Protein AF-0000000075493780 (afdb_homodimer)

Radius of gyration: 27.74 Å; Cα contacts (8 Å, |Δi|>4): 1471; chains: 2; bounding box: 61×111×64 Å

Foldseek 3Di:
DPQLDFDQAAQAEEEEEECQQQQFVLSVVVLVVCVVVVVLQDDPRYGYHYYHQAVVSVVVLGRHDFDRLFQQQDPVLLVDDDDPPDGPSSVSNVVLLVVQAQFPDPPHHAEYEYEAEWLALQFKEKEFADLSQQLSVVLQVQLCVVCVVGPYAYEHEHDPPDDRRGSGRRHSYYMYIYHDDDDGNDDDPVRSVVVSVSSSSSSVVSNCQNVFDKFAKDKDKHKYFDFFAFADADPVRHGQWFFDPVCGNQAQHKAAFQCFGTQGPVGDTDTHHDPGIWGWHSACIPVCNVVRGNTTTIDMDMDMRHIRGTRPPDPDPDD/DPQLDFDQAAQAEEEEEECQQQQFVLSVVVLVVCVVVVVLQDDPLYGYHYYHQAVVSVVVLGRADFDRLFQQQDPCLLVDDDDPPDGPSSVSNVVLLVVQAQFPDPPHHAEYEYEAEWLALQFKEKEFADLSQQVSVVLQVQLCVVCVVGPYAYEHEHDPPDDRRGSRRRHSYYMYIYHDDDDGNDDDPVRSVVVSVSSSSSSVVSNCQNVFDKFAKDKDKHKYFDFFAFADADPVRHGQWFFDPVCGNQAQHKAAFQCFGTQGPVGDTDTHHDPGIWGWDSACIPVCNVVRGNTTTIDMDMDMRHIRGTRDPDPDPDD

Organism: Callithrix jacchus (NCBI:txid9483)

Secondary structure (DSSP, 8-state):
--------S---EEEEEE-TTS--HHHHHHHHHHHH-GGGGB-SS-EEEEEES-HHHHHHTSS-SSS-GGG--SHHHHTSPP-TT--HHHHHHHHHHHHH--TTSTTS-SEEEEEEE-SS--EEEEEES-TT-HHHHHHHHHHHHH-TTS-EEEEE-PPTTPPP-SGGGGSSSEEEEEEES--TT---HHHHHHHHHHHHHHHHHHHHHHTT--B--EEEEEEEEEEEEPPPB-TTS-B-EEE-TTTTT-TTS-B-TT-EEEEETTSPEEEP--SS-B--BSTT-GGGGGGT-SEEEEEEEEEEEPPBPPPPP------/----PPP-S---EEEEEE-TTS--HHHHHHHHHHHH-GGGGB-SS-EEEEEES-HHHHHHTSS-SSS-GGG--SHHHHTSPP-TT--HHHHHHHHHHHHH--TTSTTS-SEEEEEEE-SS--EEEEEES-TT-HHHHHHHHHHHHH-TTS-EEEEE-PPTTPPP-SGGGGSSSEEEEEEES--TT---HHHHHHHHHHHHHHHHHHHHHHTT--B--EEEEEEEEEEEEPPPB-TTS-B-EEE-TTTTT-TTS-B-TT-EEEEETTSPEEEP--SS-B--BSTT-GGGGGGT-SEEEEEEEEEEEPPBPPPPP------

InterPro domains:
  IPR007036 AstE/AspA barrel-sandwich hybrid domain [PF04952] (219-300)
  IPR016708 Aspartoacylase [MF_00704] (9-305)
  IPR016708 Aspartoacylase [NF002601] (11-303)
  IPR016708 Aspartoacylase [PIRSF018001] (1-318)
  IPR050178 AspA/AstE family [PTHR15162] (6-305)
  IPR055438 Succinylglutamate desuccinylase/Aspartoacylase, catalytic domain [PF24827] (11-206)

Solvent-accessible surface area (backbone atoms only — not comparable to full-atom values): 33327 Å² total; per-residue (Å²): 129,84,52,53,76,66,80,77,62,69,67,50,44,34,35,39,34,8,12,51,42,13,17,30,36,45,25,35,49,50,27,55,48,32,72,76,48,50,68,78,44,52,50,98,72,34,51,46,42,65,33,73,63,24,61,70,16,37,74,68,51,28,54,43,84,68,45,61,41,58,65,30,46,29,70,73,52,54,70,47,80,87,56,96,81,55,49,61,32,46,56,47,36,37,52,47,27,65,72,39,11,45,56,90,42,92,71,18,23,43,30,24,39,37,39,45,55,32,51,12,43,53,41,41,27,38,40,35,54,44,95,37,43,50,62,48,51,51,49,51,50,52,50,42,69,74,35,69,87,50,74,64,45,39,37,31,71,57,51,90,91,59,77,60,27,36,70,39,54,25,23,74,32,40,39,29,43,38,34,27,58,39,40,68,51,30,61,51,41,67,60,35,52,50,50,52,51,49,51,47,52,52,54,49,49,52,43,45,44,52,72,35,49,60,43,76,58,46,78,44,71,34,33,35,74,77,48,72,37,57,64,55,56,42,96,87,68,42,75,39,43,26,56,12,71,86,41,57,64,40,39,71,39,82,44,45,56,67,40,57,45,28,34,31,76,87,67,51,70,40,55,35,82,54,93,53,72,30,26,36,33,53,40,61,21,40,85,27,60,89,71,49,33,34,25,36,30,18,42,80,44,75,46,77,43,74,57,44,73,46,50,75,75,71,77,69,77,78,129,128,83,54,52,78,66,81,77,63,69,66,49,45,34,34,40,32,6,12,51,42,13,16,31,36,44,27,35,50,51,26,56,48,34,72,76,48,50,67,78,44,52,50,98,72,32,52,46,43,65,33,73,64,23,60,70,16,36,72,67,50,28,54,44,82,68,44,61,42,59,65,29,46,29,70,74,52,56,67,47,80,88,55,94,80,56,47,62,31,47,56,48,38,37,52,46,26,64,71,39,11,44,55,91,42,93,70,18,22,44,31,23,41,38,39,45,53,33,52,11,41,52,41,41,27,37,40,35,55,45,95,39,43,49,63,49,51,51,49,52,50,52,51,43,69,74,35,70,86,50,74,64,45,41,37,31,72,56,53,89,90,58,78,62,26,36,70,37,54,24,22,76,32,39,38,30,43,36,35,26,60,41,41,67,51,31,63,51,40,67,61,34,52,52,49,52,51,50,51,47,51,52,53,50,50,51,42,44,42,51,72,35,48,60,43,76,57,50,78,43,70,34,32,34,73,76,48,73,37,57,64,56,56,43,96,87,68,43,74,42,44,26,54,12,72,85,42,57,64,40,39,72,38,82,44,44,57,65,40,58,46,28,35,32,74,89,68,51,71,41,56,34,80,53,93,55,71,30,27,34,33,55,39,61,22,40,84,27,60,88,69,49,33,34,25,36,30,17,42,80,46,75,48,77,42,74,57,45,73,45,49,72,75,73,77,68,79,78,129

Nearest PDB structures (foldseek):
  2gu2-assembly1_A  TM=9.745E-01  e=4.270E-45  Rattus norvegicus
  2i3c-assembly1_A  TM=9.785E-01  e=6.574E-45  Homo sapiens
  4mri-assembly1_A  TM=9.798E-01  e=7.277E-44  Homo sapiens
  4tnu-assembly1_B  TM=9.801E-01  e=7.121E-43  Homo sapiens
  4nfr-assembly1_B  TM=9.758E-01  e=5.918E-43  Homo sapiens

pLDDT: mean 94.75, std 9.75, range [30.52, 98.88]

Sequence (638 aa):
MCSLPVPREPLRRVAVAGGKHGNEMSGVYLVRHWLLAPAELQRPSFSAVPVLANPAATTACRRYVDRDLNRTFTSTFLNSRPTPDDPYEVTRARELNQLLGPKASGQAFDFVLDLHTSTANMGTCFIAESSHDVFALHLCRHLQLQYPELSCQVFLYQRSGEESYSLDSVAKNGLALELGPQPQGVLRADIFSRMRALVATVLDFIDLFNQGTAFPTFEMEAYRPVGIMDFPRTEAGNLAGTVHPQLQDQDFQPLQPGDPIFQMFSGEDLLYEGESTVYPLFINEAAYYEKGVAFVQTEKLTFSVPAMPALTPAPSPASMCSLPVPREPLRRVAVAGGKHGNEMSGVYLVRHWLLAPAELQRPSFSAVPVLANPAATTACRRYVDRDLNRTFTSTFLNSRPTPDDPYEVTRARELNQLLGPKASGQAFDFVLDLHTSTANMGTCFIAESSHDVFALHLCRHLQLQYPELSCQVFLYQRSGEESYSLDSVAKNGLALELGPQPQGVLRADIFSRMRALVATVLDFIDLFNQGTAFPTFEMEAYRPVGIMDFPRTEAGNLAGTVHPQLQDQDFQPLQPGDPIFQMFSGEDLLYEGESTVYPLFINEAAYYEKGVAFVQTEKLTFSVPAMPALTPAPSPAS

Structure (mmCIF, N/CA/C/O backbone):
data_AF-0000000075493780-model_v1
#
loop_
_entity.id
_entity.type
_entity.pdbx_description
1 polymer 'N-acyl-aromatic-L-amino acid amidohydrolase'
#
loop_
_atom_site.group_PDB
_atom_site.id
_atom_site.type_symbol
_atom_site.label_atom_id
_atom_site.label_alt_id
_atom_site.label_comp_id
_atom_site.label_asym_id
_atom_site.label_entity_id
_atom_site.label_seq_id
_atom_site.pdbx_PDB_ins_code
_atom_site.Cartn_x
_atom_site.Cartn_y
_atom_site.Cartn_z
_atom_site.occupancy
_atom_site.B_iso_or_equiv
_atom_site.auth_seq_id
_atom_site.auth_comp_id
_atom_site.auth_asym_id
_atom_site.auth_atom_id
_atom_site.pdbx_PDB_model_num
ATOM 1 N N . MET A 1 1 ? -22.5 31.703 15.047 1 30.52 1 MET A N 1
ATOM 2 C CA . MET A 1 1 ? -21.484 30.969 14.312 1 30.52 1 MET A CA 1
ATOM 3 C C . MET A 1 1 ? -20.094 31.25 14.875 1 30.52 1 MET A C 1
ATOM 5 O O . MET A 1 1 ? -19.578 32.375 14.742 1 30.52 1 MET A O 1
ATOM 9 N N . CYS A 1 2 ? -19.844 30.781 16 1 35.22 2 CYS A N 1
ATOM 10 C CA . CYS A 1 2 ? -18.656 31.156 16.766 1 35.22 2 CYS A CA 1
ATOM 11 C C . CYS A 1 2 ? -17.391 30.891 15.969 1 35.22 2 CYS A C 1
ATOM 13 O O . CYS A 1 2 ? -17.016 29.734 15.742 1 35.22 2 CYS A O 1
ATOM 15 N N . SER A 1 3 ? -17.172 31.641 14.93 1 44.94 3 SER A N 1
ATOM 16 C CA . SER A 1 3 ? -15.914 31.656 14.18 1 44.94 3 SER A CA 1
ATOM 17 C C . SER A 1 3 ? -14.719 31.531 15.117 1 44.94 3 SER A C 1
ATOM 19 O O . SER A 1 3 ? -14.68 32.156 16.172 1 44.94 3 SER A O 1
ATOM 21 N N . LEU A 1 4 ? -14.172 30.344 15.242 1 54.72 4 LEU A N 1
ATOM 22 C CA . LEU A 1 4 ? -12.914 30.359 15.984 1 54.72 4 LEU A CA 1
ATOM 23 C C . LEU A 1 4 ? -12.156 31.672 15.742 1 54.72 4 LEU A C 1
ATOM 25 O O . LEU A 1 4 ? -12.031 32.125 14.594 1 54.72 4 LEU A O 1
ATOM 29 N N . PRO A 1 5 ? -11.875 32.375 16.812 1 64.38 5 PRO A N 1
ATOM 30 C CA . PRO A 1 5 ? -11.211 33.688 16.703 1 64.38 5 PRO A CA 1
ATOM 31 C C . PRO A 1 5 ? -9.875 33.625 15.969 1 64.38 5 PRO A C 1
ATOM 33 O O . PRO A 1 5 ? -9.219 32.562 15.984 1 64.38 5 PRO A O 1
ATOM 36 N N . VAL A 1 6 ? -9.648 34.375 14.945 1 79.75 6 VAL A N 1
ATOM 37 C CA . VAL A 1 6 ? -8.352 34.594 14.32 1 79.75 6 VAL A CA 1
ATOM 38 C C . VAL A 1 6 ? -7.293 34.844 15.398 1 79.75 6 VAL A C 1
ATOM 40 O O . VAL A 1 6 ? -7.566 35.5 16.406 1 79.75 6 VAL A O 1
ATOM 43 N N . PRO A 1 7 ? -6.125 34.188 15.25 1 88.12 7 PRO A N 1
ATOM 44 C CA . PRO A 1 7 ? -5.062 34.438 16.219 1 88.12 7 PRO A CA 1
ATOM 45 C C . PRO A 1 7 ? -4.742 35.938 16.344 1 88.12 7 PRO A C 1
ATOM 47 O O . PRO A 1 7 ? -4.672 36.656 15.344 1 88.12 7 PRO A O 1
ATOM 50 N N . ARG A 1 8 ? -4.559 36.344 17.547 1 87.62 8 ARG A N 1
ATOM 51 C CA . ARG A 1 8 ? -4.262 37.75 17.812 1 87.62 8 ARG A CA 1
ATOM 52 C C . ARG A 1 8 ? -2.828 37.938 18.297 1 87.62 8 ARG A C 1
ATOM 54 O O . ARG A 1 8 ? -2.404 39.062 18.609 1 87.62 8 ARG A O 1
ATOM 61 N N . GLU A 1 9 ? -2.16 36.812 18.469 1 92.88 9 GLU A N 1
ATOM 62 C CA . GLU A 1 9 ? -0.755 36.812 18.859 1 92.88 9 GLU A CA 1
ATOM 63 C C . GLU A 1 9 ? 0.071 35.938 17.906 1 92.88 9 GLU A C 1
ATOM 65 O O . GLU A 1 9 ? -0.471 35.094 17.203 1 92.88 9 GLU A O 1
ATOM 70 N N . PRO A 1 10 ? 1.394 36.281 17.859 1 96.06 10 PRO A N 1
ATOM 71 C CA . PRO A 1 10 ? 2.238 35.438 17.016 1 96.06 10 PRO A CA 1
ATOM 72 C C . PRO A 1 10 ? 2.18 33.969 17.406 1 9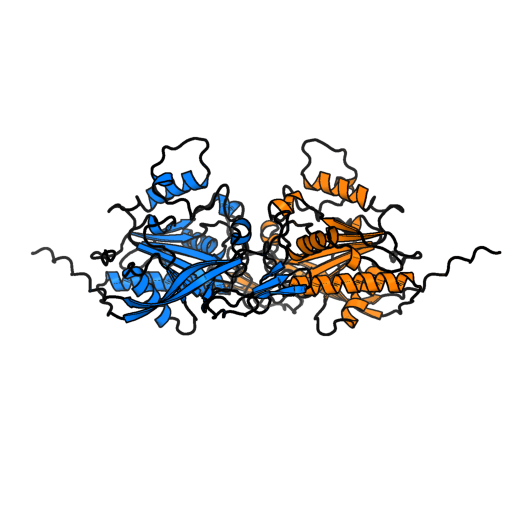6.06 10 PRO A C 1
ATOM 74 O O . PRO A 1 10 ? 2.041 33.625 18.578 1 96.06 10 PRO A O 1
ATOM 77 N N . LEU A 1 11 ? 2.234 33.156 16.391 1 97.38 11 LEU A N 1
ATOM 78 C CA . LEU A 1 11 ? 2.363 31.719 16.656 1 97.38 11 LEU A CA 1
ATOM 79 C C . LEU A 1 11 ? 3.814 31.344 16.938 1 97.38 11 LEU A C 1
ATOM 81 O O . LEU A 1 11 ? 4.664 31.406 16.062 1 97.38 11 LEU A O 1
ATOM 85 N N . ARG A 1 12 ? 4.07 30.938 18.125 1 96.62 12 ARG A N 1
ATOM 86 C CA . ARG A 1 12 ? 5.449 30.672 18.516 1 96.62 12 ARG A CA 1
ATOM 87 C C . ARG A 1 12 ? 5.656 29.188 18.812 1 96.62 12 ARG A C 1
ATOM 89 O O . ARG A 1 12 ? 6.746 28.656 18.594 1 96.62 12 ARG A O 1
ATOM 96 N N . ARG A 1 13 ? 4.633 28.547 19.328 1 97.75 13 ARG A N 1
ATOM 97 C CA . ARG A 1 13 ? 4.691 27.109 19.641 1 97.75 13 ARG A CA 1
ATOM 98 C C . ARG A 1 13 ? 4.047 26.297 18.516 1 97.75 13 ARG A C 1
ATOM 100 O O . ARG A 1 13 ? 2.83 26.094 18.516 1 97.75 13 ARG A O 1
ATOM 107 N N . VAL A 1 14 ? 4.887 25.812 17.625 1 98.62 14 VAL A N 1
ATOM 108 C CA . VAL A 1 14 ? 4.457 25.109 16.438 1 98.62 14 VAL A CA 1
ATOM 109 C C . VAL A 1 14 ? 5.055 23.703 16.422 1 98.62 14 VAL A C 1
ATOM 111 O O . VAL A 1 14 ? 6.215 23.5 16.797 1 98.62 14 VAL A O 1
ATOM 114 N N . ALA A 1 15 ? 4.262 22.703 16.047 1 98.81 15 ALA A N 1
ATOM 115 C CA . ALA A 1 15 ? 4.75 21.344 15.93 1 98.81 15 ALA A CA 1
ATOM 116 C C . ALA A 1 15 ? 4.398 20.75 14.562 1 98.81 15 ALA A C 1
ATOM 118 O O . ALA A 1 15 ? 3.365 21.094 13.977 1 98.81 15 ALA A O 1
ATOM 119 N N . VAL A 1 16 ? 5.25 19.969 14.016 1 98.88 16 VAL A N 1
ATOM 120 C CA . VAL A 1 16 ? 5.023 19.141 12.836 1 98.88 16 VAL A CA 1
ATOM 121 C C . VAL A 1 16 ? 5.051 17.656 13.227 1 98.88 16 VAL A C 1
ATOM 123 O O . VAL A 1 16 ? 6.07 17.156 13.688 1 98.88 16 VAL A O 1
ATOM 126 N N . ALA A 1 17 ? 3.91 17.031 13.039 1 98.88 17 ALA A N 1
ATOM 127 C CA . ALA A 1 17 ? 3.781 15.648 13.5 1 98.88 17 ALA A CA 1
ATOM 128 C C . ALA A 1 17 ? 3.66 14.688 12.32 1 98.88 17 ALA A C 1
ATOM 130 O O . ALA A 1 17 ? 2.977 14.984 11.336 1 98.88 17 ALA A O 1
ATOM 131 N N . GLY A 1 18 ? 4.379 13.594 12.391 1 98.75 18 GLY A N 1
ATOM 132 C CA . GLY A 1 18 ? 4.301 12.5 11.43 1 98.75 18 GLY A CA 1
ATOM 133 C C . GLY A 1 18 ? 4.223 11.133 12.094 1 98.75 18 GLY A C 1
ATOM 134 O O . GLY A 1 18 ? 4.574 10.984 13.266 1 98.75 18 GLY A O 1
ATOM 135 N N . GLY A 1 19 ? 3.684 10.195 11.359 1 98.5 19 GLY A N 1
ATOM 136 C CA . GLY A 1 19 ? 3.688 8.82 11.82 1 98.5 19 GLY A CA 1
ATOM 137 C C . GLY A 1 19 ? 2.52 8.492 12.734 1 98.5 19 GLY A C 1
ATOM 138 O O . GLY A 1 19 ? 2.568 7.52 13.484 1 98.5 19 GLY A O 1
ATOM 139 N N . LYS A 1 20 ? 1.502 9.391 12.641 1 98.19 20 LYS A N 1
ATOM 140 C CA . LYS A 1 20 ? 0.334 9.156 13.484 1 98.19 20 LYS A CA 1
ATOM 141 C C . LYS A 1 20 ? -0.253 7.77 13.242 1 98.19 20 LYS A C 1
ATOM 143 O O . LYS A 1 20 ? -0.661 7.086 14.18 1 98.19 20 LYS A O 1
ATOM 148 N N . HIS A 1 21 ? -0.282 7.375 12.031 1 98.25 21 HIS A N 1
ATOM 149 C CA . HIS A 1 21 ? -0.846 6.078 11.68 1 98.25 21 HIS A CA 1
ATOM 150 C C . HIS A 1 21 ? 0.247 5.023 11.531 1 98.25 21 HIS A C 1
ATOM 152 O O . HIS A 1 21 ? -0.027 3.891 11.133 1 98.25 21 HIS A O 1
ATOM 158 N N . GLY A 1 22 ? 1.444 5.332 11.773 1 98 22 GLY A N 1
ATOM 159 C CA . GLY A 1 22 ? 2.545 4.391 11.906 1 98 22 GLY A CA 1
ATOM 160 C C . GLY A 1 22 ? 3.127 3.955 10.578 1 98 22 GLY A C 1
ATOM 161 O O . GLY A 1 22 ? 4.336 3.742 10.461 1 98 22 GLY A O 1
ATOM 162 N N . ASN A 1 23 ? 2.279 3.762 9.539 1 98.19 23 ASN A N 1
ATOM 163 C CA . ASN A 1 23 ? 2.748 3.154 8.305 1 98.19 23 ASN A CA 1
ATOM 164 C C . ASN A 1 23 ? 2.691 4.145 7.141 1 98.19 23 ASN A C 1
ATOM 166 O O . ASN A 1 23 ? 2.672 3.738 5.977 1 98.19 23 ASN A O 1
ATOM 170 N N . GLU A 1 24 ? 2.572 5.418 7.438 1 98.75 24 GLU A N 1
ATOM 171 C CA . GLU A 1 24 ? 2.676 6.496 6.457 1 98.75 24 GLU A CA 1
ATOM 172 C C . GLU A 1 24 ? 4.078 7.098 6.445 1 98.75 24 GLU A C 1
ATOM 174 O O . GLU A 1 24 ? 4.348 8.07 7.148 1 98.75 24 GLU A O 1
ATOM 179 N N . MET A 1 25 ? 4.859 6.59 5.562 1 98.69 25 MET A N 1
ATOM 180 C CA . MET A 1 25 ? 6.309 6.645 5.723 1 98.69 25 MET A CA 1
ATOM 181 C C . MET A 1 25 ? 6.84 8.039 5.391 1 98.69 25 MET A C 1
ATOM 183 O O . MET A 1 25 ? 7.871 8.453 5.926 1 98.69 25 MET A O 1
ATOM 187 N N . SER A 1 26 ? 6.168 8.82 4.562 1 98.81 26 SER A N 1
ATOM 188 C CA . SER A 1 26 ? 6.66 10.156 4.238 1 98.81 26 SER A CA 1
ATOM 189 C C . SER A 1 26 ? 6.738 11.031 5.484 1 98.81 26 SER A C 1
ATOM 191 O O . SER A 1 26 ? 7.773 11.641 5.758 1 98.81 26 SER A O 1
ATOM 193 N N . GLY A 1 27 ? 5.637 11.055 6.238 1 98.81 27 GLY A N 1
ATOM 194 C CA . GLY A 1 27 ? 5.648 11.828 7.465 1 98.81 27 GLY A CA 1
ATOM 195 C C . GLY A 1 27 ? 6.637 11.305 8.492 1 98.81 27 GLY A C 1
ATOM 196 O O . GLY A 1 27 ? 7.305 12.086 9.18 1 98.81 27 GLY A O 1
ATOM 197 N N . VAL A 1 28 ? 6.766 9.992 8.594 1 98.75 28 VAL A N 1
ATOM 198 C CA . VAL A 1 28 ? 7.68 9.352 9.531 1 98.75 28 VAL A CA 1
ATOM 199 C C . VAL A 1 28 ? 9.109 9.797 9.25 1 98.75 28 VAL A C 1
ATOM 201 O O . VAL A 1 28 ? 9.812 10.273 10.156 1 98.75 28 VAL A O 1
ATOM 204 N N . TYR A 1 29 ? 9.5 9.773 8.039 1 98.62 29 TYR A N 1
ATOM 205 C CA . TYR A 1 29 ? 10.914 9.969 7.746 1 98.62 29 TYR A CA 1
ATOM 206 C C . TYR A 1 29 ? 11.25 11.445 7.621 1 98.62 29 TYR A C 1
ATOM 208 O O . TYR A 1 29 ? 12.398 11.844 7.82 1 98.62 29 TYR A O 1
ATOM 216 N N . LEU A 1 30 ? 10.266 12.273 7.285 1 98.69 30 LEU A N 1
ATOM 217 C CA . LEU A 1 30 ? 10.516 13.711 7.402 1 98.69 30 LEU A CA 1
ATOM 218 C C . LEU A 1 30 ? 10.797 14.094 8.852 1 98.69 30 LEU A C 1
ATOM 220 O O . LEU A 1 30 ? 11.773 14.805 9.125 1 98.69 30 LEU A O 1
ATOM 224 N N . VAL A 1 31 ? 9.969 13.609 9.75 1 98.5 31 VAL A N 1
ATOM 225 C CA . VAL A 1 31 ? 10.148 13.922 11.164 1 98.5 31 VAL A CA 1
ATOM 226 C C . VAL A 1 31 ? 11.5 13.383 11.641 1 98.5 31 VAL A C 1
ATOM 228 O O . VAL A 1 31 ? 12.25 14.094 12.312 1 98.5 31 VAL A O 1
ATOM 231 N N . ARG A 1 32 ? 11.812 12.148 11.273 1 97.25 32 ARG A N 1
ATOM 232 C CA . ARG A 1 32 ? 13.102 11.578 11.656 1 97.25 32 ARG A CA 1
ATOM 233 C C . ARG A 1 32 ? 14.25 12.422 11.133 1 97.25 32 ARG A C 1
ATOM 235 O O . ARG A 1 32 ? 15.242 12.633 11.836 1 97.25 32 ARG A O 1
ATOM 242 N N . HIS A 1 33 ? 14.086 12.844 9.906 1 96.38 33 HIS A N 1
ATOM 243 C CA . HIS A 1 33 ? 15.102 13.703 9.312 1 96.38 33 HIS A CA 1
ATOM 244 C C . HIS A 1 33 ? 15.273 14.992 10.117 1 96.38 33 HIS A C 1
ATOM 246 O O . HIS A 1 33 ? 16.391 15.398 10.414 1 96.38 33 HIS A O 1
ATOM 252 N N . TRP A 1 34 ? 14.203 15.586 10.531 1 97.38 34 TRP A N 1
ATOM 253 C CA . TRP A 1 34 ? 14.242 16.875 11.211 1 97.38 34 TRP A CA 1
ATOM 254 C C . TRP A 1 34 ? 14.727 16.719 12.648 1 97.38 34 TRP A C 1
ATOM 256 O O . TRP A 1 34 ? 15.25 17.656 13.242 1 97.38 34 TRP A O 1
ATOM 266 N N . LEU A 1 35 ? 14.531 15.555 13.219 1 95.62 35 LEU A N 1
ATOM 267 C CA . LEU A 1 35 ? 15.094 15.289 14.539 1 95.62 35 LEU A CA 1
ATOM 268 C C . LEU A 1 35 ? 16.609 15.312 14.492 1 95.62 35 LEU A C 1
ATOM 270 O O . LEU A 1 35 ? 17.266 15.703 15.469 1 95.62 35 LEU A O 1
ATOM 274 N N . LEU A 1 36 ? 17.141 14.992 13.359 1 92.38 36 LEU A N 1
ATOM 275 C CA . LEU A 1 36 ? 18.578 15 13.18 1 92.38 36 LEU A CA 1
ATOM 276 C C . LEU A 1 36 ? 19.062 16.344 12.664 1 92.38 36 LEU A C 1
ATOM 278 O O . LEU A 1 36 ? 20.156 16.797 13.008 1 92.38 36 LEU A O 1
ATOM 282 N N . ALA A 1 37 ? 18.25 16.938 11.844 1 91.75 37 ALA A N 1
ATOM 283 C CA . ALA A 1 37 ? 18.562 18.219 11.211 1 91.75 37 ALA A CA 1
ATOM 284 C C . ALA A 1 37 ? 17.391 19.203 11.344 1 91.75 37 ALA A C 1
ATOM 286 O O . ALA A 1 37 ? 16.656 19.438 10.375 1 91.75 37 ALA A O 1
ATOM 287 N N . PRO A 1 38 ? 17.344 19.891 12.414 1 94.88 38 PRO A N 1
ATOM 288 C CA . PRO A 1 38 ? 16.156 20.703 12.711 1 94.88 38 PRO A CA 1
ATOM 289 C C . PRO A 1 38 ? 16.172 22.047 11.992 1 94.88 38 PRO A C 1
ATOM 291 O O . PRO A 1 38 ? 15.195 22.797 12.062 1 94.88 38 PRO A O 1
ATOM 294 N N . ALA A 1 39 ? 17.203 22.391 11.266 1 95.75 39 ALA A N 1
ATOM 295 C CA . ALA A 1 39 ? 17.375 23.719 10.688 1 95.75 39 ALA A CA 1
ATOM 296 C C . ALA A 1 39 ? 16.219 24.062 9.75 1 95.75 39 ALA A C 1
ATOM 298 O O . ALA A 1 39 ? 15.789 25.219 9.672 1 95.75 39 ALA A O 1
ATOM 299 N N . GLU A 1 40 ? 15.734 23.078 9.109 1 95.81 40 GLU A N 1
ATOM 300 C CA . GLU A 1 40 ? 14.664 23.297 8.133 1 95.81 40 GLU A CA 1
ATOM 301 C C . GLU A 1 40 ? 13.375 23.75 8.812 1 95.81 40 GLU A C 1
ATOM 303 O O . GLU A 1 40 ? 12.492 24.312 8.164 1 95.81 40 GLU A O 1
ATOM 308 N N . LEU A 1 41 ? 13.258 23.531 10.133 1 98.38 41 LEU A N 1
ATOM 309 C CA . LEU A 1 41 ? 12.023 23.859 10.844 1 98.38 41 LEU A CA 1
ATOM 310 C C . LEU A 1 41 ? 12.156 25.203 11.555 1 98.38 41 LEU A C 1
ATOM 312 O O . LEU A 1 41 ? 11.258 25.594 12.305 1 98.38 41 LEU A O 1
ATOM 316 N N . GLN A 1 42 ? 13.266 25.859 11.352 1 98 42 GLN A N 1
ATOM 317 C CA . GLN A 1 42 ? 13.531 27.141 12 1 98 42 GLN A CA 1
ATOM 318 C C . GLN A 1 42 ? 13.148 28.297 11.086 1 98 42 GLN A C 1
ATOM 320 O O . GLN A 1 42 ? 13.398 28.25 9.875 1 98 42 GLN A O 1
ATOM 325 N N . ARG A 1 43 ? 12.508 29.266 11.641 1 98.12 43 ARG A N 1
ATOM 326 C CA . ARG A 1 43 ? 12.25 30.578 11.039 1 98.12 43 ARG A CA 1
ATOM 327 C C . ARG A 1 43 ? 12.648 31.703 11.992 1 98.12 43 ARG A C 1
ATOM 329 O O . ARG A 1 43 ? 12.82 31.469 13.188 1 98.12 43 ARG A O 1
ATOM 336 N N . PRO A 1 44 ? 12.812 32.875 11.531 1 97.19 44 PRO A N 1
ATOM 337 C CA . PRO A 1 44 ? 13.227 34 12.383 1 97.19 44 PRO A C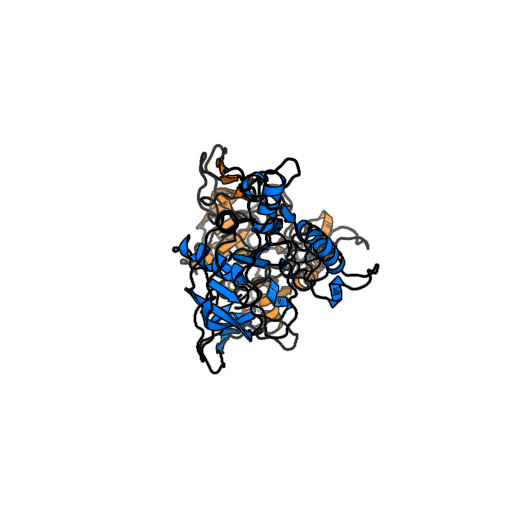A 1
ATOM 338 C C . PRO A 1 44 ? 12.289 34.219 13.57 1 97.19 44 PRO A C 1
ATOM 340 O O . PRO A 1 44 ? 12.742 34.5 14.68 1 97.19 44 PRO A O 1
ATOM 343 N N . SER A 1 45 ? 11.008 33.969 13.344 1 97.56 45 SER A N 1
ATOM 344 C CA . SER A 1 45 ? 10.031 34.344 14.367 1 97.56 45 SER A CA 1
ATOM 345 C C . SER A 1 45 ? 9.711 33.188 15.281 1 97.56 45 SER A C 1
ATOM 347 O O . SER A 1 45 ? 9.109 33.344 16.344 1 97.56 45 SER A O 1
ATOM 349 N N . PHE A 1 46 ? 10.047 32 14.859 1 97.94 46 PHE A N 1
ATOM 350 C CA . PHE A 1 46 ? 9.734 30.812 15.664 1 97.94 46 PHE A CA 1
ATOM 351 C C . PHE A 1 46 ? 10.516 29.609 15.18 1 97.94 46 PHE A C 1
ATOM 353 O O . PHE A 1 46 ? 11.203 29.672 14.156 1 97.94 46 PHE A O 1
ATOM 360 N N . SER A 1 47 ? 10.516 28.531 15.953 1 97.31 47 SER A N 1
ATOM 361 C CA . SER A 1 47 ? 10.969 27.219 15.547 1 97.31 47 SER A CA 1
ATOM 362 C C . SER A 1 47 ? 9.891 26.156 15.797 1 97.31 47 SER A C 1
ATOM 364 O O . SER A 1 47 ? 9.211 26.188 16.828 1 97.31 47 SER A O 1
ATOM 366 N N . ALA A 1 48 ? 9.773 25.281 14.859 1 98.56 48 ALA A N 1
ATOM 367 C CA . ALA A 1 48 ? 8.797 24.203 15.008 1 98.56 48 ALA A CA 1
ATOM 368 C C . ALA A 1 48 ? 9.438 22.938 15.57 1 98.56 48 ALA A C 1
ATOM 370 O O . ALA A 1 48 ? 10.594 22.641 15.273 1 98.56 48 ALA A O 1
ATOM 371 N N . VAL A 1 49 ? 8.688 22.219 16.312 1 98.31 49 VAL A N 1
ATOM 372 C CA . VAL A 1 49 ? 9.164 20.969 16.906 1 98.31 49 VAL A CA 1
ATOM 373 C C . VAL A 1 49 ? 8.648 19.781 16.109 1 98.31 49 VAL A C 1
ATOM 375 O O . VAL A 1 49 ? 7.449 19.656 15.859 1 98.31 49 VAL A O 1
ATOM 378 N N . PRO A 1 50 ? 9.586 18.922 15.656 1 98.69 50 PRO A N 1
ATOM 379 C CA . PRO A 1 50 ? 9.141 17.688 15.023 1 98.69 50 PRO A CA 1
ATOM 380 C C . PRO A 1 50 ? 8.688 16.641 16.031 1 98.69 50 PRO A C 1
ATOM 382 O O . PRO A 1 50 ? 9.336 16.453 17.062 1 98.69 50 PRO A O 1
ATOM 385 N N . VAL A 1 51 ? 7.559 15.969 15.734 1 98.69 51 VAL A N 1
ATOM 386 C CA . VAL A 1 51 ? 7.012 15 16.672 1 98.69 51 VAL A CA 1
ATOM 387 C C . VAL A 1 51 ? 6.676 13.703 15.945 1 98.69 51 VAL A C 1
ATOM 389 O O . VAL A 1 51 ? 5.883 13.695 15 1 98.69 51 VAL A O 1
ATOM 392 N N . LEU A 1 52 ? 7.32 12.602 16.328 1 98.44 52 LEU A N 1
ATOM 393 C CA . LEU A 1 52 ? 6.84 11.289 15.906 1 98.44 52 LEU A CA 1
ATOM 394 C C . LEU A 1 52 ? 5.633 10.867 16.75 1 98.44 52 LEU A C 1
ATOM 396 O O . LEU A 1 52 ? 5.777 10.516 17.922 1 98.44 52 LEU A O 1
ATOM 400 N N . ALA A 1 53 ? 4.496 10.766 16.172 1 98.69 53 ALA A N 1
ATOM 401 C CA . ALA A 1 53 ? 3.236 10.742 16.906 1 98.69 53 ALA A CA 1
ATOM 402 C C . ALA A 1 53 ? 2.949 9.352 17.453 1 98.69 53 ALA A C 1
ATOM 404 O O . ALA A 1 53 ? 2.348 9.203 18.531 1 98.69 53 ALA A O 1
ATOM 405 N N . ASN A 1 54 ? 3.303 8.344 16.75 1 98.69 54 ASN A N 1
ATOM 406 C CA . ASN A 1 54 ? 2.98 6.977 17.156 1 98.69 54 ASN A CA 1
ATOM 407 C C . ASN A 1 54 ? 4.176 6.043 16.969 1 98.69 54 ASN A C 1
ATOM 409 O O . ASN A 1 54 ? 4.18 5.207 16.062 1 98.69 54 ASN A O 1
ATOM 413 N N . PRO A 1 55 ? 5.156 6.137 17.828 1 98.12 55 PRO A N 1
ATOM 414 C CA . PRO A 1 55 ? 6.41 5.398 17.656 1 98.12 55 PRO A CA 1
ATOM 415 C C . PRO A 1 55 ? 6.211 3.885 17.625 1 98.12 55 PRO A C 1
ATOM 417 O O . PRO A 1 55 ? 6.852 3.184 16.844 1 98.12 55 PRO A O 1
ATOM 420 N N . ALA A 1 56 ? 5.32 3.365 18.484 1 98.25 56 ALA A N 1
ATOM 421 C CA . ALA A 1 56 ? 5.109 1.92 18.531 1 98.25 56 ALA A CA 1
ATOM 422 C C . ALA A 1 56 ? 4.531 1.404 17.219 1 98.25 56 ALA A C 1
ATOM 424 O O . ALA A 1 56 ? 4.988 0.388 16.688 1 98.25 56 ALA A O 1
ATOM 425 N N . ALA A 1 57 ? 3.541 2.09 16.703 1 98.25 57 ALA A N 1
ATOM 426 C CA . ALA A 1 57 ? 2.955 1.702 15.414 1 98.25 57 ALA A CA 1
ATOM 427 C C . ALA A 1 57 ? 3.975 1.829 14.289 1 98.25 57 ALA A C 1
ATOM 429 O O . ALA A 1 57 ? 4.02 0.989 13.383 1 98.25 57 ALA A O 1
ATOM 430 N N . THR A 1 58 ? 4.801 2.883 14.336 1 97.94 58 THR A N 1
ATOM 431 C CA . THR A 1 58 ? 5.828 3.109 13.328 1 97.94 58 THR A CA 1
ATOM 432 C C . THR A 1 58 ? 6.844 1.972 13.32 1 97.94 58 THR A C 1
ATOM 434 O O . THR A 1 58 ? 7.234 1.482 12.258 1 97.94 58 THR A O 1
ATOM 437 N N . THR A 1 59 ? 7.227 1.572 14.539 1 96.25 59 THR A N 1
ATOM 438 C CA . THR A 1 59 ? 8.18 0.475 14.656 1 96.25 59 THR A CA 1
ATOM 439 C C . THR A 1 59 ? 7.621 -0.8 14.031 1 96.25 59 THR A C 1
ATOM 441 O O . THR A 1 59 ? 8.344 -1.536 13.359 1 96.25 59 THR A O 1
ATOM 444 N N . ALA A 1 60 ? 6.375 -1.038 14.18 1 94.62 60 ALA A N 1
ATOM 445 C CA . ALA A 1 60 ? 5.719 -2.225 13.633 1 94.62 60 ALA A CA 1
ATOM 446 C C . ALA A 1 60 ? 5.301 -2.006 12.188 1 94.62 60 ALA A C 1
ATOM 448 O O . ALA A 1 60 ? 4.863 -2.939 11.508 1 94.62 60 ALA A O 1
ATOM 449 N N . CYS A 1 61 ? 5.379 -0.809 11.68 1 95.94 61 CYS A N 1
ATOM 450 C CA . CYS A 1 61 ? 4.902 -0.407 10.359 1 95.94 61 CYS A CA 1
ATOM 451 C C . CYS A 1 61 ? 3.463 -0.854 10.141 1 95.94 61 CYS A C 1
ATOM 453 O O . CYS A 1 61 ? 3.16 -1.523 9.148 1 95.94 61 CYS A O 1
ATOM 455 N N . ARG A 1 62 ? 2.645 -0.484 11.078 1 95.25 62 ARG A N 1
ATOM 456 C CA . ARG A 1 62 ? 1.206 -0.731 11.039 1 95.25 62 ARG A CA 1
ATOM 457 C C . ARG A 1 62 ? 0.425 0.525 11.414 1 95.25 62 ARG A C 1
ATOM 459 O O . ARG A 1 62 ? 0.968 1.438 12.039 1 95.25 62 ARG A O 1
ATOM 466 N N . ARG A 1 63 ? -0.799 0.584 11.023 1 96.94 63 ARG A N 1
ATOM 467 C CA . ARG A 1 63 ? -1.595 1.795 11.203 1 96.94 63 ARG A CA 1
ATOM 468 C C . ARG A 1 63 ? -1.732 2.15 12.68 1 96.94 63 ARG A C 1
ATOM 470 O O . ARG A 1 63 ? -1.737 3.328 13.039 1 96.94 63 ARG A O 1
ATOM 477 N N . TYR A 1 64 ? -1.871 1.191 13.531 1 97.44 64 TYR A N 1
ATOM 478 C CA . TYR A 1 64 ? -1.938 1.343 14.977 1 97.44 64 TYR A CA 1
ATOM 479 C C . TYR A 1 64 ? -1.621 0.027 15.68 1 97.44 64 TYR A C 1
ATOM 481 O O . TYR A 1 64 ? -1.503 -1.016 15.031 1 97.44 64 TYR A O 1
ATOM 489 N N . VAL A 1 65 ? -1.452 0.124 16.953 1 96.94 65 VAL A N 1
ATOM 490 C CA . VAL A 1 65 ? -1.229 -1.069 17.766 1 96.94 65 VAL A CA 1
ATOM 491 C C . VAL A 1 65 ? -2.568 -1.634 18.234 1 96.94 65 VAL A C 1
ATOM 493 O O . VAL A 1 65 ? -2.926 -2.764 17.891 1 96.94 65 VAL A O 1
ATOM 496 N N . ASP A 1 66 ? -3.332 -0.754 18.953 1 97.19 66 ASP A N 1
ATOM 497 C CA . ASP A 1 66 ? -4.582 -1.228 19.531 1 97.19 66 ASP A CA 1
ATOM 498 C C . ASP A 1 66 ? -5.785 -0.52 18.906 1 97.19 66 ASP A C 1
ATOM 500 O O . ASP A 1 66 ? -6.844 -1.123 18.734 1 97.19 66 ASP A O 1
ATOM 504 N N . ARG A 1 67 ? -5.598 0.72 18.609 1 96.56 67 ARG A N 1
ATOM 505 C CA . ARG A 1 67 ? -6.695 1.497 18.047 1 96.56 67 ARG A CA 1
ATOM 506 C C . ARG A 1 67 ? -6.172 2.697 17.266 1 96.56 67 ARG A C 1
ATOM 508 O O . ARG A 1 67 ? -5.023 3.105 17.453 1 96.56 67 ARG A O 1
ATOM 515 N N . ASP A 1 68 ? -6.977 3.266 16.516 1 97.19 68 ASP A N 1
ATOM 516 C CA . ASP A 1 68 ? -6.609 4.406 15.68 1 97.19 68 ASP A CA 1
ATOM 517 C C . ASP A 1 68 ? -6.312 5.637 16.531 1 97.19 68 ASP A C 1
ATOM 519 O O . ASP A 1 68 ? -7.219 6.215 17.141 1 97.19 68 ASP A O 1
ATOM 523 N N . LEU A 1 69 ? -5.066 6.098 16.562 1 98.31 69 LEU A N 1
ATOM 524 C CA . LEU A 1 69 ? -4.652 7.23 17.375 1 98.31 69 LEU A CA 1
ATOM 525 C C . LEU A 1 69 ? -5.375 8.508 16.953 1 98.31 69 LEU A C 1
ATOM 527 O O . LEU A 1 69 ? -5.746 9.32 17.797 1 98.31 69 LEU A O 1
ATOM 531 N N . ASN A 1 70 ? -5.625 8.625 15.688 1 96 70 ASN A N 1
ATOM 532 C CA . ASN A 1 70 ? -6.25 9.828 15.148 1 96 70 ASN A CA 1
ATOM 533 C C . ASN A 1 70 ? -7.727 9.914 15.531 1 96 70 ASN A C 1
ATOM 535 O O . ASN A 1 70 ? -8.414 10.867 15.164 1 96 70 ASN A O 1
ATOM 539 N N . ARG A 1 71 ? -8.227 8.992 16.297 1 95.62 71 ARG A N 1
ATOM 540 C CA . ARG A 1 71 ? -9.594 9 16.812 1 95.62 71 ARG A CA 1
ATOM 541 C C . ARG A 1 71 ? -9.617 9.023 18.328 1 95.62 71 ARG A C 1
ATOM 543 O O . ARG A 1 71 ? -10.648 8.75 18.953 1 95.62 71 ARG A O 1
ATOM 550 N N . THR A 1 72 ? -8.531 9.352 18.891 1 97.56 72 THR A N 1
ATOM 551 C CA . THR A 1 72 ? -8.391 9.094 20.312 1 97.56 72 THR A CA 1
ATOM 552 C C . THR A 1 72 ? -8.18 10.406 21.078 1 97.56 72 THR A C 1
ATOM 554 O O . THR A 1 72 ? -7.801 10.391 22.25 1 97.56 72 THR A O 1
ATOM 557 N N . PHE A 1 73 ? -8.43 11.547 20.484 1 97.56 73 PHE A N 1
ATOM 558 C CA . PHE A 1 73 ? -8.156 12.812 21.141 1 97.56 73 PHE A CA 1
ATOM 559 C C . PHE A 1 73 ? -9.453 13.477 21.609 1 97.56 73 PHE A C 1
ATOM 561 O O . PHE A 1 73 ? -9.602 14.695 21.5 1 97.56 73 PHE A O 1
ATOM 568 N N . THR A 1 74 ? -10.352 12.727 22.031 1 96 74 THR A N 1
ATOM 569 C CA . THR A 1 74 ? -11.586 13.234 22.609 1 96 74 THR A CA 1
ATOM 570 C C . THR A 1 74 ? -11.422 13.438 24.125 1 96 74 THR A C 1
ATOM 572 O O . THR A 1 74 ? -10.523 12.859 24.734 1 96 74 THR A O 1
ATOM 575 N N . SER A 1 75 ? -12.336 14.266 24.625 1 94.44 75 SER A N 1
ATOM 576 C CA . SER A 1 75 ? -12.305 14.539 26.062 1 94.44 75 SER A CA 1
ATOM 577 C C . SER A 1 75 ? -12.461 13.25 26.875 1 94.44 75 SER A C 1
ATOM 579 O O . SER A 1 75 ? -11.867 13.109 27.938 1 94.44 75 SER A O 1
ATOM 581 N N . THR A 1 76 ? -13.219 12.336 26.359 1 95 76 THR A N 1
ATOM 582 C CA . THR A 1 76 ? -13.453 11.055 27.016 1 95 76 THR A CA 1
ATOM 583 C C . THR A 1 76 ? -12.133 10.312 27.234 1 95 76 THR A C 1
ATOM 585 O O . THR A 1 76 ? -11.898 9.766 28.328 1 95 76 THR A O 1
ATOM 588 N N . PHE A 1 77 ? -11.312 10.328 26.281 1 96.44 77 PHE A N 1
ATOM 589 C CA . PHE A 1 77 ? -10.039 9.609 26.391 1 96.44 77 PHE A CA 1
ATOM 590 C C . PHE A 1 77 ? -9.008 10.453 27.141 1 96.44 77 PHE A C 1
ATOM 592 O O . PHE A 1 77 ? -8.328 9.953 28.031 1 96.44 77 PHE A O 1
ATOM 599 N N . LEU A 1 78 ? -8.906 11.734 26.812 1 97.12 78 LEU A N 1
ATOM 600 C CA . LEU A 1 78 ? -7.848 12.602 27.312 1 97.12 78 LEU A CA 1
ATOM 601 C C . LEU A 1 78 ? -8.008 12.844 28.812 1 97.12 78 LEU A C 1
ATOM 603 O O . LEU A 1 78 ? -7.016 13.023 29.531 1 97.12 78 LEU A O 1
ATOM 607 N N . ASN A 1 79 ? -9.242 12.82 29.312 1 94.81 79 ASN A N 1
ATOM 608 C CA . ASN A 1 79 ? -9.492 13.148 30.719 1 94.81 79 ASN A CA 1
ATOM 609 C C . ASN A 1 79 ? -9.719 11.898 31.562 1 94.81 79 ASN A C 1
ATOM 611 O O . ASN A 1 79 ? -9.953 11.992 32.75 1 94.81 79 ASN A O 1
ATOM 615 N N . SER A 1 80 ? -9.641 10.805 30.953 1 93.94 80 SER A N 1
ATOM 616 C CA . SER A 1 80 ? -9.867 9.57 31.703 1 93.94 80 SER A CA 1
ATOM 617 C C . SER A 1 80 ? -8.688 9.242 32.594 1 93.94 80 SER A C 1
ATOM 619 O O . SER A 1 80 ? -7.547 9.602 32.312 1 93.94 80 SER A O 1
ATOM 621 N N . ARG A 1 81 ? -8.969 8.508 33.688 1 95.56 81 ARG A N 1
ATOM 622 C CA . ARG A 1 81 ? -7.906 8.031 34.562 1 95.56 81 ARG A CA 1
ATOM 623 C C . ARG A 1 81 ? -7.156 6.859 33.938 1 95.56 81 ARG A C 1
ATOM 625 O O . ARG A 1 81 ? -7.773 5.895 33.469 1 95.56 81 ARG A O 1
ATOM 632 N N . PRO A 1 82 ? -5.867 7.039 33.969 1 95.81 82 PRO A N 1
ATOM 633 C CA . PRO A 1 82 ? -5.086 5.949 33.375 1 95.81 82 PRO A CA 1
ATOM 634 C C . PRO A 1 82 ? -5.32 4.609 34.062 1 95.81 82 PRO A C 1
ATOM 636 O O . PRO A 1 82 ? -5.449 4.562 35.312 1 95.81 82 PRO A O 1
ATOM 639 N N . THR A 1 83 ? -5.395 3.621 33.312 1 96.12 83 THR A N 1
ATOM 640 C CA . THR A 1 83 ? -5.484 2.25 33.812 1 96.12 83 THR A CA 1
ATOM 641 C C . THR A 1 83 ? -4.492 1.348 33.062 1 96.12 83 THR A C 1
ATOM 643 O O . THR A 1 83 ? -4.129 1.618 31.938 1 96.12 83 THR A O 1
ATOM 646 N N . PRO A 1 84 ? -4.039 0.296 33.688 1 94.19 84 PRO A N 1
ATOM 647 C CA . PRO A 1 84 ? -3.076 -0.606 33.062 1 94.19 84 PRO A CA 1
ATOM 648 C C . PRO A 1 84 ? -3.631 -1.27 31.797 1 94.19 84 PRO A C 1
ATOM 650 O O . PRO A 1 84 ? -2.865 -1.69 30.922 1 94.19 84 PRO A O 1
ATOM 653 N N . ASP A 1 85 ? -4.844 -1.343 31.578 1 95.88 85 ASP A N 1
ATOM 654 C CA . ASP A 1 85 ? -5.473 -2.047 30.469 1 95.88 85 ASP A CA 1
ATOM 655 C C . ASP A 1 85 ? -5.797 -1.089 29.328 1 95.88 85 ASP A C 1
ATOM 657 O O . ASP A 1 85 ? -6.391 -1.49 28.328 1 95.88 85 ASP A O 1
ATOM 661 N N . ASP A 1 86 ? -5.41 0.129 29.406 1 97.25 86 ASP A N 1
ATOM 662 C CA . ASP A 1 86 ? -5.676 1.099 28.359 1 97.25 86 ASP A CA 1
ATOM 663 C C . ASP A 1 86 ? -5.008 0.68 27.047 1 97.25 86 ASP A C 1
ATOM 665 O O . ASP A 1 86 ? -3.867 0.209 27.047 1 97.25 86 ASP A O 1
ATOM 669 N N . PRO A 1 87 ? -5.777 0.817 25.953 1 97.69 87 PRO A N 1
ATOM 670 C CA . PRO A 1 87 ? -5.074 0.7 24.672 1 97.69 87 PRO A CA 1
ATOM 671 C C . PRO A 1 87 ? -3.852 1.609 24.578 1 97.69 87 PRO A C 1
ATOM 673 O O . PRO A 1 87 ? -3.859 2.715 25.125 1 97.69 87 PRO A O 1
ATOM 676 N N . TYR A 1 88 ? -2.832 1.127 23.891 1 98.19 88 TYR A N 1
ATOM 677 C CA . TYR A 1 88 ? -1.593 1.886 23.766 1 98.19 88 TYR A CA 1
ATOM 678 C C . TYR A 1 88 ? -1.87 3.314 23.328 1 98.19 88 TYR A C 1
ATOM 680 O O . TYR A 1 88 ? -1.321 4.266 23.891 1 98.19 88 TYR A O 1
ATOM 688 N N . GLU A 1 89 ? -2.77 3.496 22.375 1 98.5 89 GLU A N 1
ATOM 689 C CA . GLU A 1 89 ? -2.971 4.801 21.75 1 98.5 89 GLU A CA 1
ATOM 690 C C . GLU A 1 89 ? -3.701 5.758 22.688 1 98.5 89 GLU A C 1
ATOM 692 O O . GLU A 1 89 ? -3.631 6.977 22.516 1 98.5 89 GLU A O 1
ATOM 697 N N . VAL A 1 90 ? -4.43 5.281 23.656 1 98.38 90 VAL A N 1
ATOM 698 C CA . VAL A 1 90 ? -5.047 6.156 24.641 1 98.38 90 VAL A CA 1
ATOM 699 C C . VAL A 1 90 ? -3.969 6.785 25.516 1 98.38 90 VAL A C 1
ATOM 701 O O . VAL A 1 90 ? -3.984 7.992 25.766 1 98.38 90 VAL A O 1
ATOM 704 N N . THR A 1 91 ? -3.062 5.953 25.969 1 98.19 91 THR A N 1
ATOM 705 C CA . THR A 1 91 ? -1.926 6.465 26.734 1 98.19 91 THR A CA 1
ATOM 706 C C . THR A 1 91 ? -1.125 7.461 25.891 1 98.19 91 THR A C 1
ATOM 708 O O . THR A 1 91 ? -0.769 8.539 26.391 1 98.19 91 THR A O 1
ATOM 711 N N . ARG A 1 92 ? -0.902 7.102 24.688 1 98.31 92 ARG A N 1
ATOM 712 C CA . ARG A 1 92 ? -0.118 7.953 23.812 1 98.31 92 ARG A CA 1
ATOM 713 C C . ARG A 1 92 ? -0.823 9.281 23.562 1 98.31 92 ARG A C 1
ATOM 715 O O . ARG A 1 92 ? -0.179 10.336 23.516 1 98.31 92 ARG A O 1
ATOM 722 N N . ALA A 1 93 ? -2.121 9.258 23.375 1 98.56 93 ALA A N 1
ATOM 723 C CA . ALA A 1 93 ? -2.893 10.477 23.172 1 98.56 93 ALA A CA 1
ATOM 724 C C . ALA A 1 93 ? -2.744 11.414 24.375 1 98.56 93 ALA A C 1
ATOM 726 O O . ALA A 1 93 ? -2.588 12.625 24.203 1 98.56 93 ALA A O 1
ATOM 727 N N . ARG A 1 94 ? -2.779 10.867 25.547 1 98.12 94 ARG A N 1
ATOM 728 C CA . ARG A 1 94 ? -2.594 11.672 26.75 1 98.12 94 ARG A CA 1
ATOM 729 C C . ARG A 1 94 ? -1.203 12.297 26.781 1 98.12 94 ARG A C 1
ATOM 731 O O . ARG A 1 94 ? -1.048 13.461 27.156 1 98.12 94 ARG A O 1
ATOM 738 N N . GLU A 1 95 ? -0.239 11.523 26.406 1 98.06 95 GLU A N 1
ATOM 739 C CA . GLU A 1 95 ? 1.127 12.031 26.359 1 98.06 95 GLU A CA 1
ATOM 740 C C . GLU A 1 95 ? 1.245 13.195 25.375 1 98.06 95 GLU A C 1
ATOM 742 O O . GLU A 1 95 ? 1.876 14.211 25.688 1 98.06 95 GLU A O 1
ATOM 747 N N . LEU A 1 96 ? 0.664 13.055 24.25 1 98.5 96 LEU A N 1
ATOM 748 C CA . LEU A 1 96 ? 0.715 14.094 23.234 1 98.5 96 LEU A CA 1
ATOM 749 C C . LEU A 1 96 ? -0.072 15.32 23.672 1 98.5 96 LEU A C 1
ATOM 751 O O . LEU A 1 96 ? 0.314 16.453 23.375 1 98.5 96 LEU A O 1
ATOM 755 N N . ASN A 1 97 ? -1.171 15.07 24.359 1 98.19 97 ASN A N 1
ATOM 756 C CA . ASN A 1 97 ? -1.945 16.188 24.891 1 98.19 97 ASN A CA 1
ATOM 757 C C . ASN A 1 97 ? -1.147 16.969 25.938 1 98.19 97 ASN A C 1
ATOM 759 O O . ASN A 1 97 ? -1.304 18.188 26.062 1 98.19 97 ASN A O 1
ATOM 763 N N . GLN A 1 98 ? -0.357 16.234 26.688 1 97.31 98 GLN A N 1
ATOM 764 C CA . GLN A 1 98 ? 0.512 16.906 27.656 1 97.31 98 GLN A CA 1
ATOM 765 C C . GLN A 1 98 ? 1.62 17.688 26.938 1 97.31 98 GLN A C 1
ATOM 767 O O . GLN A 1 98 ? 1.978 18.781 27.359 1 97.31 98 GLN A O 1
ATOM 772 N N . LEU A 1 99 ? 2.1 17.156 25.938 1 97.94 99 LEU A N 1
ATOM 773 C CA . LEU A 1 99 ? 3.219 17.766 25.219 1 97.94 99 LEU A CA 1
ATOM 774 C C . LEU A 1 99 ? 2.76 18.969 24.391 1 97.94 99 LEU A C 1
ATOM 776 O O . LEU A 1 99 ? 3.387 20.016 24.438 1 97.94 99 LEU A O 1
ATOM 780 N N . LEU A 1 100 ? 1.687 18.781 23.641 1 98.25 100 LEU A N 1
ATOM 781 C CA . LEU A 1 100 ? 1.254 19.766 22.656 1 98.25 100 LEU A CA 1
ATOM 782 C C . LEU A 1 100 ? 0.05 20.547 23.156 1 98.25 100 LEU A C 1
ATOM 784 O O . LEU A 1 100 ? -0.272 21.609 22.625 1 98.25 100 LEU A O 1
ATOM 788 N N . GLY A 1 101 ? -0.722 19.969 24.062 1 95.69 101 GLY A N 1
ATOM 789 C CA . GLY A 1 101 ? -1.913 20.578 24.625 1 95.69 101 GLY A CA 1
ATOM 790 C C . GLY A 1 101 ? -1.643 21.328 25.922 1 95.69 101 GLY A C 1
ATOM 791 O O . GLY A 1 101 ? -0.682 22.094 26.016 1 95.69 101 GLY A O 1
ATOM 792 N N . PRO A 1 102 ? -2.604 21.266 26.828 1 96.38 102 PRO A N 1
ATOM 793 C CA . PRO A 1 102 ? -3.869 20.516 26.875 1 96.38 102 PRO A CA 1
ATOM 794 C C . PRO A 1 102 ? -4.91 21.078 25.906 1 96.38 102 PRO A C 1
ATOM 796 O O . PRO A 1 102 ? -4.988 22.297 25.703 1 96.38 102 PRO A O 1
ATOM 799 N N . LYS A 1 103 ? -5.602 20.219 25.406 1 95.88 103 LYS A N 1
ATOM 800 C CA . LYS A 1 103 ? -6.676 20.578 24.484 1 95.88 103 LYS A CA 1
ATOM 801 C C . LYS A 1 103 ? -7.566 21.672 25.094 1 95.88 103 LYS A C 1
ATOM 803 O O . LYS A 1 103 ? -7.914 21.609 26.266 1 95.88 103 LYS A O 1
ATOM 808 N N . ALA A 1 104 ? -7.883 22.688 24.312 1 91.44 104 ALA A N 1
ATOM 809 C CA . ALA A 1 104 ? -8.773 23.797 24.672 1 91.44 104 ALA A CA 1
ATOM 810 C C . ALA A 1 104 ? -8.195 24.609 25.828 1 91.44 104 ALA A C 1
ATOM 812 O O . ALA A 1 104 ? -8.93 25.078 26.688 1 91.44 104 ALA A O 1
ATOM 813 N N . SER A 1 105 ? -6.902 24.656 25.875 1 93.44 105 SER A N 1
ATOM 814 C CA . SER A 1 105 ? -6.238 25.438 26.922 1 93.44 105 SER A CA 1
ATOM 815 C C . SER A 1 105 ? -5.355 26.531 26.297 1 93.44 105 SER A C 1
ATOM 817 O O . SER A 1 105 ? -4.922 26.406 25.156 1 93.44 105 SER A O 1
ATOM 819 N N . GLY A 1 106 ? -5.137 27.578 27.062 1 93 106 GLY A N 1
ATOM 820 C CA . GLY A 1 106 ? -4.242 28.641 26.641 1 93 106 GLY A CA 1
ATOM 821 C C . GLY A 1 106 ? -2.791 28.203 26.547 1 93 106 GLY A C 1
ATOM 822 O O . GLY A 1 106 ? -1.968 28.875 25.938 1 93 106 GLY A O 1
ATOM 823 N N . GLN A 1 107 ? -2.488 27.062 27.156 1 95.31 107 GLN A N 1
ATOM 824 C CA . GLN A 1 107 ? -1.117 26.562 27.188 1 95.31 107 GLN A CA 1
ATOM 825 C C . GLN A 1 107 ? -0.828 25.672 25.969 1 95.31 107 GLN A C 1
ATOM 827 O O . GLN A 1 107 ? 0.317 25.281 25.75 1 95.31 107 GLN A O 1
ATOM 832 N N . ALA A 1 108 ? -1.829 25.422 25.25 1 97.44 108 ALA A N 1
ATOM 833 C CA . ALA A 1 108 ? -1.671 24.531 24.094 1 97.44 108 ALA A CA 1
ATOM 834 C C . ALA A 1 108 ? -0.762 25.156 23.047 1 97.44 108 ALA A C 1
ATOM 836 O O . ALA A 1 108 ? -0.591 26.375 23 1 97.44 108 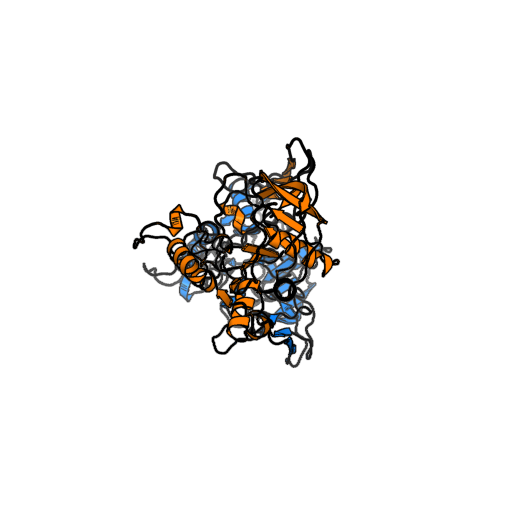ALA A O 1
ATOM 837 N N . PHE A 1 109 ? -0.158 24.297 22.266 1 98.06 109 PHE A N 1
ATOM 838 C CA . PHE A 1 109 ? 0.596 24.766 21.109 1 98.06 109 PHE A CA 1
ATOM 839 C C . PHE A 1 109 ? -0.275 25.641 20.219 1 98.06 109 PHE A C 1
ATOM 841 O O . PHE A 1 109 ? -1.49 25.453 20.141 1 98.06 109 PHE A O 1
ATOM 848 N N . ASP A 1 110 ? 0.35 26.594 19.562 1 97.81 110 ASP A N 1
ATOM 849 C CA . ASP A 1 110 ? -0.382 27.516 18.703 1 97.81 110 ASP A CA 1
ATOM 850 C C . ASP A 1 110 ? -0.826 26.844 17.406 1 97.81 110 ASP A C 1
ATOM 852 O O . ASP A 1 110 ? -1.862 27.188 16.844 1 97.81 110 ASP A O 1
ATOM 856 N N . PHE A 1 111 ? -0.008 25.906 16.938 1 97.94 111 PHE A N 1
ATOM 857 C CA . PHE A 1 111 ? -0.312 25.266 15.648 1 97.94 111 PHE A CA 1
ATOM 858 C C . PHE A 1 111 ? 0.313 23.891 15.562 1 97.94 111 PHE A C 1
ATOM 860 O O . PHE A 1 111 ? 1.456 23.688 15.984 1 97.94 111 PHE A O 1
ATOM 867 N N . VAL A 1 112 ? -0.434 22.922 15.062 1 98.56 112 VAL A N 1
ATOM 868 C CA . VAL A 1 112 ? 0.085 21.594 14.773 1 98.56 112 VAL A CA 1
ATOM 869 C C . VAL A 1 112 ? -0.189 21.234 13.32 1 98.56 112 VAL A C 1
ATOM 871 O O . VAL A 1 112 ? -1.329 21.312 12.852 1 98.56 112 VAL A O 1
ATOM 874 N N . LEU A 1 113 ? 0.84 20.922 12.578 1 98.81 113 LEU A N 1
ATOM 875 C CA . LEU A 1 113 ? 0.74 20.359 11.234 1 98.81 113 LEU A CA 1
ATOM 876 C C . LEU A 1 113 ? 0.885 18.844 11.266 1 98.81 113 LEU A C 1
ATOM 878 O O . LEU A 1 113 ? 1.895 18.312 11.742 1 98.81 113 LEU A O 1
ATOM 882 N N . ASP A 1 114 ? -0.119 18.141 10.82 1 98.75 114 ASP A N 1
ATOM 883 C CA . ASP A 1 114 ? -0.167 16.688 10.859 1 98.75 114 ASP A CA 1
ATOM 884 C C . ASP A 1 114 ? 0.041 16.094 9.469 1 98.75 114 ASP A C 1
ATOM 886 O O . ASP A 1 114 ? -0.707 16.406 8.539 1 98.75 114 ASP A O 1
ATOM 890 N N . LEU A 1 115 ? 1.039 15.234 9.281 1 98.88 115 LEU A N 1
ATOM 891 C CA . LEU A 1 115 ? 1.442 14.734 7.973 1 98.88 115 LEU A CA 1
ATOM 892 C C . LEU A 1 115 ? 0.867 13.344 7.719 1 98.88 115 LEU A C 1
ATOM 894 O O . LEU A 1 115 ? 1.137 12.414 8.477 1 98.88 115 LEU A O 1
ATOM 898 N N . HIS A 1 116 ? 0.075 13.219 6.668 1 98.75 116 HIS A N 1
ATOM 899 C CA . HIS A 1 116 ? -0.556 11.953 6.305 1 98.75 116 HIS A CA 1
ATOM 900 C C . HIS A 1 116 ? -0.307 11.617 4.836 1 98.75 116 HIS A C 1
ATOM 902 O O . HIS A 1 116 ? -0.095 12.516 4.016 1 98.75 116 HIS A O 1
ATOM 908 N N . THR A 1 117 ? -0.271 10.336 4.578 1 98.69 117 THR A N 1
ATOM 909 C CA . THR A 1 117 ? -0.354 9.82 3.215 1 98.69 117 THR A CA 1
ATOM 910 C C . THR A 1 117 ? -1.482 8.805 3.088 1 98.69 117 THR A C 1
ATOM 912 O O . THR A 1 117 ? -1.97 8.281 4.094 1 98.69 117 THR A O 1
ATOM 915 N N . SER A 1 118 ? -1.946 8.578 1.926 1 98.38 118 SER A N 1
ATOM 916 C CA . SER A 1 118 ? -3.061 7.684 1.638 1 98.38 118 SER A CA 1
ATOM 917 C C . SER A 1 118 ? -2.791 6.852 0.389 1 98.38 118 SER A C 1
ATOM 919 O O . SER A 1 118 ? -2.027 7.262 -0.486 1 98.38 118 SER A O 1
ATOM 921 N N . THR A 1 119 ? -3.395 5.672 0.323 1 98.62 119 THR A N 1
ATOM 922 C CA . THR A 1 119 ? -3.338 4.859 -0.885 1 98.62 119 THR A CA 1
ATOM 923 C C . THR A 1 119 ? -4.316 5.379 -1.934 1 98.62 119 THR A C 1
ATOM 925 O O . THR A 1 119 ? -4.25 4.988 -3.102 1 98.62 119 THR A O 1
ATOM 928 N N . ALA A 1 120 ? -5.242 6.238 -1.567 1 98.5 120 ALA A N 1
ATOM 929 C CA . ALA A 1 120 ? -6.184 6.844 -2.502 1 98.5 120 ALA A CA 1
ATOM 930 C C . ALA A 1 120 ? -5.516 7.949 -3.316 1 98.5 120 ALA A C 1
ATOM 932 O O . ALA A 1 120 ? -4.504 8.516 -2.895 1 98.5 120 ALA A O 1
ATOM 933 N N . ASN A 1 121 ? -6.078 8.18 -4.441 1 97.94 121 ASN A N 1
ATOM 934 C CA . ASN A 1 121 ? -5.535 9.203 -5.336 1 97.94 121 ASN A CA 1
ATOM 935 C C . ASN A 1 121 ? -5.988 10.602 -4.934 1 97.94 121 ASN A C 1
ATOM 937 O O . ASN A 1 121 ? -6.625 11.305 -5.723 1 97.94 121 ASN A O 1
ATOM 941 N N . MET A 1 122 ? -5.477 11.039 -3.818 1 97.06 122 MET A N 1
ATOM 942 C CA . MET A 1 122 ? -5.926 12.297 -3.219 1 97.06 122 MET A CA 1
ATOM 943 C C . MET A 1 122 ? -5.148 13.477 -3.783 1 97.06 122 MET A C 1
ATOM 945 O O . MET A 1 122 ? -5.543 14.633 -3.6 1 97.06 122 MET A O 1
ATOM 949 N N . GLY A 1 123 ? -4.035 13.195 -4.523 1 97.38 123 GLY A N 1
ATOM 950 C CA . GLY A 1 123 ? -3.148 14.297 -4.855 1 97.38 123 GLY A CA 1
ATOM 951 C C . GLY A 1 123 ? -2.594 15 -3.637 1 97.38 123 GLY A C 1
ATOM 952 O O . GLY A 1 123 ? -1.981 14.375 -2.771 1 97.38 123 GLY A O 1
ATOM 953 N N . THR A 1 124 ? -2.789 16.266 -3.609 1 98.5 124 THR A N 1
ATOM 954 C CA . THR A 1 124 ? -2.475 17.094 -2.451 1 98.5 124 THR A CA 1
ATOM 955 C C . THR A 1 124 ? -3.752 17.641 -1.811 1 98.5 124 THR A C 1
ATOM 957 O O . THR A 1 124 ? -4.449 18.469 -2.402 1 98.5 124 THR A O 1
ATOM 960 N N . CYS A 1 125 ? -4.02 17.109 -0.656 1 98.56 125 CYS A N 1
ATOM 961 C CA . CYS A 1 125 ? -5.246 17.5 0.033 1 98.56 125 CYS A CA 1
ATOM 962 C C . CYS A 1 125 ? -4.938 18.125 1.388 1 98.56 125 CYS A C 1
ATOM 964 O O . CYS A 1 125 ? -4.078 17.625 2.121 1 98.56 125 CYS A O 1
ATOM 966 N N . PHE A 1 126 ? -5.578 19.25 1.646 1 98.69 126 PHE A N 1
ATOM 967 C CA . PHE A 1 126 ? -5.516 19.906 2.949 1 98.69 126 PHE A CA 1
ATOM 968 C C . PHE A 1 126 ? -6.762 19.594 3.77 1 98.69 126 PHE A C 1
ATOM 970 O O . PHE A 1 126 ? -7.883 19.828 3.312 1 98.69 126 PHE A O 1
ATOM 977 N N . ILE A 1 127 ? -6.543 19.094 4.918 1 98.12 127 ILE A N 1
ATOM 978 C CA . ILE A 1 127 ? -7.668 18.703 5.758 1 98.12 127 ILE A CA 1
ATOM 979 C C . ILE A 1 127 ? -7.762 19.656 6.957 1 98.12 127 ILE A C 1
ATOM 981 O O . ILE A 1 127 ? -6.852 19.703 7.789 1 98.12 127 ILE A O 1
ATOM 985 N N . ALA A 1 128 ? -8.789 20.391 7.008 1 96.5 128 ALA A N 1
ATOM 986 C CA . ALA A 1 128 ? -9.109 21.297 8.109 1 96.5 128 ALA A CA 1
ATOM 987 C C . ALA A 1 128 ? -10.383 20.859 8.828 1 96.5 128 ALA A C 1
ATOM 989 O O . ALA A 1 128 ? -11.133 20.016 8.328 1 96.5 128 ALA A O 1
ATOM 990 N N . GLU A 1 129 ? -10.523 21.344 9.992 1 93.31 129 GLU A N 1
ATOM 991 C CA . GLU A 1 129 ? -11.656 20.906 10.805 1 93.31 129 GLU A CA 1
ATOM 992 C C . GLU A 1 129 ? -12.969 21.453 10.266 1 93.31 129 GLU A C 1
ATOM 994 O O . GLU A 1 129 ? -13.922 20.703 10.062 1 93.31 129 GLU A O 1
ATOM 999 N N . SER A 1 130 ? -13.039 22.781 10.07 1 92.19 130 SER A N 1
ATOM 1000 C CA . SER A 1 130 ? -14.289 23.406 9.656 1 92.19 130 SER A CA 1
ATOM 1001 C C . SER A 1 130 ? -14.039 24.719 8.922 1 92.19 130 SER A C 1
ATOM 1003 O O . SER A 1 130 ? -12.898 25.188 8.867 1 92.19 130 SER A O 1
ATOM 1005 N N . SER A 1 131 ? -15.109 25.266 8.406 1 91.88 131 SER A N 1
ATOM 1006 C CA . SER A 1 131 ? -15.039 26.531 7.691 1 91.88 131 SER A CA 1
ATOM 1007 C C . SER A 1 131 ? -14.781 27.688 8.648 1 91.88 131 SER A C 1
ATOM 1009 O O . SER A 1 131 ? -14.547 28.828 8.219 1 91.88 131 SER A O 1
ATOM 1011 N N . HIS A 1 132 ? -14.68 27.359 9.914 1 89.94 132 HIS A N 1
ATOM 1012 C CA . HIS A 1 132 ? -14.469 28.406 10.906 1 89.94 132 HIS A CA 1
ATOM 1013 C C . HIS A 1 132 ? -12.992 28.516 11.281 1 89.94 132 HIS A C 1
ATOM 1015 O O . HIS A 1 132 ? -12.602 29.406 12.023 1 89.94 132 HIS A O 1
ATOM 1021 N N . ASP A 1 133 ? -12.203 27.625 10.773 1 92.81 133 ASP A N 1
ATOM 1022 C CA . ASP A 1 133 ? -10.773 27.641 11.047 1 92.81 133 ASP A CA 1
ATOM 1023 C C . ASP A 1 133 ? -10.055 28.625 10.117 1 92.81 133 ASP A C 1
ATOM 1025 O O . ASP A 1 133 ? -9.273 28.203 9.258 1 92.81 133 ASP A O 1
ATOM 1029 N N . VAL A 1 134 ? -10.156 29.891 10.422 1 95.38 134 VAL A N 1
ATOM 1030 C CA . VAL A 1 134 ? -9.781 30.969 9.516 1 95.38 134 VAL A CA 1
ATOM 1031 C C . VAL A 1 134 ? -8.281 30.891 9.219 1 95.38 134 VAL A C 1
ATOM 1033 O O . VAL A 1 134 ? -7.867 30.984 8.062 1 95.38 134 VAL A O 1
ATOM 1036 N N . PHE A 1 135 ? -7.461 30.75 10.242 1 96.75 135 PHE A N 1
ATOM 1037 C CA . PHE A 1 135 ? -6.02 30.703 10.023 1 96.75 135 PHE A CA 1
ATOM 1038 C C . PHE A 1 135 ? -5.648 29.562 9.078 1 96.75 135 PHE A C 1
ATOM 1040 O O . PHE A 1 135 ? -4.902 29.766 8.117 1 96.75 135 PHE A O 1
ATOM 1047 N N . ALA A 1 136 ? -6.195 28.359 9.352 1 97.19 136 ALA A N 1
ATOM 1048 C CA . ALA A 1 136 ? -5.918 27.188 8.523 1 97.19 136 ALA A CA 1
ATOM 1049 C C . ALA A 1 136 ? -6.363 27.422 7.082 1 97.19 136 ALA A C 1
ATOM 1051 O O . ALA A 1 136 ? -5.688 27 6.145 1 97.19 136 ALA A O 1
ATOM 1052 N N . LEU A 1 137 ? -7.461 28.078 6.906 1 97.94 137 LEU A N 1
ATOM 1053 C CA . LEU A 1 137 ? -7.992 28.297 5.562 1 97.94 137 LEU A CA 1
ATOM 1054 C C . LEU A 1 137 ? -7.141 29.297 4.793 1 97.94 137 LEU A C 1
ATOM 1056 O O . LEU A 1 137 ? -6.945 29.141 3.584 1 97.94 137 LEU A O 1
ATOM 1060 N N . HIS A 1 138 ? -6.648 30.312 5.477 1 98.06 138 HIS A N 1
ATOM 1061 C CA . HIS A 1 138 ? -5.711 31.234 4.832 1 98.06 138 HIS A CA 1
ATOM 1062 C C . HIS A 1 138 ? -4.426 30.516 4.441 1 98.06 138 HIS A C 1
ATOM 1064 O O . HIS A 1 138 ? -3.85 30.781 3.387 1 98.06 138 HIS A O 1
ATOM 1070 N N . LEU A 1 139 ? -4.012 29.672 5.336 1 98.38 139 LEU A N 1
ATOM 1071 C CA . LEU A 1 139 ? -2.846 28.844 5.031 1 98.38 139 LEU A CA 1
ATOM 1072 C C . LEU A 1 139 ? -3.09 28 3.785 1 98.38 139 LEU A C 1
ATOM 1074 O O . LEU A 1 139 ? -2.238 27.938 2.895 1 98.38 139 LEU A O 1
ATOM 1078 N N . CYS A 1 140 ? -4.223 27.328 3.654 1 98.5 140 CYS A N 1
ATOM 1079 C CA . CYS A 1 140 ? -4.582 26.547 2.482 1 98.5 140 CYS A CA 1
ATOM 1080 C C . CYS A 1 140 ? -4.531 27.391 1.216 1 98.5 140 CYS A C 1
ATOM 1082 O O . CYS A 1 140 ? -3.971 26.969 0.204 1 98.5 140 CYS A O 1
ATOM 1084 N N . ARG A 1 141 ? -5.086 28.562 1.321 1 97.94 141 ARG A N 1
ATOM 1085 C CA . ARG A 1 141 ? -5.086 29.469 0.172 1 97.94 141 ARG A CA 1
ATOM 1086 C C . ARG A 1 141 ? -3.664 29.828 -0.241 1 97.94 141 ARG A C 1
ATOM 1088 O O . ARG A 1 141 ? -3.348 29.859 -1.432 1 97.94 141 ARG A O 1
ATOM 1095 N N . HIS A 1 142 ? -2.873 30.156 0.748 1 98 142 HIS A N 1
ATOM 1096 C CA . HIS A 1 142 ? -1.476 30.484 0.479 1 98 142 HIS A CA 1
ATOM 1097 C C . HIS A 1 142 ? -0.776 29.344 -0.251 1 98 142 HIS A C 1
ATOM 1099 O O . HIS A 1 142 ? -0.073 29.562 -1.238 1 98 142 HIS A O 1
ATOM 1105 N N . LEU A 1 143 ? -0.979 28.109 0.204 1 98.44 143 LEU A N 1
ATOM 1106 C CA . LEU A 1 143 ? -0.395 26.922 -0.422 1 98.44 143 LEU A CA 1
ATOM 1107 C C . LEU A 1 143 ? -0.902 26.766 -1.851 1 98.44 143 LEU A C 1
ATOM 1109 O O . LEU A 1 143 ? -0.12 26.484 -2.764 1 98.44 143 LEU A O 1
ATOM 1113 N N . GLN A 1 144 ? -2.172 26.953 -2.094 1 97.81 144 GLN A N 1
ATOM 1114 C CA . GLN A 1 144 ? -2.768 26.844 -3.422 1 97.81 144 GLN A CA 1
ATOM 1115 C C . GLN A 1 144 ? -2.141 27.844 -4.391 1 97.81 144 GLN A C 1
ATOM 1117 O O . GLN A 1 144 ? -1.907 27.531 -5.555 1 97.81 144 GLN A O 1
ATOM 1122 N N . LEU A 1 145 ? -1.906 29.031 -3.912 1 96.75 145 LEU A N 1
ATOM 1123 C CA . LEU A 1 145 ? -1.343 30.094 -4.746 1 96.75 145 LEU A CA 1
ATOM 1124 C C . LEU A 1 145 ? 0.125 29.812 -5.055 1 96.75 145 LEU A C 1
ATOM 1126 O O . LEU A 1 145 ? 0.611 30.156 -6.137 1 96.75 145 LEU A O 1
ATOM 1130 N N . GLN A 1 146 ? 0.811 29.234 -4.125 1 97.12 146 GLN A N 1
ATOM 1131 C CA . GLN A 1 146 ? 2.232 28.953 -4.301 1 97.12 146 GLN A CA 1
ATOM 1132 C C . GLN A 1 146 ? 2.447 27.766 -5.25 1 97.12 146 GLN A C 1
ATOM 1134 O O . GLN A 1 146 ? 3.479 27.688 -5.922 1 97.12 146 GLN A O 1
ATOM 1139 N N . TYR A 1 147 ? 1.498 26.859 -5.262 1 97.06 147 TYR A N 1
ATOM 1140 C CA . TYR A 1 147 ? 1.633 25.672 -6.09 1 97.06 147 TYR A CA 1
ATOM 1141 C C . TYR A 1 147 ? 0.442 25.516 -7.027 1 97.06 147 TYR A C 1
ATOM 1143 O O . TYR A 1 147 ? -0.292 24.531 -6.957 1 97.06 147 TYR A O 1
ATOM 1151 N N . PRO A 1 148 ? 0.311 26.359 -7.973 1 93.56 148 PRO A N 1
ATOM 1152 C CA . PRO A 1 148 ? -0.854 26.312 -8.859 1 93.56 148 PRO A CA 1
ATOM 1153 C C . PRO A 1 148 ? -0.88 25.047 -9.727 1 93.56 148 PRO A C 1
ATOM 1155 O O . PRO A 1 148 ? -1.943 24.656 -10.203 1 93.56 148 PRO A O 1
ATOM 1158 N N . GLU A 1 149 ? 0.303 24.484 -9.828 1 92.81 149 GLU A N 1
ATOM 1159 C CA . GLU A 1 149 ? 0.392 23.312 -10.672 1 92.81 149 GLU A CA 1
ATOM 1160 C C . GLU A 1 149 ? -0.104 22.062 -9.938 1 92.81 149 GLU A C 1
ATOM 1162 O O . GLU A 1 149 ? -0.401 21.047 -10.57 1 92.81 149 GLU A O 1
ATOM 1167 N N . LEU A 1 150 ? -0.123 22.312 -8.602 1 86.75 150 LEU A N 1
ATOM 1168 C CA . LEU A 1 150 ? -0.637 21.203 -7.801 1 86.75 150 LEU A CA 1
ATOM 1169 C C . LEU A 1 150 ? -2.148 21.312 -7.633 1 86.75 150 LEU A C 1
ATOM 1171 O O . LEU A 1 150 ? -2.684 22.422 -7.477 1 86.75 150 LEU A O 1
ATOM 1175 N N . SER A 1 151 ? -2.992 20.422 -8.148 1 86.19 151 SER A N 1
ATOM 1176 C CA . SER A 1 151 ? -4.414 20.359 -7.832 1 86.19 151 SER A CA 1
ATOM 1177 C C . SER A 1 151 ? -4.637 20.078 -6.348 1 86.19 151 SER A C 1
ATOM 1179 O O . SER A 1 151 ? -4.812 18.922 -5.949 1 86.19 151 SER A O 1
ATOM 1181 N N . CYS A 1 152 ? -4.598 21.25 -5.52 1 94.19 152 CYS A N 1
ATOM 1182 C CA . CYS A 1 152 ? -4.758 21.109 -4.078 1 94.19 152 CYS A CA 1
ATOM 1183 C C . CYS A 1 152 ? -6.219 21.266 -3.674 1 94.19 152 CYS A C 1
ATOM 1185 O O . CYS A 1 152 ? -6.867 22.25 -4.035 1 94.19 152 CYS A O 1
ATOM 1187 N N . GLN A 1 153 ? -6.734 20.328 -3.008 1 97.38 153 GLN A N 1
ATOM 1188 C CA . GLN A 1 153 ? -8.117 20.375 -2.551 1 97.38 153 GLN A CA 1
ATOM 1189 C C . GLN A 1 153 ? -8.195 20.562 -1.04 1 97.38 153 GLN A C 1
ATOM 1191 O O . GLN A 1 153 ? -7.258 20.219 -0.316 1 97.38 153 GLN A O 1
ATOM 1196 N N . VAL A 1 154 ? -9.266 21.203 -0.587 1 98.56 154 VAL A N 1
ATOM 1197 C CA . VAL A 1 154 ? -9.508 21.422 0.837 1 98.56 154 VAL A CA 1
ATOM 1198 C C . VAL A 1 154 ? -10.672 20.547 1.298 1 98.56 154 VAL A C 1
ATOM 1200 O O . VAL A 1 154 ? -11.75 20.578 0.703 1 98.56 154 VAL A O 1
ATOM 1203 N N . PHE A 1 155 ? -10.461 19.766 2.242 1 98.38 155 PHE A N 1
ATOM 1204 C CA . PHE A 1 155 ? -11.469 18.891 2.842 1 98.38 155 PHE A CA 1
ATOM 1205 C C . PHE A 1 155 ? -11.773 19.328 4.27 1 98.38 155 PHE A C 1
ATOM 1207 O O . PHE A 1 155 ? -10.875 19.438 5.098 1 98.38 155 PHE A O 1
ATOM 1214 N N . LEU A 1 156 ? -13.016 19.641 4.59 1 96.75 156 LEU A N 1
ATOM 1215 C CA . LEU A 1 156 ? -13.492 19.984 5.922 1 96.75 156 LEU A CA 1
ATOM 1216 C C . LEU A 1 156 ? -14.156 18.797 6.598 1 96.75 156 LEU A C 1
ATOM 1218 O O . LEU A 1 156 ? -15.25 18.391 6.215 1 96.75 156 LEU A O 1
ATOM 1222 N N . TYR A 1 157 ? -13.555 18.25 7.668 1 92 157 TYR A N 1
ATOM 1223 C CA . TYR A 1 157 ? -13.992 16.922 8.109 1 92 157 TYR A CA 1
ATOM 1224 C C . TYR A 1 157 ? -15.016 17.031 9.234 1 92 157 TYR A C 1
ATOM 1226 O O . TYR A 1 157 ? -15.711 16.062 9.555 1 92 157 TYR A O 1
ATOM 1234 N N . GLN A 1 158 ? -15.031 18.094 9.93 1 83.88 158 GLN A N 1
ATOM 1235 C CA . GLN A 1 158 ? -15.859 18.172 11.125 1 83.88 158 GLN A CA 1
ATOM 1236 C C . GLN A 1 158 ? -17.328 18.375 10.766 1 83.88 158 GLN A C 1
ATOM 1238 O O . GLN A 1 158 ? -17.656 19.266 9.969 1 83.88 158 GLN A O 1
ATOM 1243 N N . ARG A 1 159 ? -18.141 17.547 11.422 1 75.75 159 ARG A N 1
ATOM 1244 C CA . ARG A 1 159 ? -19.594 17.703 11.352 1 75.75 159 ARG A CA 1
ATOM 1245 C C . ARG A 1 159 ? -20.109 18.562 12.508 1 75.75 159 ARG A C 1
ATOM 1247 O O . ARG A 1 159 ? -19.562 18.5 13.617 1 75.75 159 ARG A O 1
ATOM 1254 N N . SER A 1 160 ? -20.922 19.25 12.195 1 70 160 SER A N 1
ATOM 1255 C CA . SER A 1 160 ? -21.484 20.172 13.195 1 70 160 SER A CA 1
ATOM 1256 C C . SER A 1 160 ? -21.828 19.422 14.484 1 70 160 SER A C 1
ATOM 1258 O O . SER A 1 160 ? -22.453 18.359 14.438 1 70 160 SER A O 1
ATOM 1260 N N . GLY A 1 161 ? -21.297 19.922 15.617 1 72.5 161 GLY A N 1
ATOM 1261 C CA . GLY A 1 161 ? -21.672 19.406 16.922 1 72.5 161 GLY A CA 1
ATOM 1262 C C . GLY A 1 161 ? -20.766 18.281 17.391 1 72.5 161 GLY A C 1
ATOM 1263 O O . GLY A 1 161 ? -20.859 17.844 18.547 1 72.5 161 GLY A O 1
ATOM 1264 N N . GLU A 1 162 ? -19.938 17.828 16.562 1 82.81 162 GLU A N 1
ATOM 1265 C CA . GLU A 1 162 ? -19.047 16.734 16.953 1 82.81 162 GLU A CA 1
ATOM 1266 C C . GLU A 1 162 ? -17.766 17.25 17.578 1 82.81 162 GLU A C 1
ATOM 1268 O O . GLU A 1 162 ? -17.25 18.297 17.172 1 82.81 162 GLU A O 1
ATOM 1273 N N . GLU A 1 163 ? -17.375 16.562 18.594 1 87.81 163 GLU A N 1
ATOM 1274 C CA . GLU A 1 163 ? -16.078 16.859 19.156 1 87.81 163 GLU A CA 1
ATOM 1275 C C . GLU A 1 163 ? -14.945 16.453 18.219 1 87.81 163 GLU A C 1
ATOM 1277 O O . GLU A 1 163 ? -15.016 15.391 17.594 1 87.81 163 GLU A O 1
ATOM 1282 N N . SER A 1 164 ? -13.984 17.328 18.188 1 90.31 164 SER A N 1
ATOM 1283 C CA . SER A 1 164 ? -12.812 17 17.391 1 90.31 164 SER A CA 1
ATOM 1284 C C . SER A 1 164 ? -12.047 15.828 18 1 90.31 164 SER A C 1
ATOM 1286 O O . SER A 1 164 ? -11.922 15.727 19.234 1 90.31 164 SER A O 1
ATOM 1288 N N . TYR A 1 165 ? -11.5 14.914 17.172 1 92.06 165 TYR A N 1
ATOM 1289 C CA . TYR A 1 165 ? -10.906 13.672 17.672 1 92.06 165 TYR A CA 1
ATOM 1290 C C . TYR A 1 165 ? -9.492 13.5 17.125 1 92.06 165 TYR A C 1
ATOM 1292 O O . TYR A 1 165 ? -8.828 12.5 17.422 1 92.06 165 TYR A O 1
ATOM 1300 N N . SER A 1 166 ? -9.062 14.438 16.297 1 93.88 166 SER A N 1
ATOM 1301 C CA . SER A 1 166 ? -7.781 14.281 15.617 1 93.88 166 SER A CA 1
ATOM 1302 C C . SER A 1 166 ? -6.648 14.914 16.422 1 93.88 166 SER A C 1
ATOM 1304 O O . SER A 1 166 ? -6.891 15.719 17.328 1 93.88 166 SER A O 1
ATOM 1306 N N . LEU A 1 167 ? -5.441 14.57 16.094 1 95.5 167 LEU A N 1
ATOM 1307 C CA . LEU A 1 167 ? -4.254 15.023 16.812 1 95.5 167 LEU A CA 1
ATOM 1308 C C . LEU A 1 167 ? -4.168 16.547 16.812 1 95.5 167 LEU A C 1
ATOM 1310 O O . LEU A 1 167 ? -3.869 17.156 17.844 1 95.5 167 LEU A O 1
ATOM 1314 N N . ASP A 1 168 ? -4.426 17.156 15.719 1 93 168 ASP A N 1
ATOM 1315 C CA . ASP A 1 168 ? -4.25 18.594 15.617 1 93 168 ASP A CA 1
ATOM 1316 C C . ASP A 1 168 ? -5.242 19.328 16.516 1 93 168 ASP A C 1
ATOM 1318 O O . ASP A 1 168 ? -5.062 20.516 16.812 1 93 168 ASP A O 1
ATOM 1322 N N . SER A 1 169 ? -6.246 18.656 17.047 1 93.38 169 SER A N 1
ATOM 1323 C CA . SER A 1 169 ? -7.273 19.281 17.859 1 93.38 169 SER A CA 1
ATOM 1324 C C . SER A 1 169 ? -6.746 19.609 19.266 1 93.38 169 SER A C 1
ATOM 1326 O O . SER A 1 169 ? -7.383 20.344 20.016 1 93.38 169 SER A O 1
ATOM 1328 N N . VAL A 1 170 ? -5.598 19.078 19.641 1 96.19 170 VAL A N 1
ATOM 1329 C CA . VAL A 1 170 ? -5.059 19.359 20.953 1 96.19 170 VAL A CA 1
ATOM 1330 C C . VAL A 1 170 ? -4.43 20.766 20.969 1 96.19 170 VAL A C 1
ATOM 1332 O O . VAL A 1 170 ? -4.148 21.312 22.047 1 96.19 170 VAL A O 1
ATOM 1335 N N . ALA A 1 171 ? -4.121 21.328 19.797 1 96.88 171 ALA A N 1
ATOM 1336 C CA . ALA A 1 171 ? -3.549 22.656 19.656 1 96.88 171 ALA A CA 1
ATOM 1337 C C . ALA A 1 171 ? -4.637 23.703 19.391 1 96.88 171 ALA A C 1
ATOM 1339 O O . ALA A 1 171 ? -5.809 23.344 19.219 1 96.88 171 ALA A O 1
ATOM 1340 N N . LYS A 1 172 ? -4.203 24.953 19.375 1 95.44 172 LYS A N 1
ATOM 1341 C CA . LYS A 1 172 ? -5.141 26.047 19.125 1 95.44 172 LYS A CA 1
ATOM 1342 C C . LYS A 1 172 ? -5.578 26.062 17.656 1 95.44 172 LYS A C 1
ATOM 1344 O O . LYS A 1 172 ? -6.73 26.359 17.359 1 95.44 172 LYS A O 1
ATOM 1349 N N . ASN A 1 173 ? -4.668 25.766 16.797 1 94.81 173 ASN A N 1
ATOM 1350 C CA . ASN A 1 173 ? -4.887 25.641 15.352 1 94.81 173 ASN A CA 1
ATOM 1351 C C . ASN A 1 173 ? -4.188 24.406 14.789 1 94.81 173 ASN A C 1
ATOM 1353 O O . ASN A 1 173 ? -3.246 23.891 15.391 1 94.81 173 ASN A O 1
ATOM 1357 N N . GLY A 1 174 ? -4.723 23.984 13.648 1 96.19 174 GLY A N 1
ATOM 1358 C CA . GLY A 1 174 ? -4.062 22.828 13.039 1 96.19 174 GLY A CA 1
ATOM 1359 C C . GLY A 1 174 ? -4.508 22.578 11.609 1 96.19 174 GLY A C 1
ATOM 1360 O O . GLY A 1 174 ? -5.477 23.188 11.141 1 96.19 174 GLY A O 1
ATOM 1361 N N . LEU A 1 175 ? -3.799 21.812 10.93 1 98 175 LEU A N 1
ATOM 1362 C CA . LEU A 1 175 ? -4.039 21.375 9.562 1 98 175 LEU A CA 1
ATOM 1363 C C . LEU A 1 175 ? -3.383 20.016 9.297 1 98 175 LEU A C 1
ATOM 1365 O O . LEU A 1 175 ? -2.34 19.703 9.875 1 98 175 LEU A O 1
ATOM 1369 N N . ALA A 1 176 ? -4.008 19.234 8.523 1 98.5 176 ALA A N 1
ATOM 1370 C CA . ALA A 1 176 ? -3.379 18 8.086 1 98.5 176 ALA A CA 1
ATOM 1371 C C . ALA A 1 176 ? -3.09 18.031 6.586 1 98.5 176 ALA A C 1
ATOM 1373 O O . ALA A 1 176 ? -3.91 18.516 5.801 1 98.5 176 ALA A O 1
ATOM 1374 N N . LEU A 1 177 ? -1.924 17.625 6.219 1 98.69 177 LEU A N 1
ATOM 1375 C CA . LEU A 1 177 ? -1.606 17.344 4.824 1 98.69 177 LEU A CA 1
ATOM 1376 C C . LEU A 1 177 ? -1.882 15.883 4.488 1 98.69 177 LEU A C 1
ATOM 1378 O O . LEU A 1 177 ? -1.441 14.984 5.207 1 98.69 177 LEU A O 1
ATOM 1382 N N . GLU A 1 178 ? -2.654 15.648 3.498 1 98.56 178 GLU A N 1
ATOM 1383 C CA . GLU A 1 178 ? -2.936 14.305 2.996 1 98.56 178 GLU A CA 1
ATOM 1384 C C . GLU A 1 178 ? -2.484 14.148 1.547 1 98.56 178 GLU A C 1
ATOM 1386 O O . GLU A 1 178 ? -3.105 14.703 0.637 1 98.56 178 GLU A O 1
ATOM 1391 N N . LEU A 1 179 ? -1.385 13.422 1.386 1 98.62 179 LEU A N 1
ATOM 1392 C CA . LEU A 1 179 ? -0.854 13.25 0.038 1 98.62 179 LEU A CA 1
ATOM 1393 C C . LEU A 1 179 ? -0.982 11.805 -0.418 1 98.62 179 LEU A C 1
ATOM 1395 O O . LEU A 1 179 ? -0.815 10.883 0.382 1 98.62 179 LEU A O 1
ATOM 1399 N N . GLY A 1 180 ? -1.253 11.578 -1.727 1 97.81 180 GLY A N 1
ATOM 1400 C CA . GLY A 1 180 ? -1.315 10.25 -2.312 1 97.81 180 GLY A CA 1
ATOM 1401 C C . GLY A 1 180 ? -1.438 10.273 -3.824 1 97.81 180 GLY A C 1
ATOM 1402 O O . GLY A 1 180 ? -1.571 11.336 -4.426 1 97.81 180 GLY A O 1
ATOM 1403 N N . PRO A 1 181 ? -1.405 9.18 -4.383 1 98.25 181 PRO A N 1
ATOM 1404 C CA . PRO A 1 181 ? -1.395 7.855 -3.752 1 98.25 181 PRO A CA 1
ATOM 1405 C C . PRO A 1 181 ? 0.001 7.422 -3.311 1 98.25 181 PRO A C 1
ATOM 1407 O O . PRO A 1 181 ? 0.985 7.703 -4 1 98.25 181 PRO A O 1
ATOM 1410 N N . GLN A 1 182 ? 0.154 6.848 -2.182 1 98.62 182 GLN A N 1
ATOM 1411 C CA . GLN A 1 182 ? 1.346 6.199 -1.646 1 98.62 182 GLN A CA 1
ATOM 1412 C C . GLN A 1 182 ? 0.98 4.945 -0.854 1 98.62 182 GLN A C 1
ATOM 1414 O O . GLN A 1 182 ? 0.245 5.023 0.133 1 98.62 182 GLN A O 1
ATOM 1419 N N . PRO A 1 183 ? 1.437 3.754 -1.307 1 98.69 183 PRO A N 1
ATOM 1420 C CA . PRO A 1 183 ? 1.162 2.551 -0.517 1 98.69 183 PRO A CA 1
ATOM 1421 C C . PRO A 1 183 ? 1.688 2.65 0.913 1 98.69 183 PRO A C 1
ATOM 1423 O O . PRO A 1 183 ? 2.736 3.26 1.147 1 98.69 183 PRO A O 1
ATOM 1426 N N . GLN A 1 184 ? 0.941 2.035 1.823 1 98.06 184 GLN A N 1
ATOM 1427 C CA . GLN A 1 184 ? 1.428 1.935 3.195 1 98.06 184 GLN A CA 1
ATOM 1428 C C . GLN A 1 184 ? 2.758 1.189 3.256 1 98.06 184 GLN A C 1
ATOM 1430 O O . GLN A 1 184 ? 2.971 0.231 2.512 1 98.06 184 GLN A O 1
ATOM 1435 N N . GLY A 1 185 ? 3.65 1.683 4.059 1 98.06 185 GLY A N 1
ATOM 1436 C CA . GLY A 1 185 ? 4.93 1.012 4.242 1 98.06 185 GLY A CA 1
ATOM 1437 C C . GLY A 1 185 ? 5.926 1.318 3.139 1 98.06 185 GLY A C 1
ATOM 1438 O O . GLY A 1 185 ? 7.02 0.751 3.109 1 98.06 185 GLY A O 1
ATOM 1439 N N . VAL A 1 186 ? 5.566 2.168 2.207 1 98.69 186 VAL A N 1
ATOM 1440 C CA . VAL A 1 186 ? 6.461 2.531 1.113 1 98.69 186 VAL A CA 1
ATOM 1441 C C . VAL A 1 186 ? 6.84 4.008 1.224 1 98.69 186 VAL A C 1
ATOM 1443 O O . VAL A 1 186 ? 5.988 4.855 1.504 1 98.69 186 VAL A O 1
ATOM 1446 N N . LEU A 1 187 ? 8.07 4.309 1.052 1 98.69 187 LEU A N 1
ATOM 1447 C CA . LEU A 1 187 ? 8.555 5.684 0.984 1 98.69 187 LEU A CA 1
ATOM 1448 C C . LEU A 1 187 ? 8.875 6.074 -0.454 1 98.69 187 LEU A C 1
ATOM 1450 O O . LEU A 1 187 ? 9.852 5.594 -1.03 1 98.69 187 LEU A O 1
ATOM 1454 N N . ARG A 1 188 ? 8.078 6.898 -1.02 1 98.38 188 ARG A N 1
ATOM 1455 C CA . ARG A 1 188 ? 8.281 7.375 -2.385 1 98.38 188 ARG A CA 1
ATOM 1456 C C . ARG A 1 188 ? 8.93 8.75 -2.393 1 98.38 188 ARG A C 1
ATOM 1458 O O . ARG A 1 188 ? 8.477 9.664 -1.696 1 98.38 188 ARG A O 1
ATOM 1465 N N . ALA A 1 189 ? 9.82 8.938 -3.229 1 98.25 189 ALA A N 1
ATOM 1466 C CA . ALA A 1 189 ? 10.602 10.172 -3.287 1 98.25 189 ALA A CA 1
ATOM 1467 C C . ALA A 1 189 ? 9.719 11.352 -3.689 1 98.25 189 ALA A C 1
ATOM 1469 O O . ALA A 1 189 ? 9.859 12.453 -3.141 1 98.25 189 ALA A O 1
ATOM 1470 N N . ASP A 1 190 ? 8.859 11.156 -4.641 1 97.12 190 ASP A N 1
ATOM 1471 C CA . ASP A 1 190 ? 8.055 12.258 -5.16 1 97.12 190 ASP A CA 1
ATOM 1472 C C . ASP A 1 190 ? 7.102 12.797 -4.094 1 97.12 190 ASP A C 1
ATOM 1474 O O . ASP A 1 190 ? 6.965 14.008 -3.934 1 97.12 190 ASP A O 1
ATOM 1478 N N . ILE A 1 191 ? 6.484 11.922 -3.35 1 98.19 191 ILE A N 1
ATOM 1479 C CA . ILE A 1 191 ? 5.547 12.328 -2.309 1 98.19 191 ILE A CA 1
ATOM 1480 C C . ILE A 1 191 ? 6.312 12.93 -1.132 1 98.19 191 ILE A C 1
ATOM 1482 O O . ILE A 1 191 ? 5.902 13.945 -0.57 1 98.19 191 ILE A O 1
ATOM 1486 N N . PHE A 1 192 ? 7.434 12.312 -0.792 1 98.56 192 PHE A N 1
ATOM 1487 C CA . PHE A 1 192 ? 8.305 12.797 0.276 1 98.56 192 PHE A CA 1
ATOM 1488 C C . PHE A 1 192 ? 8.75 14.227 0.007 1 98.56 192 PHE A C 1
ATOM 1490 O O . PHE A 1 192 ? 8.609 15.102 0.867 1 98.56 192 PHE A O 1
ATOM 1497 N N . SER A 1 193 ? 9.195 14.461 -1.183 1 97.69 193 SER A N 1
ATOM 1498 C CA . SER A 1 193 ? 9.711 15.773 -1.552 1 97.69 193 SER A CA 1
ATOM 1499 C C . SER A 1 193 ? 8.586 16.812 -1.604 1 97.69 193 SER A C 1
ATOM 1501 O O . SER A 1 193 ? 8.773 17.953 -1.182 1 97.69 193 SER A O 1
ATOM 1503 N N . ARG A 1 194 ? 7.484 16.422 -2.154 1 98.06 194 ARG A N 1
ATOM 1504 C CA . ARG A 1 194 ? 6.34 17.312 -2.207 1 98.06 194 ARG A CA 1
ATOM 1505 C C . ARG A 1 194 ? 5.883 17.703 -0.805 1 98.06 194 ARG A C 1
ATOM 1507 O O . ARG A 1 194 ? 5.641 18.875 -0.526 1 98.06 194 ARG A O 1
ATOM 1514 N N . MET A 1 195 ? 5.82 16.719 0.074 1 98.75 195 MET A N 1
ATOM 1515 C CA . MET A 1 195 ? 5.406 16.984 1.45 1 98.75 195 MET A CA 1
ATOM 1516 C C . MET A 1 195 ? 6.402 17.906 2.148 1 98.75 195 MET A C 1
ATOM 1518 O O . MET A 1 195 ? 6.008 18.844 2.838 1 98.75 195 MET A O 1
ATOM 1522 N N . ARG A 1 196 ? 7.621 17.609 1.94 1 98.62 196 ARG A N 1
ATOM 1523 C CA . ARG A 1 196 ? 8.68 18.422 2.521 1 98.62 196 ARG A CA 1
ATOM 1524 C C . ARG A 1 196 ? 8.562 19.875 2.076 1 98.62 196 ARG A C 1
ATOM 1526 O O . ARG A 1 196 ? 8.648 20.797 2.9 1 98.62 196 ARG A O 1
ATOM 1533 N N . ALA A 1 197 ? 8.312 20.078 0.828 1 97.94 197 ALA A N 1
ATOM 1534 C CA . ALA A 1 197 ? 8.156 21.422 0.283 1 97.94 197 ALA A CA 1
ATOM 1535 C C . ALA A 1 197 ? 6.93 22.109 0.864 1 97.94 197 ALA A C 1
ATOM 1537 O O . ALA A 1 197 ? 6.965 23.297 1.175 1 97.94 197 ALA A O 1
ATOM 1538 N N . LEU A 1 198 ? 5.883 21.375 0.973 1 98.75 198 LEU A N 1
ATOM 1539 C CA . LEU A 1 198 ? 4.66 21.938 1.537 1 98.75 198 LEU A CA 1
ATOM 1540 C C . LEU A 1 198 ? 4.871 22.359 2.988 1 98.75 198 LEU A C 1
ATOM 1542 O O . LEU A 1 198 ? 4.414 23.422 3.408 1 98.75 198 LEU A O 1
ATOM 1546 N N . VAL A 1 199 ? 5.566 21.516 3.75 1 98.88 199 VAL A N 1
ATOM 1547 C CA . VAL A 1 199 ? 5.84 21.844 5.145 1 98.88 199 VAL A CA 1
ATOM 1548 C C . VAL A 1 199 ? 6.641 23.141 5.227 1 98.88 199 VAL A C 1
ATOM 15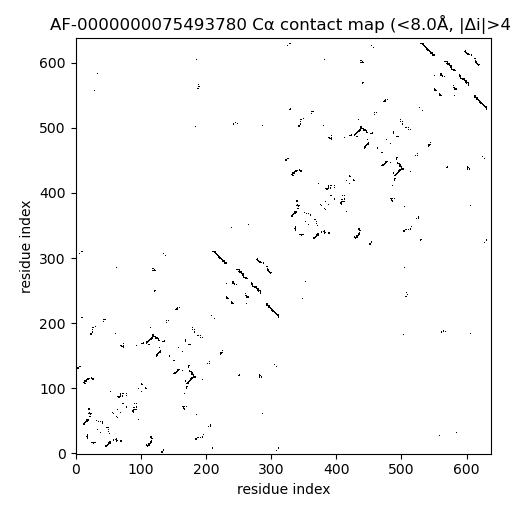50 O O . VAL A 1 199 ? 6.336 24.016 6.039 1 98.88 199 VAL A O 1
ATOM 1553 N N . ALA A 1 200 ? 7.629 23.25 4.398 1 98.62 200 ALA A N 1
ATOM 1554 C CA . ALA A 1 200 ? 8.422 24.484 4.375 1 98.62 200 ALA A CA 1
ATOM 1555 C C . ALA A 1 200 ? 7.551 25.703 4.105 1 98.62 200 ALA A C 1
ATOM 1557 O O . ALA A 1 200 ? 7.699 26.734 4.762 1 98.62 200 ALA A O 1
ATOM 1558 N N . THR A 1 201 ? 6.641 25.578 3.182 1 98.62 201 THR A N 1
ATOM 1559 C CA . THR A 1 201 ? 5.758 26.688 2.816 1 98.62 201 THR A CA 1
ATOM 1560 C C . THR A 1 201 ? 4.809 27.016 3.963 1 98.62 201 THR A C 1
ATOM 1562 O O . THR A 1 201 ? 4.469 28.188 4.176 1 98.62 201 THR A O 1
ATOM 1565 N N . VAL A 1 202 ? 4.367 26.016 4.676 1 98.81 202 VAL A N 1
ATOM 1566 C CA . VAL A 1 202 ? 3.533 26.234 5.852 1 98.81 202 VAL A CA 1
ATOM 1567 C C . VAL A 1 202 ? 4.293 27.078 6.875 1 98.81 202 VAL A C 1
ATOM 1569 O O . VAL A 1 202 ? 3.758 28.047 7.406 1 98.81 202 VAL A O 1
ATOM 1572 N N . LEU A 1 203 ? 5.512 26.703 7.141 1 98.81 203 LEU A N 1
ATOM 1573 C CA . LEU A 1 203 ? 6.328 27.422 8.117 1 98.81 203 LEU A CA 1
ATOM 1574 C C . LEU A 1 203 ? 6.598 28.859 7.652 1 98.81 203 LEU A C 1
ATOM 1576 O O . LEU A 1 203 ? 6.578 29.781 8.461 1 98.81 203 LEU A O 1
ATOM 1580 N N . ASP A 1 204 ? 6.824 29.016 6.383 1 98.69 204 ASP A N 1
ATOM 1581 C CA . ASP A 1 204 ? 7.008 30.359 5.828 1 98.69 204 ASP A CA 1
ATOM 1582 C C . ASP A 1 204 ? 5.762 31.219 6.035 1 98.69 204 ASP A C 1
ATOM 1584 O O . ASP A 1 204 ? 5.859 32.406 6.32 1 98.69 204 ASP A O 1
ATOM 1588 N N . PHE A 1 205 ? 4.652 30.672 5.832 1 98.62 205 PHE A N 1
ATOM 1589 C CA . PHE A 1 205 ? 3.396 31.391 6.016 1 98.62 205 PHE A CA 1
ATOM 1590 C C . PHE A 1 205 ? 3.248 31.859 7.457 1 98.62 205 PHE A C 1
ATOM 1592 O O . PHE A 1 205 ? 2.842 33 7.707 1 98.62 205 PHE A O 1
ATOM 1599 N N . ILE A 1 206 ? 3.516 30.938 8.398 1 98.38 206 ILE A N 1
ATOM 1600 C CA . ILE A 1 206 ? 3.439 31.281 9.812 1 98.38 206 ILE A CA 1
ATOM 1601 C C . ILE A 1 206 ? 4.398 32.438 10.109 1 98.38 206 ILE A C 1
ATOM 1603 O O . ILE A 1 206 ? 4.047 33.375 10.828 1 98.38 206 ILE A O 1
ATOM 1607 N N . ASP A 1 207 ? 5.586 32.375 9.562 1 98.38 207 ASP A N 1
ATOM 1608 C CA . ASP A 1 207 ? 6.566 33.438 9.742 1 98.38 207 ASP A CA 1
ATOM 1609 C C . ASP A 1 207 ? 6.035 34.75 9.195 1 98.38 207 ASP A C 1
ATOM 1611 O O . ASP A 1 207 ? 6.188 35.812 9.828 1 98.38 207 ASP A O 1
ATOM 1615 N N . LEU A 1 208 ? 5.445 34.719 8.039 1 97.56 208 LEU A N 1
ATOM 1616 C CA . LEU A 1 208 ? 4.855 35.906 7.434 1 97.56 208 LEU A CA 1
ATOM 1617 C C . LEU A 1 208 ? 3.773 36.5 8.336 1 97.56 208 LEU A C 1
ATOM 1619 O O . LEU A 1 208 ? 3.715 37.719 8.523 1 97.56 208 LEU A O 1
ATOM 1623 N N . PHE A 1 209 ? 2.949 35.656 8.844 1 97.25 209 PHE A N 1
ATOM 1624 C CA . PHE A 1 209 ? 1.893 36.094 9.75 1 97.25 209 PHE A CA 1
ATOM 1625 C C . PHE A 1 209 ? 2.482 36.719 11 1 97.25 209 PHE A C 1
ATOM 1627 O O . PHE A 1 209 ? 2.043 37.812 11.406 1 97.25 209 PHE A O 1
ATOM 1634 N N . ASN A 1 210 ? 3.479 36.094 11.586 1 97.25 210 ASN A N 1
ATOM 1635 C CA . ASN A 1 210 ? 4.125 36.562 12.797 1 97.25 210 ASN A CA 1
ATOM 1636 C C . ASN A 1 210 ? 4.754 37.938 12.586 1 97.25 210 ASN A C 1
ATOM 1638 O O . ASN A 1 210 ? 4.867 38.719 13.531 1 97.25 210 ASN A O 1
ATOM 1642 N N . GLN A 1 211 ? 5.125 38.219 11.406 1 96.06 211 GLN A N 1
ATOM 1643 C CA . GLN A 1 211 ? 5.789 39.469 11.086 1 96.06 211 GLN A CA 1
ATOM 1644 C C . GLN A 1 211 ? 4.773 40.594 10.844 1 96.06 211 GLN A C 1
ATOM 1646 O O . GLN A 1 211 ? 5.148 41.75 10.57 1 96.06 211 GLN A O 1
ATOM 1651 N N . GLY A 1 212 ? 3.561 40.281 10.867 1 94.94 212 GLY A N 1
ATOM 1652 C CA . GLY A 1 212 ? 2.535 41.312 10.852 1 94.94 212 GLY A CA 1
ATOM 1653 C C . GLY A 1 212 ? 1.873 41.469 9.5 1 94.94 212 GLY A C 1
ATOM 1654 O O . GLY A 1 212 ? 1.313 42.531 9.203 1 94.94 212 GLY A O 1
ATOM 1655 N N . THR A 1 213 ? 1.973 40.5 8.703 1 95.5 213 THR A N 1
ATOM 1656 C CA . THR A 1 213 ? 1.31 40.531 7.402 1 95.5 213 THR A CA 1
ATOM 1657 C C . THR A 1 213 ? -0.198 40.375 7.559 1 95.5 213 THR A C 1
ATOM 1659 O O . THR A 1 213 ? -0.651 39.5 8.312 1 95.5 213 THR A O 1
ATOM 1662 N N . ALA A 1 214 ? -0.968 41.156 6.914 1 95.81 214 ALA A N 1
ATOM 1663 C CA . ALA A 1 214 ? -2.418 41 6.84 1 95.81 214 ALA A CA 1
ATOM 1664 C C . ALA A 1 214 ? -2.816 40.188 5.602 1 95.81 214 ALA A C 1
ATOM 1666 O O . ALA A 1 214 ? -2.109 40.219 4.59 1 95.81 214 ALA A O 1
ATOM 1667 N N . PHE A 1 215 ? -3.91 39.5 5.672 1 96.56 215 PHE A N 1
ATOM 1668 C CA . PHE A 1 215 ? -4.414 38.688 4.566 1 96.56 215 PHE A CA 1
ATOM 1669 C C . PHE A 1 215 ? -5.867 39.031 4.262 1 96.56 215 PHE A C 1
ATOM 1671 O O . PHE A 1 215 ? -6.707 39.062 5.164 1 96.56 215 PHE A O 1
ATOM 1678 N N . PRO A 1 216 ? -6.168 39.344 3.049 1 96.88 216 PRO A N 1
ATOM 1679 C CA . PRO A 1 216 ? -7.516 39.781 2.691 1 96.88 216 PRO A CA 1
ATOM 1680 C C . PRO A 1 216 ? -8.523 38.625 2.641 1 96.88 216 PRO A C 1
ATOM 1682 O O . PRO A 1 216 ? -8.133 37.469 2.623 1 96.88 216 PRO A O 1
ATOM 1685 N N . THR A 1 217 ? -9.773 39.031 2.627 1 97.06 217 THR A N 1
ATOM 1686 C CA . THR A 1 217 ? -10.875 38.094 2.426 1 97.06 217 THR A CA 1
ATOM 1687 C C . THR A 1 217 ? -10.758 37.406 1.068 1 97.06 217 THR A C 1
ATOM 1689 O O . THR A 1 217 ? -10.203 37.969 0.125 1 97.06 217 THR A O 1
ATOM 1692 N N . PHE A 1 218 ? -11.258 36.188 0.945 1 97.62 218 PHE A N 1
ATOM 1693 C CA . PHE A 1 218 ? -11.297 35.5 -0.324 1 97.62 218 PHE A CA 1
ATOM 1694 C C . PHE A 1 218 ? -12.414 34.438 -0.325 1 97.62 218 PHE A C 1
ATOM 1696 O O . PHE A 1 218 ? -12.992 34.156 0.723 1 97.62 218 PHE A O 1
ATOM 1703 N N . GLU A 1 219 ? -12.75 33.969 -1.501 1 97.69 219 GLU A N 1
ATOM 1704 C CA . GLU A 1 219 ? -13.68 32.844 -1.662 1 97.69 219 GLU A CA 1
ATOM 1705 C C . GLU A 1 219 ? -12.93 31.516 -1.798 1 97.69 219 GLU A C 1
ATOM 1707 O O . GLU A 1 219 ? -11.891 31.453 -2.455 1 97.69 219 GLU A O 1
ATOM 1712 N N . MET A 1 220 ? -13.469 30.516 -1.114 1 97 220 MET A N 1
ATOM 1713 C CA . MET A 1 220 ? -12.805 29.219 -1.153 1 97 220 MET A CA 1
ATOM 1714 C C . MET A 1 220 ? -13.797 28.109 -1.52 1 97 220 MET A C 1
ATOM 1716 O O . MET A 1 220 ? -14.945 28.141 -1.091 1 97 220 MET A O 1
ATOM 1720 N N . GLU A 1 221 ? -13.297 27.203 -2.367 1 97.38 221 GLU A N 1
ATOM 1721 C CA . GLU A 1 221 ? -14 25.938 -2.586 1 97.38 221 GLU A CA 1
ATOM 1722 C C . GLU A 1 221 ? -13.461 24.844 -1.674 1 97.38 221 GLU A C 1
ATOM 1724 O O . GLU A 1 221 ? -12.25 24.734 -1.478 1 97.38 221 GLU A O 1
ATOM 1729 N N . ALA A 1 222 ? -14.312 24.109 -1.053 1 98.25 222 ALA A N 1
ATOM 1730 C CA . ALA A 1 222 ? -13.93 23 -0.184 1 98.25 222 ALA A CA 1
ATOM 1731 C C . ALA A 1 222 ? -14.93 21.859 -0.286 1 98.25 222 ALA A C 1
ATOM 1733 O O . ALA A 1 222 ? -15.992 22 -0.887 1 98.25 222 ALA A O 1
ATOM 1734 N N . TYR A 1 223 ? -14.547 20.734 0.186 1 98.38 223 TYR A N 1
ATOM 1735 C CA . TYR A 1 223 ? -15.383 19.547 0.217 1 98.38 223 TYR A CA 1
ATOM 1736 C C . TYR A 1 223 ? -15.781 19.203 1.646 1 98.38 223 TYR A C 1
ATOM 1738 O O . TYR A 1 223 ? -14.969 19.312 2.566 1 98.38 223 TYR A O 1
ATOM 1746 N N . ARG A 1 224 ? -16.984 18.781 1.833 1 97.12 224 ARG A N 1
ATOM 1747 C CA . ARG A 1 224 ? -17.484 18.359 3.139 1 97.12 224 ARG A CA 1
ATOM 1748 C C . ARG A 1 224 ? -18.219 17.016 3.039 1 97.12 224 ARG A C 1
ATOM 1750 O O . ARG A 1 224 ? -18.953 16.781 2.086 1 97.12 224 ARG A O 1
ATOM 1757 N N . PRO A 1 225 ? -18.047 16.156 4.02 1 96.5 225 PRO A N 1
ATOM 1758 C CA . PRO A 1 225 ? -18.672 14.836 3.949 1 96.5 225 PRO A CA 1
ATOM 1759 C C . PRO A 1 225 ? -20.188 14.898 4.109 1 96.5 225 PRO A C 1
ATOM 1761 O O . PRO A 1 225 ? -20.688 15.641 4.953 1 96.5 225 PRO A O 1
ATOM 1764 N N . VAL A 1 226 ? -20.891 14.078 3.322 1 96.31 226 VAL A N 1
ATOM 1765 C CA . VAL A 1 226 ? -22.344 14.008 3.424 1 96.31 226 VAL A CA 1
ATOM 1766 C C . VAL A 1 226 ? -22.781 12.555 3.574 1 96.31 226 VAL A C 1
ATOM 1768 O O . VAL A 1 226 ? -23.969 12.273 3.752 1 96.31 226 VAL A O 1
ATOM 1771 N N . GLY A 1 227 ? -21.859 11.648 3.451 1 95.94 227 GLY A N 1
ATOM 1772 C CA . GLY A 1 227 ? -22.172 10.242 3.6 1 95.94 227 GLY A CA 1
ATOM 1773 C C . GLY A 1 227 ? -20.969 9.336 3.389 1 95.94 227 GLY A C 1
ATOM 1774 O O . GLY A 1 227 ? -19.875 9.805 3.105 1 95.94 227 GLY A O 1
ATOM 1775 N N . ILE A 1 228 ? -21.188 8.086 3.613 1 97.38 228 ILE A N 1
ATOM 1776 C CA . ILE A 1 228 ? -20.188 7.043 3.406 1 97.38 228 ILE A CA 1
ATOM 1777 C C . ILE A 1 228 ? -20.766 5.926 2.541 1 97.38 228 ILE A C 1
ATOM 1779 O O . ILE A 1 228 ? -21.953 5.609 2.646 1 97.38 228 ILE A O 1
ATOM 1783 N N . MET A 1 229 ? -19.984 5.414 1.663 1 98.38 229 MET A N 1
ATOM 1784 C CA . MET A 1 229 ? -20.344 4.23 0.892 1 98.38 229 MET A CA 1
ATOM 1785 C C . MET A 1 229 ? -19.531 3.018 1.328 1 98.38 229 MET A C 1
ATOM 1787 O O . MET A 1 229 ? -18.297 3.08 1.376 1 98.38 229 MET A O 1
ATOM 1791 N N . ASP A 1 230 ? -20.219 1.966 1.725 1 97.94 230 ASP A N 1
ATOM 1792 C CA . ASP A 1 230 ? -19.531 0.731 2.088 1 97.94 230 ASP A CA 1
ATOM 1793 C C . ASP A 1 230 ? -19.328 -0.168 0.869 1 97.94 230 ASP A C 1
ATOM 1795 O O . ASP A 1 230 ? -19.953 0.048 -0.174 1 97.94 230 ASP A O 1
ATOM 1799 N N . PHE A 1 231 ? -18.531 -1.156 0.959 1 98.12 231 PHE A N 1
ATOM 1800 C CA . PHE A 1 231 ? -18.328 -2.18 -0.062 1 98.12 231 PHE A CA 1
ATOM 1801 C C . PHE A 1 231 ? -19.516 -3.146 -0.087 1 98.12 231 PHE A C 1
ATOM 1803 O O . PHE A 1 231 ? -20.141 -3.387 0.942 1 98.12 231 PHE A O 1
ATOM 1810 N N . PRO A 1 232 ? -19.781 -3.635 -1.319 1 97.62 232 PRO A N 1
ATOM 1811 C CA . PRO A 1 232 ? -20.703 -4.777 -1.3 1 97.62 232 PRO A CA 1
ATOM 1812 C C . PRO A 1 232 ? -20.109 -5.996 -0.598 1 97.62 232 PRO A C 1
ATOM 1814 O O . PRO A 1 232 ? -18.906 -6.273 -0.741 1 97.62 232 PRO A O 1
ATOM 1817 N N . ARG A 1 233 ? -20.906 -6.719 0.132 1 95.75 233 ARG A N 1
ATOM 1818 C CA . ARG A 1 233 ? -20.406 -7.82 0.945 1 95.75 233 ARG A CA 1
ATOM 1819 C C . ARG A 1 233 ? -21.234 -9.086 0.725 1 95.75 233 ARG A C 1
ATOM 1821 O O . ARG A 1 233 ? -22.406 -9.008 0.387 1 95.75 233 ARG A O 1
ATOM 1828 N N . THR A 1 234 ? -20.578 -10.195 0.906 1 93.56 234 THR A N 1
ATOM 1829 C CA . THR A 1 234 ? -21.266 -11.484 0.945 1 93.56 234 THR A CA 1
ATOM 1830 C C . THR A 1 234 ? -21.969 -11.672 2.283 1 93.56 234 THR A C 1
ATOM 1832 O O . THR A 1 234 ? -21.844 -10.852 3.189 1 93.56 234 THR A O 1
ATOM 1835 N N . GLU A 1 235 ? -22.734 -12.797 2.428 1 91.25 235 GLU A N 1
ATOM 1836 C CA . GLU A 1 235 ? -23.422 -13.117 3.68 1 91.25 235 GLU A CA 1
ATOM 1837 C C . GLU A 1 235 ? -22.422 -13.312 4.816 1 91.25 235 GLU A C 1
ATOM 1839 O O . GLU A 1 235 ? -22.719 -12.992 5.969 1 91.25 235 GLU A O 1
ATOM 1844 N N . ALA A 1 236 ? -21.25 -13.75 4.457 1 90.25 236 ALA A N 1
ATOM 1845 C CA . ALA A 1 236 ? -20.219 -14.031 5.457 1 90.25 236 ALA A CA 1
ATOM 1846 C C . ALA A 1 236 ? -19.469 -12.758 5.828 1 90.25 236 ALA A C 1
ATOM 1848 O O . ALA A 1 236 ? -18.578 -12.781 6.688 1 90.25 236 ALA A O 1
ATOM 1849 N N . GLY A 1 237 ? -19.766 -11.602 5.164 1 92.69 237 GLY A N 1
ATOM 1850 C CA . GLY A 1 237 ? -19.156 -10.328 5.512 1 92.69 237 GLY A CA 1
ATOM 1851 C C . GLY A 1 237 ? -17.922 -10.016 4.68 1 92.69 237 GLY A C 1
ATOM 1852 O O . GLY A 1 237 ? -17.297 -8.969 4.867 1 92.69 237 GLY A O 1
ATOM 1853 N N . ASN A 1 238 ? -17.578 -10.922 3.758 1 94.44 238 ASN A N 1
ATOM 1854 C CA . ASN A 1 238 ? -16.453 -10.672 2.867 1 94.44 238 ASN A CA 1
ATOM 1855 C C . ASN A 1 238 ? -16.844 -9.773 1.7 1 94.44 238 ASN A C 1
ATOM 1857 O O . ASN A 1 238 ? -18.031 -9.625 1.396 1 94.44 238 ASN A O 1
ATOM 1861 N N . LEU A 1 239 ? -15.867 -9.164 1.091 1 97.5 239 LEU A N 1
ATOM 1862 C CA . LEU A 1 239 ? -16.156 -8.367 -0.094 1 97.5 239 LEU A CA 1
ATOM 1863 C C . LEU A 1 239 ? -16.812 -9.219 -1.179 1 97.5 239 LEU A C 1
ATOM 1865 O O . LEU A 1 239 ? -16.422 -10.375 -1.381 1 97.5 239 LEU A O 1
ATOM 1869 N N . ALA A 1 240 ? -17.719 -8.656 -1.878 1 97.19 240 ALA A N 1
ATOM 1870 C CA . ALA A 1 240 ? -18.391 -9.336 -2.979 1 97.19 240 ALA A CA 1
ATOM 1871 C C . ALA A 1 240 ? -18.031 -8.711 -4.32 1 97.19 240 ALA A C 1
ATOM 1873 O O . ALA A 1 240 ? -18.438 -9.203 -5.375 1 97.19 240 ALA A O 1
ATOM 1874 N N . GLY A 1 241 ? -17.281 -7.637 -4.23 1 98 241 GLY A N 1
ATOM 1875 C CA . GLY A 1 241 ? -16.859 -6.914 -5.422 1 98 241 GLY A CA 1
ATOM 1876 C C . GLY A 1 241 ? -15.773 -5.895 -5.145 1 98 241 GLY A C 1
ATOM 1877 O O . GLY A 1 241 ? -15.289 -5.789 -4.016 1 98 241 GLY A O 1
ATOM 1878 N N . THR A 1 242 ? -15.383 -5.215 -6.16 1 98.5 242 THR A N 1
ATOM 1879 C CA . THR A 1 242 ? -14.359 -4.18 -6.121 1 98.5 242 THR A CA 1
ATOM 1880 C C . THR A 1 242 ? -14.961 -2.811 -6.426 1 98.5 242 THR A C 1
ATOM 1882 O O . THR A 1 242 ? -16.062 -2.721 -6.977 1 98.5 242 THR A O 1
ATOM 1885 N N . VAL A 1 243 ? -14.25 -1.774 -5.965 1 98.88 243 VAL A N 1
ATOM 1886 C CA . VAL A 1 243 ? -14.547 -0.472 -6.555 1 98.88 243 VAL A CA 1
ATOM 1887 C C . VAL A 1 243 ? -14.477 -0.567 -8.078 1 98.88 243 VAL A C 1
ATOM 1889 O O . VAL A 1 243 ? -13.57 -1.2 -8.625 1 98.88 243 VAL A O 1
ATOM 1892 N N . HIS A 1 244 ? -15.438 0.013 -8.727 1 98.88 244 HIS A N 1
ATOM 1893 C CA . HIS A 1 244 ? -15.5 -0.055 -10.18 1 98.88 244 HIS A CA 1
ATOM 1894 C C . HIS A 1 244 ? -14.281 0.621 -10.812 1 98.88 244 HIS A C 1
ATOM 1896 O O . HIS A 1 244 ? -13.836 1.671 -10.344 1 98.88 244 HIS A O 1
ATOM 1902 N N . PRO A 1 245 ? -13.789 0.069 -11.953 1 98.06 245 PRO A N 1
ATOM 1903 C CA . PRO A 1 245 ? -12.625 0.665 -12.609 1 98.06 245 PRO A CA 1
ATOM 1904 C C . PRO A 1 245 ? -12.852 2.121 -13.016 1 98.06 245 PRO A C 1
ATOM 1906 O O . PRO A 1 245 ? -11.906 2.916 -13.023 1 98.06 245 PRO A O 1
ATOM 1909 N N . GLN A 1 246 ? -14.016 2.51 -13.305 1 98.19 246 GLN A N 1
ATOM 1910 C CA . GLN A 1 246 ? -14.336 3.871 -13.719 1 98.19 246 GLN A CA 1
ATOM 1911 C C . GLN A 1 246 ? -14.281 4.836 -12.539 1 98.19 246 GLN A C 1
ATOM 1913 O O . GLN A 1 246 ? -14.117 6.043 -12.727 1 98.19 246 GLN A O 1
ATOM 1918 N N . LEU A 1 247 ? -14.477 4.297 -11.359 1 98.81 247 LEU A N 1
ATOM 1919 C CA . LEU A 1 247 ? -14.477 5.113 -10.148 1 98.81 247 LEU A CA 1
ATOM 1920 C C . LEU A 1 247 ? -13.102 5.117 -9.492 1 98.81 247 LEU A C 1
ATOM 1922 O O . LEU A 1 247 ? -12.695 6.113 -8.891 1 98.81 247 LEU A O 1
ATOM 1926 N N . GLN A 1 248 ? -12.375 4.035 -9.648 1 98.81 248 GLN A N 1
ATOM 1927 C CA . GLN A 1 248 ? -11.047 3.891 -9.047 1 98.81 248 GLN A CA 1
ATOM 1928 C C . GLN A 1 248 ? -10.164 5.09 -9.375 1 98.81 248 GLN A C 1
ATOM 1930 O O . GLN A 1 248 ? -10.023 5.465 -10.539 1 98.81 248 GLN A O 1
ATOM 1935 N N . ASP A 1 249 ? -9.586 5.711 -8.375 1 98.31 249 ASP A N 1
ATOM 1936 C CA . ASP A 1 249 ? -8.602 6.777 -8.484 1 98.31 249 ASP A CA 1
ATOM 1937 C C . ASP A 1 249 ? -9.242 8.078 -8.945 1 98.31 249 ASP A C 1
ATOM 1939 O O . ASP A 1 249 ? -8.555 8.977 -9.445 1 98.31 249 ASP A O 1
ATOM 1943 N N . GLN A 1 250 ? -10.57 8.203 -8.844 1 98.56 250 GLN A N 1
ATOM 1944 C CA . GLN A 1 250 ? -11.258 9.406 -9.297 1 98.56 250 GLN A CA 1
ATOM 1945 C C . GLN A 1 250 ? -11.641 10.297 -8.117 1 98.56 250 GLN A C 1
ATOM 1947 O O . GLN A 1 250 ? -12.719 10.898 -8.117 1 98.56 250 GLN A O 1
ATOM 1952 N N . ASP A 1 251 ? -10.844 10.344 -7.141 1 98.62 251 ASP A N 1
ATOM 1953 C CA . ASP A 1 251 ? -11.117 11.195 -5.984 1 98.62 251 ASP A CA 1
ATOM 1954 C C . ASP A 1 251 ? -11.367 12.641 -6.418 1 98.62 251 ASP A C 1
ATOM 1956 O O . ASP A 1 251 ? -10.68 13.164 -7.297 1 98.62 251 ASP A O 1
ATOM 1960 N N . PHE A 1 252 ? -12.312 13.32 -5.84 1 98.31 252 PHE A N 1
ATOM 1961 C CA . PHE A 1 252 ? -12.727 14.711 -6 1 98.31 252 PHE A CA 1
ATOM 1962 C C . PHE A 1 252 ? -13.453 14.914 -7.324 1 98.31 252 PHE A C 1
ATOM 1964 O O . PHE A 1 252 ? -13.945 16 -7.609 1 98.31 252 PHE A O 1
ATOM 1971 N N . GLN A 1 253 ? -13.516 13.859 -8.188 1 98.38 253 GLN A N 1
ATOM 1972 C CA . GLN A 1 253 ? -14.273 13.961 -9.438 1 98.38 253 GLN A CA 1
ATOM 1973 C C . GLN A 1 253 ? -15.75 13.672 -9.203 1 98.38 253 GLN A C 1
ATOM 1975 O O . GLN A 1 253 ? -16.109 12.891 -8.32 1 98.38 253 GLN A O 1
ATOM 1980 N N . PRO A 1 254 ? -16.594 14.273 -9.984 1 98.69 254 PRO A N 1
ATOM 1981 C CA . PRO A 1 254 ? -18.031 14.094 -9.758 1 98.69 254 PRO A CA 1
ATOM 1982 C C . PRO A 1 254 ? -18.5 12.664 -10.016 1 98.69 254 PRO A C 1
ATOM 1984 O O . PRO A 1 254 ? -18.062 12.031 -10.977 1 98.69 254 PRO A O 1
ATOM 1987 N N . LEU A 1 255 ? -19.266 12.148 -9.156 1 98.81 255 LEU A N 1
ATOM 1988 C CA . LEU A 1 255 ? -20.016 10.906 -9.266 1 98.81 255 LEU A CA 1
ATOM 1989 C C . LEU A 1 255 ? -21.516 11.18 -9.391 1 98.81 255 LEU A C 1
ATOM 1991 O O . LEU A 1 255 ? -22.141 11.688 -8.453 1 98.81 255 LEU A O 1
ATOM 1995 N N . GLN A 1 256 ? -22.094 10.852 -10.516 1 98.62 256 GLN A N 1
ATOM 1996 C CA . GLN A 1 256 ? -23.5 11.141 -10.789 1 98.62 256 GLN A CA 1
ATOM 1997 C C . GLN A 1 256 ? -24.359 9.914 -10.539 1 98.62 256 GLN A C 1
ATOM 1999 O O . GLN A 1 256 ? -23.906 8.781 -10.68 1 98.62 256 GLN A O 1
ATOM 2004 N N . PRO A 1 257 ? -25.641 10.266 -10.219 1 98.38 257 PRO A N 1
ATOM 2005 C CA . PRO A 1 257 ? -26.562 9.133 -10.164 1 98.38 257 PRO A CA 1
ATOM 2006 C C . PRO A 1 257 ? -26.547 8.289 -11.438 1 98.38 257 PRO A C 1
ATOM 2008 O O . PRO A 1 257 ? -26.547 8.836 -12.539 1 98.38 257 PRO A O 1
ATOM 2011 N N . GLY A 1 258 ? -26.391 6.941 -11.211 1 98.62 258 GLY A N 1
ATOM 2012 C CA . GLY A 1 258 ? -26.375 6.059 -12.367 1 98.62 258 GLY A CA 1
ATOM 2013 C C . GLY A 1 258 ? -24.984 5.633 -12.773 1 98.62 258 GLY A C 1
ATOM 2014 O O . GLY A 1 258 ? -24.812 4.676 -13.531 1 98.62 258 GLY A O 1
ATOM 2015 N N . ASP A 1 259 ? -23.938 6.355 -12.297 1 98.81 259 ASP A N 1
ATOM 2016 C CA . ASP A 1 259 ? -22.562 5.957 -12.578 1 98.81 259 ASP A CA 1
ATOM 2017 C C . ASP A 1 259 ? -22.219 4.633 -11.898 1 98.81 259 ASP A C 1
ATOM 2019 O O . ASP A 1 259 ? -22.672 4.371 -10.781 1 98.81 259 ASP A O 1
ATOM 2023 N N . PRO A 1 260 ? -21.438 3.789 -12.469 1 98.81 260 PRO A N 1
ATOM 2024 C CA . PRO A 1 260 ? -21.031 2.555 -11.797 1 98.81 260 PRO A CA 1
ATOM 2025 C C . PRO A 1 260 ? -20.062 2.809 -10.641 1 98.81 260 PRO A C 1
ATOM 2027 O O . PRO A 1 260 ? -19.141 3.611 -10.766 1 98.81 260 PRO A O 1
ATOM 2030 N N . ILE A 1 261 ? -20.266 2.127 -9.531 1 98.88 261 ILE A N 1
ATOM 2031 C CA . ILE A 1 261 ? -19.422 2.398 -8.367 1 98.88 261 ILE A CA 1
ATOM 2032 C C . ILE A 1 261 ? -18.75 1.109 -7.91 1 98.88 261 ILE A C 1
ATOM 2034 O O . ILE A 1 261 ? -17.656 1.146 -7.336 1 98.88 261 ILE A O 1
ATOM 2038 N N . PHE A 1 262 ? -19.359 -0.072 -8.18 1 98.88 262 PHE A N 1
ATOM 2039 C CA . PHE A 1 262 ? -18.734 -1.342 -7.84 1 98.88 262 PHE A CA 1
ATOM 2040 C C . PHE A 1 262 ? -18.844 -2.326 -9 1 98.88 262 PHE A C 1
ATOM 2042 O O . PHE A 1 262 ? -19.812 -2.293 -9.758 1 98.88 262 PHE A O 1
ATOM 2049 N N . GLN A 1 263 ? -17.859 -3.084 -9.227 1 98.5 263 GLN A N 1
ATOM 2050 C CA . GLN A 1 263 ? -17.875 -4.273 -10.07 1 98.5 263 GLN A CA 1
ATOM 2051 C C . GLN A 1 263 ? -17.906 -5.547 -9.227 1 98.5 263 GLN A C 1
ATOM 2053 O O . GLN A 1 263 ? -16.922 -5.863 -8.539 1 98.5 263 GLN A O 1
ATOM 2058 N N . MET A 1 264 ? -18.984 -6.262 -9.297 1 97.62 264 MET A N 1
ATOM 2059 C CA . MET A 1 264 ? -19.141 -7.48 -8.508 1 97.62 264 MET A CA 1
ATOM 2060 C C . MET A 1 264 ? -18.281 -8.609 -9.062 1 97.62 264 MET A C 1
ATOM 2062 O O . MET A 1 264 ? -17.984 -8.633 -10.258 1 97.62 264 MET A O 1
ATOM 2066 N N . PHE A 1 265 ? -17.906 -9.586 -8.18 1 96.44 265 PHE A N 1
ATOM 2067 C CA . PHE A 1 265 ? -17.125 -10.727 -8.648 1 96.44 265 PHE A CA 1
ATOM 2068 C C . PHE A 1 265 ? -17.922 -11.562 -9.641 1 96.44 265 PHE A C 1
ATOM 2070 O O . PHE A 1 265 ? -17.359 -12.25 -10.484 1 96.44 265 PHE A O 1
ATOM 2077 N N . SER A 1 266 ? -19.234 -11.461 -9.578 1 92.31 266 SER A N 1
ATOM 2078 C CA . SER A 1 266 ? -20.109 -12.164 -10.5 1 92.31 266 SER A CA 1
ATOM 2079 C C . SER A 1 266 ? -20.109 -11.523 -11.883 1 92.31 266 SER A C 1
ATOM 2081 O O . SER A 1 266 ? -20.578 -12.109 -12.852 1 92.31 266 SER A O 1
ATOM 2083 N N . GLY A 1 267 ? -19.656 -10.289 -11.969 1 91.69 267 GLY A N 1
ATOM 2084 C CA . GLY A 1 267 ? -19.578 -9.609 -13.25 1 91.69 267 GLY A CA 1
ATOM 2085 C C . GLY A 1 267 ? -20.547 -8.445 -13.359 1 91.69 267 GLY A C 1
ATOM 2086 O O . GLY A 1 267 ? -20.391 -7.566 -14.211 1 91.69 267 GLY A O 1
ATOM 2087 N N . GLU A 1 268 ? -21.453 -8.375 -12.484 1 95.94 268 GLU A N 1
ATOM 2088 C CA . GLU A 1 268 ? -22.453 -7.309 -12.531 1 95.94 268 GLU A CA 1
ATOM 2089 C C . GLU A 1 268 ? -21.891 -6.02 -11.922 1 95.94 268 GLU A C 1
ATOM 2091 O O . GLU A 1 268 ? -21.094 -6.059 -10.984 1 95.94 268 GLU A O 1
ATOM 2096 N N . ASP A 1 269 ? -22.391 -4.91 -12.445 1 98.25 269 ASP A N 1
ATOM 2097 C CA . ASP A 1 269 ? -22.016 -3.609 -11.898 1 98.25 269 ASP A CA 1
ATOM 2098 C C . ASP A 1 269 ? -23.109 -3.076 -10.961 1 98.25 269 ASP A C 1
ATOM 2100 O O . ASP A 1 269 ? -24.297 -3.264 -11.219 1 98.25 269 ASP A O 1
ATOM 2104 N N . LEU A 1 270 ? -22.688 -2.51 -9.922 1 98.56 270 LEU A N 1
ATOM 2105 C CA . LEU A 1 270 ? -23.578 -1.728 -9.078 1 98.56 270 LEU A CA 1
ATOM 2106 C C . LEU A 1 270 ? -23.453 -0.238 -9.383 1 98.56 270 LEU A C 1
ATOM 2108 O O . LEU A 1 270 ? -22.328 0.275 -9.508 1 98.56 270 LEU A O 1
ATOM 2112 N N . LEU A 1 271 ? -24.578 0.357 -9.477 1 98.69 271 LEU A N 1
ATOM 2113 C CA . LEU A 1 271 ? -24.625 1.768 -9.852 1 98.69 271 LEU A CA 1
ATOM 2114 C C . LEU A 1 271 ? -24.875 2.643 -8.625 1 98.69 271 LEU A C 1
ATOM 2116 O O . LEU A 1 271 ? -25.438 2.178 -7.629 1 98.69 271 LEU A O 1
ATOM 2120 N N . TYR A 1 272 ? -24.359 3.879 -8.688 1 98.69 272 TYR A N 1
ATOM 2121 C CA . TYR A 1 272 ? -24.656 4.859 -7.648 1 98.69 272 TYR A CA 1
ATOM 2122 C C . TYR A 1 272 ? -26.125 5.234 -7.645 1 98.69 272 TYR A C 1
ATOM 2124 O O . TYR A 1 272 ? -26.656 5.727 -8.641 1 98.69 272 TYR A O 1
ATOM 2132 N N . GLU A 1 273 ? -26.766 5.094 -6.508 1 97.69 273 GLU A N 1
ATOM 2133 C CA . GLU A 1 273 ? -28.203 5.281 -6.426 1 97.69 273 GLU A CA 1
ATOM 2134 C C . GLU A 1 273 ? -28.562 6.57 -5.68 1 97.69 273 GLU A C 1
ATOM 2136 O O . GLU A 1 273 ? -29.703 6.77 -5.277 1 97.69 273 GLU A O 1
ATOM 2141 N N . GLY A 1 274 ? -27.578 7.348 -5.418 1 96.38 274 GLY A N 1
ATOM 2142 C CA . GLY A 1 274 ? -27.859 8.609 -4.758 1 96.38 274 GLY A CA 1
ATOM 2143 C C . GLY A 1 274 ? -28.703 9.547 -5.602 1 96.38 274 GLY A C 1
ATOM 2144 O O . GLY A 1 274 ? -28.859 9.336 -6.809 1 96.38 274 GLY A O 1
ATOM 2145 N N . GLU A 1 275 ? -29.25 10.57 -5.016 1 96.12 275 GLU A N 1
ATOM 2146 C CA . GLU A 1 275 ? -30.188 11.469 -5.672 1 96.12 275 GLU A CA 1
ATOM 2147 C C . GLU A 1 275 ? -29.469 12.641 -6.328 1 96.12 275 GLU A C 1
ATOM 2149 O O . GLU A 1 275 ? -30.031 13.328 -7.18 1 96.12 275 GLU A O 1
ATOM 2154 N N . SER A 1 276 ? -28.312 12.883 -5.93 1 97.31 276 SER A N 1
ATOM 2155 C CA . SER A 1 276 ? -27.562 14.031 -6.438 1 97.31 276 SER A CA 1
ATOM 2156 C C . SER A 1 276 ? -26.094 13.688 -6.668 1 97.31 276 SER A C 1
ATOM 2158 O O . SER A 1 276 ? -25.625 12.633 -6.234 1 97.31 276 SER A O 1
ATOM 2160 N N . THR A 1 277 ? -25.453 14.562 -7.41 1 98.31 277 THR A N 1
ATOM 2161 C CA . THR A 1 277 ? -24.016 14.422 -7.645 1 98.31 277 THR A CA 1
ATOM 2162 C C . THR A 1 277 ? -23.234 14.578 -6.344 1 98.31 277 THR A C 1
ATOM 2164 O O . THR A 1 277 ? -23.531 15.469 -5.543 1 98.31 277 THR A O 1
ATOM 2167 N N . VAL A 1 278 ? -22.328 13.68 -6.109 1 98.69 278 VAL A N 1
ATOM 2168 C CA . VAL A 1 278 ? -21.391 13.797 -4.996 1 98.69 278 VAL A CA 1
ATOM 2169 C C . VAL A 1 278 ? -19.953 13.719 -5.516 1 98.69 278 VAL A C 1
ATOM 2171 O O . VAL A 1 278 ? -19.734 13.484 -6.707 1 98.69 278 VAL A O 1
ATOM 2174 N N . TYR A 1 279 ? -19.016 13.984 -4.668 1 98.75 279 TYR A N 1
ATOM 2175 C CA . TYR A 1 279 ? -17.578 13.938 -4.977 1 98.75 279 TYR A CA 1
ATOM 2176 C C . TYR A 1 279 ? -16.859 12.977 -4.039 1 98.75 279 TYR A C 1
ATOM 2178 O O . TYR A 1 279 ? -16.531 13.336 -2.904 1 98.75 279 TYR A O 1
ATOM 2186 N N . PRO A 1 280 ? -16.562 11.75 -4.523 1 98.88 280 PRO A N 1
ATOM 2187 C CA . PRO A 1 280 ? -15.992 10.727 -3.648 1 98.88 280 PRO A CA 1
ATOM 2188 C C . PRO A 1 280 ? -14.547 11.031 -3.26 1 98.88 280 PRO A C 1
ATOM 2190 O O . PRO A 1 280 ? -13.773 11.539 -4.078 1 98.88 280 PRO A O 1
ATOM 2193 N N . LEU A 1 281 ? -14.227 10.766 -2.021 1 98.56 281 LEU A N 1
ATOM 2194 C CA . LEU A 1 281 ? -12.875 10.867 -1.483 1 98.56 281 LEU A CA 1
ATOM 2195 C C . LEU A 1 281 ? -12.445 9.555 -0.833 1 98.56 281 LEU A C 1
ATOM 2197 O O . LEU A 1 281 ? -13.297 8.742 -0.447 1 98.56 281 LEU A O 1
ATOM 2201 N N . PHE A 1 282 ? -11.078 9.414 -0.765 1 98.69 282 PHE A N 1
ATOM 2202 C CA . PHE A 1 282 ? -10.516 8.219 -0.138 1 98.69 282 PHE A CA 1
ATOM 2203 C C . PHE A 1 282 ? -11.055 6.957 -0.792 1 98.69 282 PHE A C 1
ATOM 2205 O O . PHE A 1 282 ? -11.422 6.004 -0.103 1 98.69 282 PHE A O 1
ATOM 2212 N N . ILE A 1 283 ? -11.156 7.039 -2.092 1 98.88 283 ILE A N 1
ATOM 2213 C CA . ILE A 1 283 ? -11.664 5.891 -2.838 1 98.88 283 ILE A CA 1
ATOM 2214 C C . ILE A 1 283 ? -10.711 4.707 -2.67 1 98.88 283 ILE A C 1
ATOM 2216 O O . ILE A 1 283 ? -9.531 4.801 -3.014 1 98.88 283 ILE A O 1
ATOM 2220 N N . ASN A 1 284 ? -11.273 3.582 -2.133 1 98.81 284 ASN A N 1
ATOM 2221 C CA . ASN A 1 284 ? -10.531 2.33 -2.043 1 98.81 284 ASN A CA 1
ATOM 2222 C C . ASN A 1 284 ? -9.289 2.475 -1.165 1 98.81 284 ASN A C 1
ATOM 2224 O O . ASN A 1 284 ? -8.242 1.9 -1.464 1 98.81 284 ASN A O 1
ATOM 2228 N N . GLU A 1 285 ? -9.359 3.311 -0.125 1 98.62 285 GLU A N 1
ATOM 2229 C CA . GLU A 1 285 ? -8.266 3.51 0.827 1 98.62 285 GLU A CA 1
ATOM 2230 C C . GLU A 1 285 ? -8.031 2.258 1.666 1 98.62 285 GLU A C 1
ATOM 2232 O O . GLU A 1 285 ? -8.961 1.747 2.301 1 98.62 285 GLU A O 1
ATOM 2237 N N . ALA A 1 286 ? -6.824 1.817 1.715 1 98.38 286 ALA A N 1
ATOM 2238 C CA . ALA A 1 286 ? -6.441 0.56 2.354 1 98.38 286 ALA A CA 1
ATOM 2239 C C . ALA A 1 286 ? -6.906 0.522 3.807 1 98.38 286 ALA A C 1
ATOM 2241 O O . ALA A 1 286 ? -7.398 -0.503 4.281 1 98.38 286 ALA A O 1
ATOM 2242 N N . ALA A 1 287 ? -6.766 1.625 4.48 1 97.06 287 ALA A N 1
ATOM 2243 C CA . ALA A 1 287 ? -7.012 1.671 5.918 1 97.06 287 ALA A CA 1
ATOM 2244 C C . ALA A 1 287 ? -8.508 1.653 6.219 1 97.06 287 ALA A C 1
ATOM 2246 O O . ALA A 1 287 ? -8.914 1.48 7.371 1 97.06 287 ALA A O 1
ATOM 2247 N N . TYR A 1 288 ? -9.352 1.785 5.203 1 97.44 288 TYR A N 1
ATOM 2248 C CA . TYR A 1 288 ? -10.773 1.988 5.477 1 97.44 288 TYR A CA 1
ATOM 2249 C C . TYR A 1 288 ? -11.57 0.72 5.195 1 97.44 288 TYR A C 1
ATOM 2251 O O . TYR A 1 288 ? -12.773 0.666 5.457 1 97.44 288 TYR A O 1
ATOM 2259 N N . TYR A 1 289 ? -10.922 -0.367 4.766 1 96.88 289 TYR A N 1
ATOM 2260 C CA . TYR A 1 289 ? -11.594 -1.65 4.594 1 96.88 289 TYR A CA 1
ATOM 2261 C C . TYR A 1 289 ? -12.203 -2.131 5.906 1 96.88 289 TYR A C 1
ATOM 2263 O O . TYR A 1 289 ? -13.344 -2.594 5.934 1 96.88 289 TYR A O 1
ATOM 2271 N N . GLU A 1 290 ? -11.398 -1.972 6.961 1 93.5 290 GLU A N 1
ATOM 2272 C CA . GLU A 1 290 ? -11.852 -2.463 8.258 1 93.5 290 GLU A CA 1
ATOM 2273 C C . GLU A 1 290 ? -12.977 -1.59 8.812 1 93.5 290 GLU A C 1
ATOM 2275 O O . GLU A 1 290 ? -13.664 -1.98 9.758 1 93.5 290 GLU A O 1
ATOM 2280 N N . LYS A 1 291 ? -13.156 -0.418 8.219 1 94.12 291 LYS A N 1
ATOM 2281 C CA . LYS A 1 291 ? -14.172 0.518 8.68 1 94.12 291 LYS A CA 1
ATOM 2282 C C . LYS A 1 291 ? -15.43 0.437 7.82 1 94.12 291 LYS A C 1
ATOM 2284 O O . LYS A 1 291 ? -16.406 1.134 8.078 1 94.12 291 LYS A O 1
ATOM 2289 N N . GLY A 1 292 ? -15.383 -0.422 6.766 1 96.12 292 GLY A N 1
ATOM 2290 C CA . GLY A 1 292 ? -16.516 -0.519 5.848 1 96.12 292 GLY A CA 1
ATOM 2291 C C . GLY A 1 292 ? -16.703 0.729 5.008 1 96.12 292 GLY A C 1
ATOM 2292 O O . GLY A 1 292 ? -17.828 1.193 4.828 1 96.12 292 GLY A O 1
ATOM 2293 N N . VAL A 1 293 ? -15.648 1.354 4.613 1 98.06 293 VAL A N 1
ATOM 2294 C CA . VAL A 1 293 ? -15.703 2.57 3.812 1 98.06 293 VAL A CA 1
ATOM 2295 C C . VAL A 1 293 ? -15.008 2.34 2.473 1 98.06 293 VAL A C 1
ATOM 2297 O O . VAL A 1 293 ? -13.781 2.34 2.398 1 98.06 293 VAL A O 1
ATOM 2300 N N . ALA A 1 294 ? -15.805 2.174 1.451 1 98.81 294 ALA A N 1
ATOM 2301 C CA . ALA A 1 294 ? -15.242 2.133 0.104 1 98.81 294 ALA A CA 1
ATOM 2302 C C . ALA A 1 294 ? -14.836 3.527 -0.364 1 98.81 294 ALA A C 1
ATOM 2304 O O . ALA A 1 294 ? -13.805 3.695 -1.02 1 98.81 294 ALA A O 1
ATOM 2305 N N . PHE A 1 295 ? -15.664 4.508 -0.051 1 98.88 295 PHE A N 1
ATOM 2306 C CA . PHE A 1 295 ? -15.344 5.91 -0.268 1 98.88 295 PHE A CA 1
ATOM 2307 C C . PHE A 1 295 ? -16.25 6.812 0.549 1 98.88 295 PHE A C 1
ATOM 2309 O O . PHE A 1 295 ? -17.312 6.383 1.005 1 98.88 295 PHE A O 1
ATOM 2316 N N . VAL A 1 296 ? -15.789 8.023 0.802 1 98.5 296 VAL A N 1
ATOM 2317 C CA . VAL A 1 296 ? -16.562 9.055 1.482 1 98.5 296 VAL A CA 1
ATOM 2318 C C . VAL A 1 296 ? -17.281 9.922 0.453 1 98.5 296 VAL A C 1
ATOM 2320 O O . VAL A 1 296 ? -16.672 10.375 -0.523 1 98.5 296 VAL A O 1
ATOM 2323 N N . GLN A 1 297 ? -18.547 10.07 0.621 1 98.56 297 GLN A N 1
ATOM 2324 C CA . GLN A 1 297 ? -19.312 10.984 -0.23 1 98.56 297 GLN A CA 1
ATOM 2325 C C . GLN A 1 297 ? -19.219 12.422 0.28 1 98.56 297 GLN A C 1
ATOM 2327 O O . GLN A 1 297 ? -19.453 12.68 1.46 1 98.56 297 GLN A O 1
ATOM 2332 N N . THR A 1 298 ? -18.875 13.344 -0.622 1 98.38 298 THR A N 1
ATOM 2333 C CA . THR A 1 298 ? -18.781 14.734 -0.205 1 98.38 298 THR A CA 1
ATOM 2334 C C . THR A 1 298 ? -19.578 15.641 -1.143 1 98.38 298 THR A C 1
ATOM 2336 O O . THR A 1 298 ? -19.969 15.219 -2.229 1 98.38 298 THR A O 1
ATOM 2339 N N . GLU A 1 299 ? -19.844 16.781 -0.667 1 97.88 299 GLU A N 1
ATOM 2340 C CA . GLU A 1 299 ? -20.344 17.875 -1.499 1 97.88 299 GLU A CA 1
ATOM 2341 C C . GLU A 1 299 ? -19.328 19 -1.623 1 97.88 299 GLU A C 1
ATOM 2343 O O . GLU A 1 299 ? -18.484 19.172 -0.746 1 97.88 299 GLU A O 1
ATOM 2348 N N . LYS A 1 300 ? -19.453 19.688 -2.652 1 97.12 300 LYS A N 1
ATOM 2349 C CA . LYS A 1 300 ? -18.609 20.859 -2.877 1 97.12 300 LYS A CA 1
ATOM 2350 C C . LYS A 1 300 ? -19.297 22.125 -2.387 1 97.12 300 LYS A C 1
ATOM 2352 O O . LYS A 1 300 ? -20.469 22.359 -2.688 1 97.12 300 LYS A O 1
ATOM 2357 N N . LEU A 1 301 ? -18.578 22.891 -1.606 1 95.94 301 LEU A N 1
ATOM 2358 C CA . LEU A 1 301 ? -19.156 24.141 -1.145 1 95.94 301 LEU A CA 1
ATOM 2359 C C . LEU A 1 301 ? -18.219 25.312 -1.427 1 95.94 301 LEU A C 1
ATOM 2361 O O . LEU A 1 301 ? -17.016 25.125 -1.547 1 95.94 301 LEU A O 1
ATOM 2365 N N . THR A 1 302 ? -18.844 26.469 -1.607 1 97.62 302 THR A N 1
ATOM 2366 C CA . THR A 1 302 ? -18.125 27.719 -1.749 1 97.62 302 THR A CA 1
ATOM 2367 C C . THR A 1 302 ? -18.516 28.703 -0.642 1 97.62 302 THR A C 1
ATOM 2369 O O . THR A 1 302 ? -19.703 28.875 -0.358 1 97.62 302 THR A O 1
ATOM 2372 N N . PHE A 1 303 ? -17.547 29.219 -0.033 1 97.12 303 PHE A N 1
ATOM 2373 C CA . PHE A 1 303 ? -17.828 30.156 1.052 1 97.12 303 PHE A CA 1
ATOM 2374 C C . PHE A 1 303 ? -16.75 31.234 1.136 1 97.12 303 PHE A C 1
ATOM 2376 O O . PHE A 1 303 ? -15.68 31.094 0.534 1 97.12 303 PHE A O 1
ATOM 2383 N N . SER A 1 304 ? -17.062 32.281 1.875 1 97.44 304 SER A N 1
ATOM 2384 C CA . SER A 1 304 ? -16.125 33.406 2.068 1 97.44 304 SER A CA 1
ATOM 2385 C C . SER A 1 304 ? -15.32 33.219 3.354 1 97.44 304 SER A C 1
ATOM 2387 O O . SER A 1 304 ? -15.883 32.938 4.41 1 97.44 304 SER A O 1
ATOM 2389 N N . VAL A 1 305 ? -14.023 33.312 3.219 1 97.25 305 VAL A N 1
ATOM 2390 C CA . VAL A 1 305 ? -13.141 33.344 4.383 1 97.25 305 VAL A CA 1
ATOM 2391 C C . VAL A 1 305 ? -12.812 34.781 4.77 1 97.25 305 VAL A C 1
ATOM 2393 O O . VAL A 1 305 ? -12.336 35.562 3.943 1 97.25 305 VAL A O 1
ATOM 2396 N N . PRO A 1 306 ? -13.117 35.125 5.98 1 96.12 306 PRO A N 1
ATOM 2397 C CA . PRO A 1 306 ? -12.883 36.531 6.367 1 96.12 306 PRO A CA 1
ATOM 2398 C C . PRO A 1 306 ? -11.398 36.875 6.379 1 96.12 306 PRO A C 1
ATOM 2400 O O . PRO A 1 306 ? -10.539 36 6.438 1 96.12 306 PRO A O 1
ATOM 2403 N N . ALA A 1 307 ? -11.164 38.156 6.391 1 96.12 307 ALA A N 1
ATOM 2404 C CA . ALA A 1 307 ? -9.789 38.656 6.418 1 96.12 307 ALA A CA 1
ATOM 2405 C C . ALA A 1 307 ? -9.109 38.312 7.742 1 96.12 307 ALA A C 1
ATOM 2407 O O . ALA A 1 307 ? -9.781 38.125 8.758 1 96.12 307 ALA A O 1
ATOM 2408 N N . MET A 1 308 ? -7.84 38.188 7.719 1 94.5 308 MET A N 1
ATOM 2409 C CA . MET A 1 308 ? -6.988 38.094 8.898 1 94.5 308 MET A CA 1
ATOM 2410 C C . MET A 1 308 ? -6.125 39.344 9.047 1 94.5 308 MET A C 1
ATOM 2412 O O . MET A 1 308 ? -5.152 39.5 8.312 1 94.5 308 MET A O 1
ATOM 2416 N N . PRO A 1 309 ? -6.457 40.188 10.031 1 91.81 309 PRO A N 1
ATOM 2417 C CA . PRO A 1 309 ? -5.719 41.438 10.195 1 91.81 309 PRO A CA 1
ATOM 2418 C C . PRO A 1 309 ? -4.289 41.219 10.688 1 91.81 309 PRO A C 1
ATOM 2420 O O . PRO A 1 309 ? -3.984 40.188 11.258 1 91.81 309 PRO A O 1
ATOM 2423 N N . ALA A 1 310 ? -3.49 42.25 10.477 1 92.69 310 ALA A N 1
ATOM 2424 C CA . ALA A 1 310 ? -2.113 42.219 10.961 1 92.69 310 ALA A CA 1
ATOM 2425 C C . ALA A 1 310 ? -2.07 42.188 12.492 1 92.69 310 ALA A C 1
ATOM 2427 O O . ALA A 1 310 ? -2.939 42.781 13.148 1 92.69 310 ALA A O 1
ATOM 2428 N N . LEU A 1 311 ? -1.054 41.562 12.961 1 91.06 311 LEU A N 1
ATOM 2429 C CA . LEU A 1 311 ? -0.814 41.562 14.398 1 91.06 311 LEU A CA 1
ATOM 2430 C C . LEU A 1 311 ? -0.423 42.969 14.867 1 91.06 311 LEU A C 1
ATOM 2432 O O . LEU A 1 311 ? 0.313 43.688 14.172 1 91.06 311 LEU A O 1
ATOM 2436 N N . THR A 1 312 ? -1.079 43.562 15.867 1 78.62 312 THR A N 1
ATOM 2437 C CA . THR A 1 312 ? -0.726 44.875 16.422 1 78.62 312 THR A CA 1
ATOM 2438 C C . THR A 1 312 ? 0.637 44.812 17.109 1 78.62 312 THR A C 1
ATOM 2440 O O . THR A 1 312 ? 0.893 43.938 17.922 1 78.62 312 THR A O 1
ATOM 2443 N N . PRO A 1 313 ? 1.577 45.594 16.562 1 68.62 313 PRO A N 1
ATOM 2444 C CA . PRO A 1 313 ? 2.887 45.625 17.219 1 68.62 313 PRO A CA 1
ATOM 2445 C C . PRO A 1 313 ? 2.789 45.844 18.719 1 68.62 313 PRO A C 1
ATOM 2447 O O . PRO A 1 313 ? 1.871 46.531 19.188 1 68.62 313 PRO A O 1
ATOM 2450 N N . ALA A 1 314 ? 3.326 44.906 19.578 1 57.66 314 ALA A N 1
ATOM 2451 C CA . ALA A 1 314 ? 3.379 45.156 21.016 1 57.66 314 ALA A CA 1
ATOM 2452 C C . ALA A 1 314 ? 3.771 46.625 21.312 1 57.66 314 ALA A C 1
ATOM 2454 O O . ALA A 1 314 ? 4.645 47.188 20.641 1 57.66 314 ALA A O 1
ATOM 2455 N N . PRO A 1 315 ? 2.918 47.312 22.047 1 52.66 315 PRO A N 1
ATOM 2456 C CA . PRO A 1 315 ? 3.352 48.688 22.375 1 52.66 315 PRO A CA 1
ATOM 2457 C C . PRO A 1 315 ? 4.809 48.75 22.828 1 52.66 315 PRO A C 1
ATOM 2459 O O . PRO A 1 315 ? 5.285 47.844 23.516 1 52.66 315 PRO A O 1
ATOM 2462 N N . SER A 1 316 ? 5.668 49.312 21.984 1 51.09 316 SER A N 1
ATOM 2463 C CA . SER A 1 316 ? 7.027 49.562 22.453 1 51.09 316 SER A CA 1
ATOM 2464 C C . SER A 1 316 ? 7.027 50.031 23.891 1 51.09 316 SER A C 1
ATOM 2466 O O . SER A 1 316 ? 6.184 50.844 24.297 1 51.09 316 SER A O 1
ATOM 2468 N N . PRO A 1 317 ? 7.688 49.25 24.828 1 52.44 317 PRO A N 1
ATOM 2469 C CA . PRO A 1 317 ? 7.77 49.844 26.172 1 52.44 317 PRO A CA 1
ATOM 2470 C C . PRO A 1 317 ? 8.016 51.344 26.125 1 52.44 317 PRO A C 1
ATOM 2472 O O . PRO A 1 317 ? 8.742 51.812 25.25 1 52.44 317 PRO A O 1
ATOM 2475 N N . ALA A 1 318 ? 6.992 52.188 26.484 1 53.22 318 ALA A N 1
ATOM 2476 C CA . ALA A 1 318 ? 7.285 53.594 26.719 1 53.22 318 ALA A CA 1
ATOM 2477 C C . ALA A 1 318 ? 8.672 53.781 27.328 1 53.22 318 ALA A C 1
ATOM 2479 O O . ALA A 1 318 ? 9.031 53.094 28.297 1 53.22 318 ALA A O 1
ATOM 2480 N N . SER A 1 319 ? 9.68 54.375 26.625 1 39.12 319 SER A N 1
ATOM 2481 C CA . SER A 1 319 ? 10.859 54.812 27.344 1 39.12 319 SER A CA 1
ATOM 2482 C C . SER A 1 319 ? 10.477 55.531 28.641 1 39.12 319 SER A C 1
ATOM 2484 O O . SER A 1 319 ? 9.492 56.281 28.688 1 39.12 319 SER A O 1
ATOM 2486 N N . MET B 1 1 ? 23.016 -31.766 -17.031 1 30.89 1 MET B N 1
ATOM 2487 C CA . MET B 1 1 ? 21.984 -30.75 -16.75 1 30.89 1 MET B CA 1
ATOM 2488 C C . MET B 1 1 ? 20.625 -31.406 -16.562 1 30.89 1 MET B C 1
ATOM 2490 O O . MET B 1 1 ? 20.047 -31.922 -17.516 1 30.89 1 MET B O 1
ATOM 2494 N N . CYS B 1 2 ? 20.484 -32 -15.484 1 34.81 2 CYS B N 1
ATOM 2495 C CA . CYS B 1 2 ? 19.312 -32.875 -15.258 1 34.81 2 CYS B CA 1
ATOM 2496 C C . CYS B 1 2 ? 18.016 -32.094 -15.438 1 34.81 2 CYS B C 1
ATOM 2498 O O . CYS B 1 2 ? 17.719 -31.203 -14.641 1 34.81 2 CYS B O 1
ATOM 2500 N N . SER B 1 3 ? 17.672 -31.75 -16.656 1 44.59 3 SER B N 1
ATOM 2501 C CA . SER B 1 3 ? 16.391 -31.172 -17.031 1 44.59 3 SER B CA 1
ATOM 2502 C C . SER B 1 3 ? 15.242 -31.812 -16.25 1 44.59 3 SER B C 1
ATOM 2504 O O . SER B 1 3 ? 15.227 -33.031 -16.047 1 44.59 3 SER B O 1
ATOM 2506 N N . LEU B 1 4 ? 14.797 -31.188 -15.195 1 54.53 4 LEU B N 1
ATOM 2507 C CA . LEU B 1 4 ? 13.578 -31.75 -14.625 1 54.53 4 LEU B CA 1
ATOM 2508 C C . LEU B 1 4 ? 12.719 -32.375 -15.719 1 54.53 4 LEU B C 1
ATOM 2510 O O . LEU B 1 4 ? 12.539 -31.797 -16.797 1 54.53 4 LEU B O 1
ATOM 2514 N N . PRO B 1 5 ? 12.383 -33.656 -15.555 1 64.38 5 PRO B N 1
ATOM 2515 C CA . PRO B 1 5 ? 11.641 -34.406 -16.562 1 64.38 5 PRO B CA 1
ATOM 2516 C C . PRO B 1 5 ? 10.297 -33.75 -16.906 1 64.38 5 PRO B C 1
ATOM 2518 O O . PRO B 1 5 ? 9.695 -33.094 -16.062 1 64.38 5 PRO B O 1
ATOM 2521 N N . VAL B 1 6 ? 10.023 -33.438 -18.125 1 79.94 6 VAL B N 1
ATOM 2522 C CA . VAL B 1 6 ? 8.711 -33.062 -18.641 1 79.94 6 VAL B CA 1
ATOM 2523 C C . VAL B 1 6 ? 7.664 -34.062 -18.156 1 79.94 6 VAL B C 1
ATOM 2525 O O . VAL B 1 6 ? 7.934 -35.281 -18.062 1 79.94 6 VAL B O 1
ATOM 2528 N N . PRO B 1 7 ? 6.508 -33.562 -17.688 1 88.38 7 PRO B N 1
ATOM 2529 C CA . PRO B 1 7 ? 5.457 -34.469 -17.266 1 88.38 7 PRO B CA 1
ATOM 2530 C C . PRO B 1 7 ? 5.121 -35.5 -18.344 1 88.38 7 PRO B C 1
ATOM 2532 O O . PRO B 1 7 ? 5.02 -35.156 -19.531 1 88.38 7 PRO B O 1
ATOM 2535 N N . ARG B 1 8 ? 4.965 -36.719 -17.922 1 87.69 8 ARG B N 1
ATOM 2536 C CA . ARG B 1 8 ? 4.664 -37.781 -18.859 1 87.69 8 ARG B CA 1
ATOM 2537 C C . ARG B 1 8 ? 3.236 -38.281 -18.672 1 87.69 8 ARG B C 1
ATOM 2539 O O . ARG B 1 8 ? 2.811 -39.219 -19.359 1 87.69 8 ARG B O 1
ATOM 2546 N N . GLU B 1 9 ? 2.576 -37.75 -17.703 1 92.94 9 GLU B N 1
ATOM 2547 C CA . GLU B 1 9 ? 1.176 -38.031 -17.422 1 92.94 9 GLU B CA 1
ATOM 2548 C C . GLU B 1 9 ? 0.342 -36.75 -17.344 1 92.94 9 GLU B C 1
ATOM 2550 O O . GLU B 1 9 ? 0.88 -35.688 -17.109 1 92.94 9 GLU B O 1
ATOM 2555 N N . PRO B 1 10 ? -0.985 -36.938 -17.594 1 96.06 10 PRO B N 1
ATOM 2556 C CA . PRO B 1 10 ? -1.837 -35.75 -17.453 1 96.06 10 PRO B CA 1
ATOM 2557 C C . PRO B 1 10 ? -1.765 -35.156 -16.047 1 96.06 10 PRO B C 1
ATOM 2559 O O . PRO B 1 10 ? -1.601 -35.875 -15.07 1 96.06 10 PRO B O 1
ATOM 2562 N N . LEU B 1 11 ? -1.826 -33.875 -16.047 1 97.44 11 LEU B N 1
ATOM 2563 C CA . LEU B 1 11 ? -1.946 -33.188 -14.758 1 97.44 11 LEU B CA 1
ATOM 2564 C C . LEU B 1 11 ? -3.391 -33.188 -14.273 1 97.44 11 LEU B C 1
ATOM 2566 O O . LEU B 1 11 ? -4.258 -32.531 -14.859 1 97.44 11 LEU B O 1
ATOM 2570 N N . ARG B 1 12 ? -3.635 -33.875 -13.219 1 96.62 12 ARG B N 1
ATOM 2571 C CA . ARG B 1 12 ? -5.008 -34 -12.75 1 96.62 12 ARG B CA 1
ATOM 2572 C C . ARG B 1 12 ? -5.203 -33.312 -11.398 1 96.62 12 ARG B C 1
ATOM 2574 O O . ARG B 1 12 ? -6.293 -32.844 -11.102 1 96.62 12 ARG B O 1
ATOM 2581 N N . ARG B 1 13 ? -4.16 -33.344 -10.578 1 97.75 13 ARG B N 1
ATOM 2582 C CA . ARG B 1 13 ? -4.207 -32.688 -9.273 1 97.75 13 ARG B CA 1
ATOM 2583 C C . ARG B 1 13 ? -3.572 -31.297 -9.32 1 97.75 13 ARG B C 1
ATOM 2585 O O . ARG B 1 13 ? -2.355 -31.156 -9.18 1 97.75 13 ARG B O 1
ATOM 2592 N N . VAL B 1 14 ? -4.43 -30.312 -9.484 1 98.62 14 VAL B N 1
ATOM 2593 C CA . VAL B 1 14 ? -4.008 -28.922 -9.68 1 98.62 14 VAL B CA 1
ATOM 2594 C C . VAL B 1 14 ? -4.598 -28.047 -8.578 1 98.62 14 VAL B C 1
ATOM 2596 O O . VAL B 1 14 ? -5.75 -28.219 -8.188 1 98.62 14 VAL B O 1
ATOM 2599 N N . ALA B 1 15 ? -3.793 -27.141 -8.031 1 98.81 15 ALA B N 1
ATOM 2600 C CA . ALA B 1 15 ? -4.273 -26.203 -7.027 1 98.81 15 ALA B CA 1
ATOM 2601 C C . ALA B 1 15 ? -3.938 -24.766 -7.422 1 98.81 15 ALA B C 1
ATOM 2603 O O . ALA B 1 15 ? -2.916 -24.5 -8.062 1 98.81 15 ALA B O 1
ATOM 2604 N N . VAL B 1 16 ? -4.797 -23.844 -7.137 1 98.88 16 VAL B N 1
ATOM 2605 C CA . VAL B 1 16 ? -4.582 -22.406 -7.227 1 98.88 16 VAL B CA 1
ATOM 2606 C C . VAL B 1 16 ? -4.598 -21.797 -5.828 1 98.88 16 VAL B C 1
ATOM 2608 O O . VAL B 1 16 ? -5.609 -21.844 -5.129 1 98.88 16 VAL B O 1
ATOM 2611 N N . ALA B 1 17 ? -3.459 -21.25 -5.457 1 98.88 17 ALA B N 1
ATOM 2612 C CA . ALA B 1 17 ? -3.316 -20.75 -4.09 1 98.88 17 ALA B CA 1
ATOM 2613 C C . ALA B 1 17 ? -3.209 -19.234 -4.062 1 98.88 17 ALA B C 1
ATOM 2615 O O . ALA B 1 17 ? -2.541 -18.641 -4.91 1 98.88 17 ALA B O 1
ATOM 2616 N N . GLY B 1 18 ? -3.92 -18.609 -3.15 1 98.75 18 GLY B N 1
ATOM 2617 C CA . GLY B 1 18 ? -3.85 -17.172 -2.885 1 98.75 18 GLY B CA 1
ATOM 2618 C C . GLY B 1 18 ? -3.746 -16.844 -1.407 1 98.75 18 GLY B C 1
ATOM 2619 O O . GLY B 1 18 ? -4.074 -17.688 -0.558 1 98.75 18 GLY B O 1
ATOM 2620 N N . GLY B 1 19 ? -3.209 -15.688 -1.135 1 98.5 19 GLY B N 1
ATOM 2621 C CA . GLY B 1 19 ? -3.191 -15.203 0.235 1 98.5 19 GLY B CA 1
ATOM 2622 C C . GLY B 1 19 ? -2.006 -15.711 1.034 1 98.5 19 GLY B C 1
ATOM 2623 O O . GLY B 1 19 ? -2.037 -15.711 2.266 1 98.5 19 GLY B O 1
ATOM 2624 N N . LYS B 1 20 ? -0.989 -16.188 0.258 1 98.19 20 LYS B N 1
ATOM 2625 C CA . LYS B 1 20 ? 0.194 -16.688 0.945 1 98.19 20 LYS B CA 1
ATOM 2626 C C . LYS B 1 20 ? 0.784 -15.633 1.878 1 98.19 20 LYS B C 1
ATOM 2628 O O . LYS B 1 20 ? 1.214 -15.953 2.99 1 98.19 20 LYS B O 1
ATOM 2633 N N . HIS B 1 21 ? 0.792 -14.438 1.436 1 98.19 21 HIS B N 1
ATOM 2634 C CA . HIS B 1 21 ? 1.352 -13.352 2.236 1 98.19 21 HIS B CA 1
ATOM 2635 C C . HIS B 1 21 ? 0.257 -12.594 2.982 1 98.19 21 HIS B C 1
ATOM 2637 O O . HIS B 1 21 ? 0.527 -11.578 3.623 1 98.19 21 HIS B O 1
ATOM 2643 N N . GLY B 1 22 ? -0.937 -12.984 2.91 1 97.94 22 GLY B N 1
ATOM 2644 C CA . GLY B 1 22 ? -2.035 -12.523 3.742 1 97.94 22 GLY B CA 1
ATOM 2645 C C . GLY B 1 22 ? -2.631 -11.211 3.264 1 97.94 22 GLY B C 1
ATOM 2646 O O . GLY B 1 22 ? -3.844 -11 3.359 1 97.94 22 GLY B O 1
ATOM 2647 N N . ASN B 1 23 ? -1.797 -10.266 2.781 1 98.12 23 ASN B N 1
ATOM 2648 C CA . ASN B 1 23 ? -2.277 -8.922 2.492 1 98.12 23 ASN B CA 1
ATOM 2649 C C . ASN B 1 23 ? -2.246 -8.625 0.995 1 98.12 23 ASN B C 1
ATOM 2651 O O . ASN B 1 23 ? -2.25 -7.461 0.588 1 98.12 23 ASN B O 1
ATOM 2655 N N . GLU B 1 24 ? -2.123 -9.648 0.187 1 98.75 24 GLU B N 1
ATOM 2656 C CA . GLU B 1 24 ? -2.248 -9.547 -1.264 1 98.75 24 GLU B CA 1
ATOM 2657 C C . GLU B 1 24 ? -3.654 -9.922 -1.724 1 98.75 24 GLU B C 1
ATOM 2659 O O . GLU B 1 24 ? -3.92 -11.078 -2.043 1 98.75 24 GLU B O 1
ATOM 2664 N N . MET B 1 25 ? -4.449 -8.93 -1.866 1 98.69 25 MET B N 1
ATOM 2665 C CA . MET B 1 25 ? -5.895 -9.094 -1.793 1 98.69 25 MET B CA 1
ATOM 2666 C C . MET B 1 25 ? -6.441 -9.703 -3.082 1 98.69 25 MET B C 1
ATOM 2668 O O . MET B 1 25 ? -7.461 -10.391 -3.064 1 98.69 25 MET B O 1
ATOM 2672 N N . SER B 1 26 ? -5.793 -9.523 -4.215 1 98.81 26 SER B N 1
ATOM 2673 C CA . SER B 1 26 ? -6.297 -10.102 -5.457 1 98.81 26 SER B CA 1
ATOM 2674 C C . SER B 1 26 ? -6.363 -11.625 -5.375 1 98.81 26 SER B C 1
ATOM 2676 O O . SER B 1 26 ? -7.398 -12.219 -5.672 1 98.81 26 SER B O 1
ATOM 2678 N N . GLY B 1 27 ? -5.246 -12.219 -4.945 1 98.81 27 GLY B N 1
ATOM 2679 C CA . GLY B 1 27 ? -5.25 -13.664 -4.793 1 98.81 27 GLY B CA 1
ATOM 2680 C C . GLY B 1 27 ? -6.215 -14.156 -3.732 1 98.81 27 GLY B C 1
ATOM 2681 O O . GLY B 1 27 ? -6.879 -15.18 -3.912 1 98.81 27 GLY B O 1
ATOM 2682 N N . VAL B 1 28 ? -6.336 -13.43 -2.633 1 98.75 28 VAL B N 1
ATOM 2683 C CA . VAL B 1 28 ? -7.23 -13.773 -1.534 1 98.75 28 VAL B CA 1
ATOM 2684 C C . VAL B 1 28 ? -8.672 -13.844 -2.041 1 98.75 28 VAL B C 1
ATOM 2686 O O . VAL B 1 28 ? -9.359 -14.844 -1.844 1 98.75 28 VAL B O 1
ATOM 2689 N N . TYR B 1 29 ? -9.07 -12.875 -2.766 1 98.62 29 TYR B N 1
ATOM 2690 C CA . TYR B 1 29 ? -10.492 -12.773 -3.076 1 98.62 29 TYR B CA 1
ATOM 2691 C C . TYR B 1 29 ? -10.844 -13.602 -4.312 1 98.62 29 TYR B C 1
ATOM 2693 O O . TYR B 1 29 ? -11.992 -14.008 -4.488 1 98.62 29 TYR B O 1
ATOM 2701 N N . LEU B 1 30 ? -9.867 -13.836 -5.18 1 98.69 30 LEU B N 1
ATOM 2702 C CA . LEU B 1 30 ? -10.125 -14.812 -6.234 1 98.69 30 LEU B CA 1
ATOM 2703 C C . LEU B 1 30 ? -10.391 -16.188 -5.637 1 98.69 30 LEU B C 1
ATOM 2705 O O . LEU B 1 30 ? -11.359 -16.859 -6.012 1 98.69 30 LEU B O 1
ATOM 2709 N N . VAL B 1 31 ? -9.547 -16.594 -4.711 1 98.5 31 VAL B N 1
ATOM 2710 C CA . VAL B 1 31 ? -9.711 -17.906 -4.078 1 98.5 31 VAL B CA 1
ATOM 2711 C C . VAL B 1 31 ? -11.055 -17.953 -3.348 1 98.5 31 VAL B C 1
ATOM 2713 O O . VAL B 1 31 ? -11.797 -18.922 -3.477 1 98.5 31 VAL B O 1
ATOM 2716 N N . ARG B 1 32 ? -11.367 -16.906 -2.605 1 97.25 32 ARG B N 1
ATOM 2717 C CA . ARG B 1 32 ? -12.648 -16.859 -1.904 1 97.25 32 ARG B CA 1
ATOM 2718 C C . ARG B 1 32 ? -13.812 -16.969 -2.883 1 97.25 32 ARG B C 1
ATOM 2720 O O . ARG B 1 32 ? -14.789 -17.672 -2.604 1 97.25 32 ARG B O 1
ATOM 2727 N N . HIS B 1 33 ? -13.656 -16.266 -3.975 1 96.44 33 HIS B N 1
ATOM 2728 C CA . HIS B 1 33 ? -14.688 -16.344 -5.004 1 96.44 33 HIS B CA 1
ATOM 2729 C C . HIS B 1 33 ? -14.852 -17.766 -5.52 1 96.44 33 HIS B C 1
ATOM 2731 O O . HIS B 1 33 ? -15.977 -18.266 -5.637 1 96.44 33 HIS B O 1
ATOM 2737 N N . TRP B 1 34 ? -13.781 -18.453 -5.742 1 97.38 34 TRP B N 1
ATOM 2738 C CA . TRP B 1 34 ? -13.812 -19.797 -6.328 1 97.38 34 TRP B CA 1
ATOM 2739 C C . TRP B 1 34 ? -14.289 -20.828 -5.309 1 97.38 34 TRP B C 1
ATOM 2741 O O . TRP B 1 34 ? -14.812 -21.875 -5.68 1 97.38 34 TRP B O 1
ATOM 2751 N N . LEU B 1 35 ? -14.07 -20.547 -4.055 1 95.62 35 LEU B N 1
ATOM 2752 C CA . LEU B 1 35 ? -14.617 -21.422 -3.021 1 95.62 35 LEU B CA 1
ATOM 2753 C C . LEU B 1 35 ? -16.141 -21.422 -3.053 1 95.62 35 LEU B C 1
ATOM 2755 O O . LEU B 1 35 ? -16.781 -22.438 -2.75 1 95.62 35 LEU B O 1
ATOM 2759 N N . LEU B 1 36 ? -16.672 -20.344 -3.49 1 92.38 36 LEU B N 1
ATOM 2760 C CA . LEU B 1 36 ? -18.125 -20.203 -3.584 1 92.38 36 LEU B CA 1
ATOM 2761 C C . LEU B 1 36 ? -18.625 -20.641 -4.957 1 92.38 36 LEU B C 1
ATOM 2763 O O . LEU B 1 36 ? -19.719 -21.172 -5.086 1 92.38 36 LEU B O 1
ATOM 2767 N N . ALA B 1 37 ? -17.812 -20.359 -5.941 1 91.75 37 ALA B N 1
ATOM 2768 C CA . ALA B 1 37 ? -18.141 -20.656 -7.332 1 91.75 37 ALA B CA 1
ATOM 2769 C C . ALA B 1 37 ? -16.984 -21.359 -8.039 1 91.75 37 ALA B C 1
ATOM 2771 O O . ALA B 1 37 ? -16.266 -20.734 -8.828 1 91.75 37 ALA B O 1
ATOM 2772 N N . PRO B 1 38 ? -16.922 -22.625 -7.914 1 94.88 38 PRO B N 1
ATOM 2773 C CA . PRO B 1 38 ? -15.742 -23.359 -8.383 1 94.88 38 PRO B CA 1
ATOM 2774 C C . PRO B 1 38 ? -15.781 -23.625 -9.883 1 94.88 38 PRO B C 1
ATOM 2776 O O . PRO B 1 38 ? -14.805 -24.141 -10.445 1 94.88 38 PRO B O 1
ATOM 2779 N N . ALA B 1 39 ? -16.812 -23.266 -10.586 1 95.62 39 ALA B N 1
ATOM 2780 C CA . ALA B 1 39 ? -17 -23.641 -11.992 1 95.62 39 ALA B CA 1
ATOM 2781 C C . ALA B 1 39 ? -15.867 -23.094 -12.852 1 95.62 39 ALA B C 1
ATOM 2783 O O . ALA B 1 39 ? -15.445 -23.75 -13.812 1 95.62 39 ALA B O 1
ATOM 2784 N N . GLU B 1 40 ? -15.375 -21.984 -12.477 1 95.75 40 GLU B N 1
ATOM 2785 C CA . GLU B 1 40 ? -14.328 -21.344 -13.266 1 95.75 40 GLU B CA 1
ATOM 2786 C C . GLU B 1 40 ? -13.031 -22.156 -13.211 1 95.75 40 GLU B C 1
ATOM 2788 O O . GLU B 1 40 ? -12.156 -21.984 -14.062 1 95.75 40 GLU B O 1
ATOM 2793 N N . LEU B 1 41 ? -12.891 -23.062 -12.234 1 98.31 41 LEU B N 1
ATOM 2794 C CA . LEU B 1 41 ? -11.656 -23.812 -12.078 1 98.31 41 LEU B CA 1
ATOM 2795 C C . LEU B 1 41 ? -11.789 -25.203 -12.688 1 98.31 41 LEU B C 1
ATOM 2797 O O . LEU B 1 41 ? -10.891 -26.031 -12.547 1 98.31 41 LEU B O 1
ATOM 2801 N N . GLN B 1 42 ? -12.906 -25.453 -13.312 1 97.94 42 GLN B N 1
ATOM 2802 C CA . GLN B 1 42 ? -13.18 -26.75 -13.914 1 97.94 42 GLN B CA 1
ATOM 2803 C C . GLN B 1 42 ? -12.805 -26.766 -15.398 1 97.94 42 GLN B C 1
ATOM 2805 O O . GLN B 1 42 ? -13.055 -25.781 -16.109 1 97.94 42 GLN B O 1
ATOM 2810 N N . ARG B 1 43 ? -12.148 -27.797 -15.812 1 98.12 43 ARG B N 1
ATOM 2811 C CA . ARG B 1 43 ? -11.906 -28.125 -17.219 1 98.12 43 ARG B CA 1
ATOM 2812 C C . ARG B 1 43 ? -12.297 -29.578 -17.5 1 98.12 43 ARG B C 1
ATOM 2814 O O . ARG B 1 43 ? -12.453 -30.375 -16.578 1 98.12 43 ARG B O 1
ATOM 2821 N N . PRO B 1 44 ? -12.484 -29.953 -18.719 1 97.19 44 PRO B N 1
ATOM 2822 C CA . PRO B 1 44 ? -12.891 -31.312 -19.062 1 97.19 44 PRO B CA 1
ATOM 2823 C C . PRO B 1 44 ? -11.938 -32.375 -18.5 1 97.19 44 PRO B C 1
ATOM 2825 O O . PRO B 1 44 ? -12.375 -33.438 -18.047 1 97.19 44 PRO B O 1
ATOM 2828 N N . SER B 1 45 ? -10.648 -32.031 -18.484 1 97.56 45 SER B N 1
ATOM 2829 C CA . SER B 1 45 ? -9.664 -33.062 -18.156 1 97.56 45 SER B CA 1
ATOM 2830 C C . SER B 1 45 ? -9.32 -33.062 -16.672 1 97.56 45 SER B C 1
ATOM 2832 O O . SER B 1 45 ? -8.703 -34 -16.156 1 97.56 45 SER B O 1
ATOM 2834 N N . PHE B 1 46 ? -9.656 -32 -16 1 97.94 46 PHE B N 1
ATOM 2835 C CA . PHE B 1 46 ? -9.32 -31.906 -14.586 1 97.94 46 PHE B CA 1
ATOM 2836 C C . PHE B 1 46 ? -10.102 -30.781 -13.914 1 97.94 46 PHE B C 1
ATOM 2838 O O . PHE B 1 46 ? -10.805 -30.031 -14.586 1 97.94 46 PHE B O 1
ATOM 2845 N N . SER B 1 47 ? -10.078 -30.734 -12.602 1 97.31 47 SER B N 1
ATOM 2846 C CA . SER B 1 47 ? -10.531 -29.594 -11.805 1 97.31 47 SER B CA 1
ATOM 2847 C C . SER B 1 47 ? -9.445 -29.125 -10.836 1 97.31 47 SER B C 1
ATOM 2849 O O . SER B 1 47 ? -8.734 -29.953 -10.242 1 97.31 47 SER B O 1
ATOM 2851 N N . ALA B 1 48 ? -9.352 -27.844 -10.711 1 98.56 48 ALA B N 1
ATOM 2852 C CA . ALA B 1 48 ? -8.359 -27.281 -9.797 1 98.56 48 ALA B CA 1
ATOM 2853 C C . ALA B 1 48 ? -8.984 -26.953 -8.445 1 98.56 48 ALA B C 1
ATOM 2855 O O . ALA B 1 48 ? -10.148 -26.547 -8.375 1 98.56 48 ALA B O 1
ATOM 2856 N N . VAL B 1 49 ? -8.219 -27.078 -7.426 1 98.31 49 VAL B N 1
ATOM 2857 C CA . VAL B 1 49 ? -8.68 -26.766 -6.074 1 98.31 49 VAL B CA 1
ATOM 2858 C C . VAL B 1 49 ? -8.172 -25.391 -5.652 1 98.31 49 VAL B C 1
ATOM 2860 O O . VAL B 1 49 ? -6.973 -25.125 -5.727 1 98.31 49 VAL B O 1
ATOM 2863 N N . PRO B 1 50 ? -9.109 -24.516 -5.242 1 98.69 50 PRO B N 1
ATOM 2864 C CA . PRO B 1 50 ? -8.664 -23.25 -4.668 1 98.69 50 PRO B CA 1
ATOM 2865 C C . PRO B 1 50 ? -8.188 -23.391 -3.223 1 98.69 50 PRO B C 1
ATOM 2867 O O . PRO B 1 50 ? -8.812 -24.094 -2.428 1 98.69 50 PRO B O 1
ATOM 2870 N N . VAL B 1 51 ? -7.059 -22.734 -2.902 1 98.69 51 VAL B N 1
ATOM 2871 C CA . VAL B 1 51 ? -6.488 -22.859 -1.565 1 98.69 51 VAL B CA 1
ATOM 2872 C C . VAL B 1 51 ? -6.16 -21.484 -1.001 1 98.69 51 VAL B C 1
ATOM 2874 O O . VAL B 1 51 ? -5.379 -20.734 -1.594 1 98.69 51 VAL B O 1
ATOM 2877 N N . LEU B 1 52 ? -6.789 -21.109 0.1 1 98.44 52 LEU B N 1
ATOM 2878 C CA . LEU B 1 52 ? -6.309 -19.969 0.87 1 98.44 52 LEU B CA 1
ATOM 2879 C C . LEU B 1 52 ? -5.09 -20.344 1.701 1 98.44 52 LEU B C 1
ATOM 2881 O O . LEU B 1 52 ? -5.211 -21.047 2.705 1 98.44 52 LEU B O 1
ATOM 2885 N N . ALA B 1 53 ? -3.957 -19.828 1.41 1 98.69 53 ALA B N 1
ATOM 2886 C CA . ALA B 1 53 ? -2.684 -20.391 1.869 1 98.69 53 ALA B CA 1
ATOM 2887 C C . ALA B 1 53 ? -2.385 -19.953 3.303 1 98.69 53 ALA B C 1
ATOM 2889 O O . ALA B 1 53 ? -1.775 -20.703 4.066 1 98.69 53 ALA B O 1
ATOM 2890 N N . ASN B 1 54 ? -2.738 -18.781 3.654 1 98.69 54 ASN B N 1
ATOM 2891 C CA . ASN B 1 54 ? -2.41 -18.25 4.973 1 98.69 54 ASN B CA 1
ATOM 2892 C C . ASN B 1 54 ? -3.604 -17.531 5.602 1 98.69 54 ASN B C 1
ATOM 2894 O O . ASN B 1 54 ? -3.623 -16.312 5.695 1 98.69 54 ASN B O 1
ATOM 2898 N N . PRO B 1 55 ? -4.574 -18.281 6.086 1 98.12 55 PRO B N 1
ATOM 2899 C CA . PRO B 1 55 ? -5.828 -17.703 6.57 1 98.12 55 PRO B CA 1
ATOM 2900 C C . PRO B 1 55 ? -5.617 -16.734 7.742 1 98.12 55 PRO B C 1
ATOM 2902 O O . PRO B 1 55 ? -6.27 -15.695 7.816 1 98.12 55 PRO B O 1
ATOM 2905 N N . ALA B 1 56 ? -4.703 -17.078 8.664 1 98.25 56 ALA B N 1
ATOM 2906 C CA . ALA B 1 56 ? -4.488 -16.219 9.828 1 98.25 56 ALA B CA 1
ATOM 2907 C C . ALA B 1 56 ? -3.93 -14.867 9.406 1 98.25 56 ALA B C 1
ATOM 2909 O O . ALA B 1 56 ? -4.391 -13.828 9.883 1 98.25 56 ALA B O 1
ATOM 2910 N N . ALA B 1 57 ? -2.955 -14.875 8.531 1 98.25 57 ALA B N 1
ATOM 2911 C CA . ALA B 1 57 ? -2.391 -13.617 8.039 1 98.25 57 ALA B CA 1
ATOM 2912 C C . ALA B 1 57 ? -3.426 -12.82 7.25 1 98.25 57 ALA B C 1
ATOM 2914 O O . ALA B 1 57 ? -3.48 -11.594 7.348 1 98.25 57 ALA B O 1
ATOM 2915 N N . THR B 1 58 ? -4.254 -13.516 6.469 1 98 58 THR B N 1
ATOM 2916 C CA . THR B 1 58 ? -5.297 -12.883 5.68 1 98 58 THR B CA 1
ATOM 2917 C C . THR B 1 58 ? -6.309 -12.18 6.582 1 98 58 THR B C 1
ATOM 2919 O O . THR B 1 58 ? -6.711 -11.047 6.316 1 98 58 THR B O 1
ATOM 2922 N N . THR B 1 59 ? -6.676 -12.883 7.652 1 96.25 59 THR B N 1
ATOM 2923 C CA . THR B 1 59 ? -7.625 -12.305 8.602 1 96.25 59 THR B CA 1
ATOM 2924 C C . THR B 1 59 ? -7.066 -11.023 9.203 1 96.25 59 THR B C 1
ATOM 2926 O O . THR B 1 59 ? -7.793 -10.039 9.375 1 96.25 59 THR B O 1
ATOM 2929 N N . ALA B 1 60 ? -5.816 -10.977 9.469 1 94.69 60 ALA B N 1
ATOM 2930 C CA . ALA B 1 60 ? -5.164 -9.812 10.055 1 94.69 60 ALA B CA 1
ATOM 2931 C C . ALA B 1 60 ? -4.766 -8.805 8.984 1 94.69 60 ALA B C 1
ATOM 2933 O O . ALA B 1 60 ? -4.332 -7.691 9.297 1 94.69 60 ALA B O 1
ATOM 2934 N N . CYS B 1 61 ? -4.844 -9.141 7.73 1 95.94 61 CYS B N 1
ATOM 2935 C CA . CYS B 1 61 ? -4.391 -8.352 6.594 1 95.94 61 CYS B CA 1
ATOM 2936 C C . CYS B 1 61 ? -2.949 -7.895 6.789 1 95.94 61 CYS B C 1
ATOM 2938 O O . CYS B 1 61 ? -2.658 -6.699 6.703 1 95.94 61 CYS B O 1
ATOM 2940 N N . ARG B 1 62 ? -2.121 -8.852 7.059 1 95.19 62 ARG B N 1
ATOM 2941 C CA . ARG B 1 62 ? -0.683 -8.664 7.219 1 95.19 62 ARG B CA 1
ATOM 2942 C C . ARG B 1 62 ? 0.099 -9.727 6.449 1 95.19 62 ARG B C 1
ATOM 2944 O O . ARG B 1 62 ? -0.437 -10.789 6.129 1 95.19 62 ARG B O 1
ATOM 2951 N N . ARG B 1 63 ? 1.314 -9.453 6.148 1 96.88 63 ARG B N 1
ATOM 2952 C CA . ARG B 1 63 ? 2.109 -10.328 5.297 1 96.88 63 ARG B CA 1
ATOM 2953 C C . ARG B 1 63 ? 2.262 -11.711 5.93 1 96.88 63 ARG B C 1
ATOM 2955 O O . ARG B 1 63 ? 2.262 -12.727 5.23 1 96.88 63 ARG B O 1
ATOM 2962 N N . TYR B 1 64 ? 2.428 -11.789 7.207 1 97.44 64 TYR B N 1
ATOM 2963 C CA . TYR B 1 64 ? 2.514 -13.023 7.984 1 97.44 64 TYR B CA 1
ATOM 2964 C C . TYR B 1 64 ? 2.217 -12.758 9.453 1 97.44 64 TYR B C 1
ATOM 2966 O O . TYR B 1 64 ? 2.104 -11.602 9.875 1 97.44 64 TYR B O 1
ATOM 2974 N N . VAL B 1 65 ? 2.061 -13.82 10.172 1 96.88 65 VAL B N 1
ATOM 2975 C CA . VAL B 1 65 ? 1.854 -13.719 11.609 1 96.88 65 VAL B CA 1
ATOM 2976 C C . VAL B 1 65 ? 3.203 -13.727 12.328 1 96.88 65 VAL B C 1
ATOM 2978 O O . VAL B 1 65 ? 3.562 -12.758 13 1 96.88 65 VAL B O 1
ATOM 2981 N N . ASP B 1 66 ? 3.969 -14.82 12.07 1 97.19 66 ASP B N 1
ATOM 2982 C CA . ASP B 1 66 ? 5.23 -14.977 12.789 1 97.19 66 ASP B CA 1
ATOM 2983 C C . ASP B 1 66 ? 6.418 -14.914 11.828 1 97.19 66 ASP B C 1
ATOM 2985 O O . ASP B 1 66 ? 7.477 -14.391 12.18 1 97.19 66 ASP B O 1
ATOM 2989 N N . ARG B 1 67 ? 6.227 -15.461 10.68 1 96.5 67 ARG B N 1
ATOM 2990 C CA . ARG B 1 67 ? 7.309 -15.484 9.703 1 96.5 67 ARG B CA 1
ATOM 2991 C C . ARG B 1 67 ? 6.766 -15.625 8.289 1 96.5 67 ARG B C 1
ATOM 2993 O O . ARG B 1 67 ? 5.617 -16.031 8.094 1 96.5 67 ARG B O 1
ATOM 3000 N N . ASP B 1 68 ? 7.555 -15.375 7.367 1 97.12 68 ASP B N 1
ATOM 3001 C CA . ASP B 1 68 ? 7.168 -15.43 5.961 1 97.12 68 ASP B CA 1
ATOM 3002 C C . ASP B 1 68 ? 6.871 -16.859 5.531 1 97.12 68 ASP B C 1
ATOM 3004 O O . ASP B 1 68 ? 7.785 -17.688 5.438 1 97.12 68 ASP B O 1
ATOM 3008 N N . LEU B 1 69 ? 5.625 -17.172 5.195 1 98.25 69 LEU B N 1
ATOM 3009 C CA . LEU B 1 69 ? 5.215 -18.531 4.816 1 98.25 69 LEU B CA 1
ATOM 3010 C C . LEU B 1 69 ? 5.926 -18.969 3.543 1 98.25 69 LEU B C 1
ATOM 3012 O O . LEU B 1 69 ? 6.301 -20.141 3.414 1 98.25 69 LEU B O 1
ATOM 3016 N N . ASN B 1 70 ? 6.16 -18.047 2.662 1 95.81 70 ASN B N 1
ATOM 3017 C CA . ASN B 1 70 ? 6.773 -18.359 1.377 1 95.81 70 ASN B CA 1
ATOM 3018 C C . ASN B 1 70 ? 8.25 -18.703 1.529 1 95.81 70 ASN B C 1
ATOM 3020 O O . ASN B 1 70 ? 8.93 -19 0.543 1 95.81 70 ASN B O 1
ATOM 3024 N N . ARG B 1 71 ? 8.766 -18.75 2.715 1 95.5 71 ARG B N 1
ATOM 3025 C CA . ARG B 1 71 ? 10.141 -19.141 3.006 1 95.5 71 ARG B CA 1
ATOM 3026 C C . ARG B 1 71 ? 10.18 -20.359 3.932 1 95.5 71 ARG B C 1
ATOM 3028 O O . ARG B 1 71 ? 11.219 -20.656 4.516 1 95.5 71 ARG B O 1
ATOM 3035 N N . THR B 1 72 ? 9.102 -20.984 4.031 1 97.5 72 THR B N 1
ATOM 3036 C CA . THR B 1 72 ? 8.977 -21.969 5.113 1 97.5 72 THR B CA 1
ATOM 3037 C C . THR B 1 72 ? 8.766 -23.375 4.555 1 97.5 72 THR B C 1
ATOM 3039 O O . THR B 1 72 ? 8.406 -24.281 5.293 1 97.5 72 THR B O 1
ATOM 3042 N N . PHE B 1 73 ? 9.008 -23.609 3.283 1 97.56 73 PHE B N 1
ATOM 3043 C CA . PHE B 1 73 ? 8.742 -24.922 2.701 1 97.56 73 PHE B CA 1
ATOM 3044 C C . PHE B 1 73 ? 10.039 -25.672 2.445 1 97.56 73 PHE B C 1
ATOM 3046 O O . PHE B 1 73 ? 10.188 -26.344 1.418 1 97.56 73 PHE B O 1
ATOM 3053 N N . THR B 1 74 ? 10.945 -25.531 3.303 1 95.94 74 THR B N 1
ATOM 3054 C CA . THR B 1 74 ? 12.18 -26.297 3.252 1 95.94 74 THR B CA 1
ATOM 3055 C C . THR B 1 74 ? 12.039 -27.609 4.023 1 95.94 74 THR B C 1
ATOM 3057 O O . THR B 1 74 ? 11.156 -27.75 4.867 1 95.94 74 THR B O 1
ATOM 3060 N N . SER B 1 75 ? 12.961 -28.531 3.666 1 94.44 75 SER B N 1
ATOM 3061 C CA . SER B 1 75 ? 12.938 -29.812 4.34 1 94.44 75 SER B CA 1
ATOM 3062 C C . SER B 1 75 ? 13.117 -29.656 5.848 1 94.44 75 SER B C 1
ATOM 3064 O O . SER B 1 75 ? 12.539 -30.406 6.629 1 94.44 75 SER B O 1
ATOM 3066 N N . THR B 1 76 ? 13.875 -28.672 6.246 1 94.94 76 THR B N 1
ATOM 3067 C CA . THR B 1 76 ? 14.125 -28.406 7.656 1 94.94 76 THR B CA 1
ATOM 3068 C C . THR B 1 76 ? 12.82 -28.125 8.391 1 94.94 76 THR B C 1
ATOM 3070 O O . THR B 1 76 ? 12.594 -28.641 9.492 1 94.94 76 THR B O 1
ATOM 3073 N N . PHE B 1 77 ? 11.977 -27.391 7.797 1 96.38 77 PHE B N 1
ATOM 3074 C CA . PHE B 1 77 ? 10.719 -27.031 8.438 1 96.38 77 PHE B CA 1
ATOM 3075 C C . PHE B 1 77 ? 9.688 -28.141 8.258 1 96.38 77 PHE B C 1
ATOM 3077 O O . PHE B 1 77 ? 9.023 -28.547 9.219 1 96.38 77 PHE B O 1
ATOM 3084 N N . LEU B 1 78 ? 9.578 -28.703 7.059 1 97.12 78 LEU B N 1
ATOM 3085 C CA . LEU B 1 78 ? 8.516 -29.641 6.703 1 97.12 78 LEU B CA 1
ATOM 3086 C C . LEU B 1 78 ? 8.695 -30.969 7.441 1 97.12 78 LEU B C 1
ATOM 3088 O O . LEU B 1 78 ? 7.715 -31.641 7.754 1 97.12 78 LEU B O 1
ATOM 3092 N N . ASN B 1 79 ? 9.938 -31.328 7.758 1 94.75 79 ASN B N 1
ATOM 3093 C CA . ASN B 1 79 ? 10.211 -32.625 8.359 1 94.75 79 ASN B CA 1
ATOM 3094 C C . ASN B 1 79 ? 10.461 -32.5 9.859 1 94.75 79 ASN B C 1
ATOM 3096 O O . ASN B 1 79 ? 10.719 -33.5 10.539 1 94.75 79 ASN B O 1
ATOM 3100 N N . SER B 1 80 ? 10.375 -31.359 10.359 1 93.75 80 SER B N 1
ATOM 3101 C CA . SER B 1 80 ? 10.625 -31.188 11.789 1 93.75 80 SER B CA 1
ATOM 3102 C C . SER B 1 80 ? 9.453 -31.703 12.617 1 93.75 80 SER B C 1
ATOM 3104 O O . SER B 1 80 ? 8.312 -31.688 12.164 1 93.75 80 SER B O 1
ATOM 3106 N N . ARG B 1 81 ? 9.75 -32.094 13.859 1 95.38 81 ARG B N 1
ATOM 3107 C CA . ARG B 1 81 ? 8.711 -32.5 14.797 1 95.38 81 ARG B CA 1
ATOM 3108 C C . ARG B 1 81 ? 7.957 -31.266 15.336 1 95.38 81 ARG B C 1
ATOM 3110 O O . ARG B 1 81 ? 8.57 -30.312 15.797 1 95.38 81 ARG B O 1
ATOM 3117 N N . PRO B 1 82 ? 6.672 -31.422 15.234 1 95.69 82 PRO B N 1
ATOM 3118 C CA . PRO B 1 82 ? 5.891 -30.281 15.734 1 95.69 82 PRO B CA 1
ATOM 3119 C C . PRO B 1 82 ? 6.141 -30 17.203 1 95.69 82 PRO B C 1
ATOM 3121 O O . PRO B 1 82 ? 6.285 -30.922 18.016 1 95.69 82 PRO B O 1
ATOM 3124 N N . THR B 1 83 ? 6.211 -28.781 17.516 1 96.06 83 THR B N 1
ATOM 3125 C CA . THR B 1 83 ? 6.316 -28.312 18.906 1 96.06 83 THR B CA 1
ATOM 3126 C C . THR B 1 83 ? 5.32 -27.188 19.156 1 96.06 83 THR B C 1
ATOM 3128 O O . THR B 1 83 ? 4.941 -26.453 18.25 1 96.06 83 THR B O 1
ATOM 3131 N N . PRO B 1 84 ? 4.875 -27.016 20.375 1 94.12 84 PRO B N 1
ATOM 3132 C CA . PRO B 1 84 ? 3.908 -25.969 20.688 1 94.12 84 PRO B CA 1
ATOM 3133 C C . PRO B 1 84 ? 4.453 -24.562 20.422 1 94.12 84 PRO B C 1
ATOM 3135 O O . PRO B 1 84 ? 3.678 -23.625 20.219 1 94.12 84 PRO B O 1
ATOM 3138 N N . ASP B 1 85 ? 5.664 -24.359 20.344 1 95.75 85 ASP B N 1
ATOM 3139 C CA . ASP B 1 85 ? 6.285 -23.047 20.188 1 95.75 85 ASP B CA 1
ATOM 3140 C C . ASP B 1 85 ? 6.59 -22.734 18.734 1 95.75 85 ASP B C 1
ATOM 3142 O O . ASP B 1 85 ? 7.172 -21.703 18.406 1 95.75 85 ASP B O 1
ATOM 3146 N N . ASP B 1 86 ? 6.195 -23.547 17.828 1 97.12 86 ASP B N 1
ATOM 3147 C CA . ASP B 1 86 ? 6.441 -23.328 16.406 1 97.12 86 ASP B CA 1
ATOM 3148 C C . ASP B 1 86 ? 5.758 -22.047 15.93 1 97.12 86 ASP B C 1
ATOM 3150 O O . ASP B 1 86 ? 4.621 -21.766 16.312 1 97.12 86 ASP B O 1
ATOM 3154 N N . PRO B 1 87 ? 6.508 -21.266 15.133 1 97.62 87 PRO B N 1
ATOM 3155 C CA . PRO B 1 87 ? 5.789 -20.188 14.438 1 97.62 87 PRO B CA 1
ATOM 3156 C C . PRO B 1 87 ? 4.559 -20.688 13.688 1 97.62 87 PRO B C 1
ATOM 3158 O O . PRO B 1 87 ? 4.566 -21.812 13.156 1 97.62 87 PRO B O 1
ATOM 3161 N N . TYR B 1 88 ? 3.523 -19.859 13.664 1 98.12 88 TYR B N 1
ATOM 3162 C CA . TYR B 1 88 ? 2.279 -20.25 13.008 1 98.12 88 TYR B CA 1
ATOM 3163 C C . TYR B 1 88 ? 2.543 -20.781 11.602 1 98.12 88 TYR B C 1
ATOM 3165 O O . TYR B 1 88 ? 1.997 -21.812 11.211 1 98.12 88 TYR B O 1
ATOM 3173 N N . GLU B 1 89 ? 3.43 -20.156 10.867 1 98.44 89 GLU B N 1
ATOM 3174 C CA . GLU B 1 89 ? 3.613 -20.469 9.453 1 98.44 89 GLU B CA 1
ATOM 3175 C C . GLU B 1 89 ? 4.352 -21.797 9.273 1 98.44 89 GLU B C 1
ATOM 3177 O O . GLU B 1 89 ? 4.266 -22.406 8.211 1 98.44 89 GLU B O 1
ATOM 3182 N N . VAL B 1 90 ? 5.102 -22.25 10.234 1 98.38 90 VAL B N 1
ATOM 3183 C CA . VAL B 1 90 ? 5.727 -23.562 10.156 1 98.38 90 VAL 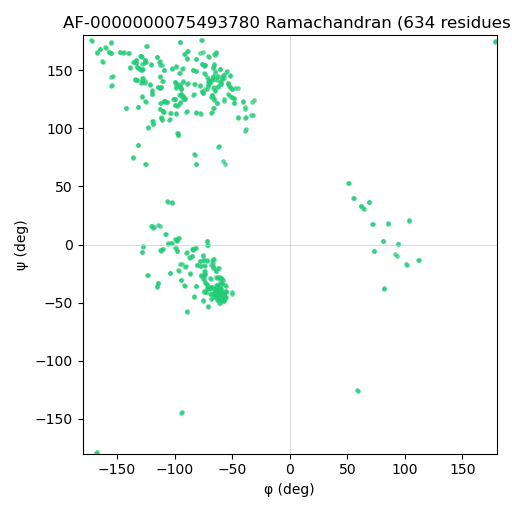B CA 1
ATOM 3184 C C . VAL B 1 90 ? 4.656 -24.656 10.219 1 98.38 90 VAL B C 1
ATOM 3186 O O . VAL B 1 90 ? 4.668 -25.594 9.422 1 98.38 90 VAL B O 1
ATOM 3189 N N . THR B 1 91 ? 3.758 -24.484 11.156 1 98.12 91 THR B N 1
ATOM 3190 C CA . THR B 1 91 ? 2.631 -25.406 11.242 1 98.12 91 THR B CA 1
ATOM 3191 C C . THR B 1 91 ? 1.812 -25.391 9.953 1 98.12 91 THR B C 1
ATOM 3193 O O . THR B 1 91 ? 1.458 -26.438 9.414 1 98.12 91 THR B O 1
ATOM 3196 N N . ARG B 1 92 ? 1.572 -24.219 9.492 1 98.31 92 ARG B N 1
ATOM 3197 C CA . ARG B 1 92 ? 0.771 -24.062 8.289 1 98.31 92 ARG B CA 1
ATOM 3198 C C . ARG B 1 92 ? 1.465 -24.672 7.078 1 98.31 92 ARG B C 1
ATOM 3200 O O . ARG B 1 92 ? 0.815 -25.297 6.234 1 98.31 92 ARG B O 1
ATOM 3207 N N . ALA B 1 93 ? 2.762 -24.5 6.965 1 98.56 93 ALA B N 1
ATOM 3208 C CA . ALA B 1 93 ? 3.523 -25.109 5.875 1 98.56 93 ALA B CA 1
ATOM 3209 C C . ALA B 1 93 ? 3.387 -26.625 5.883 1 98.56 93 ALA B C 1
ATOM 3211 O O . ALA B 1 93 ? 3.223 -27.25 4.832 1 98.56 93 ALA B O 1
ATOM 3212 N N . ARG B 1 94 ? 3.438 -27.203 7.043 1 98.06 94 ARG B N 1
ATOM 3213 C CA . ARG B 1 94 ? 3.266 -28.656 7.16 1 98.06 94 ARG B CA 1
ATOM 3214 C C . ARG B 1 94 ? 1.871 -29.078 6.711 1 98.06 94 ARG B C 1
ATOM 3216 O O . ARG B 1 94 ? 1.715 -30.094 6.023 1 98.06 94 ARG B O 1
ATOM 3223 N N . GLU B 1 95 ? 0.911 -28.312 7.109 1 98 95 GLU B N 1
ATOM 3224 C CA . GLU B 1 95 ? -0.459 -28.594 6.695 1 98 95 GLU B CA 1
ATOM 3225 C C . GLU B 1 95 ? -0.601 -28.547 5.18 1 98 95 GLU B C 1
ATOM 3227 O O . GLU B 1 95 ? -1.234 -29.422 4.578 1 98 95 GLU B O 1
ATOM 3232 N N . LEU B 1 96 ? -0.033 -27.578 4.574 1 98.5 96 LEU B N 1
ATOM 3233 C CA . LEU B 1 96 ? -0.106 -27.422 3.127 1 98.5 96 LEU B CA 1
ATOM 3234 C C . LEU B 1 96 ? 0.679 -28.516 2.424 1 98.5 96 LEU B C 1
ATOM 3236 O O . LEU B 1 96 ? 0.282 -28.984 1.354 1 98.5 96 LEU B O 1
ATOM 3240 N N . ASN B 1 97 ? 1.788 -28.891 3.023 1 98.19 97 ASN B N 1
ATOM 3241 C CA . ASN B 1 97 ? 2.561 -30 2.479 1 98.19 97 ASN B CA 1
ATOM 3242 C C . ASN B 1 97 ? 1.771 -31.312 2.521 1 98.19 97 ASN B C 1
ATOM 3244 O O . ASN B 1 97 ? 1.923 -32.156 1.641 1 98.19 97 ASN B O 1
ATOM 3248 N N . GLN B 1 98 ? 1.002 -31.453 3.564 1 97.31 98 GLN B N 1
ATOM 3249 C CA . GLN B 1 98 ? 0.139 -32.625 3.65 1 97.31 98 GLN B CA 1
ATOM 3250 C C . GLN B 1 98 ? -0.982 -32.562 2.617 1 97.31 98 GLN B C 1
ATOM 3252 O O . GLN B 1 98 ? -1.339 -33.594 2.018 1 97.31 98 GLN B O 1
ATOM 3257 N N . LEU B 1 99 ? -1.475 -31.453 2.406 1 97.94 99 LEU B N 1
ATOM 3258 C CA . LEU B 1 99 ? -2.607 -31.266 1.505 1 97.94 99 LEU B CA 1
ATOM 3259 C C . LEU B 1 99 ? -2.164 -31.359 0.049 1 97.94 99 LEU B C 1
ATOM 3261 O O . LEU B 1 99 ? -2.797 -32.062 -0.75 1 97.94 99 LEU B O 1
ATOM 3265 N N . LEU B 1 100 ? -1.103 -30.656 -0.291 1 98.25 100 LEU B N 1
ATOM 3266 C CA . LEU B 1 100 ? -0.688 -30.484 -1.68 1 98.25 100 LEU B CA 1
ATOM 3267 C C . LEU B 1 100 ? 0.517 -31.359 -1.996 1 98.25 100 LEU B C 1
ATOM 3269 O O . LEU B 1 100 ? 0.826 -31.609 -3.166 1 98.25 100 LEU B O 1
ATOM 3273 N N . GLY B 1 101 ? 1.302 -31.719 -0.985 1 95.75 101 GLY B N 1
ATOM 3274 C CA . GLY B 1 101 ? 2.496 -32.531 -1.124 1 95.75 101 GLY B CA 1
ATOM 3275 C C . GLY B 1 101 ? 2.236 -34 -0.888 1 95.75 101 GLY B C 1
ATOM 3276 O O . GLY B 1 101 ? 1.273 -34.562 -1.416 1 95.75 101 GLY B O 1
ATOM 3277 N N . PRO B 1 102 ? 3.219 -34.656 -0.303 1 96.38 102 PRO B N 1
ATOM 3278 C CA . PRO B 1 102 ? 4.492 -34.25 0.281 1 96.38 102 PRO B CA 1
ATOM 3279 C C . PRO B 1 102 ? 5.512 -33.812 -0.774 1 96.38 102 PRO B C 1
ATOM 3281 O O . PRO B 1 102 ? 5.574 -34.406 -1.853 1 96.38 102 PRO B O 1
ATOM 3284 N N . LYS B 1 103 ? 6.199 -32.875 -0.415 1 95.94 103 LYS B N 1
ATOM 3285 C CA . LYS B 1 103 ? 7.258 -32.375 -1.286 1 95.94 103 LYS B CA 1
ATOM 3286 C C . LYS B 1 103 ? 8.148 -33.5 -1.779 1 95.94 103 LYS B C 1
ATOM 3288 O O . LYS B 1 103 ? 8.523 -34.406 -1.008 1 95.94 103 LYS B O 1
ATOM 3293 N N . ALA B 1 104 ? 8.453 -33.531 -3.074 1 91.62 104 ALA B N 1
ATOM 3294 C CA . ALA B 1 104 ? 9.336 -34.5 -3.721 1 91.62 104 ALA B CA 1
ATOM 3295 C C . ALA B 1 104 ? 8.773 -35.906 -3.643 1 91.62 104 ALA B C 1
ATOM 3297 O O . ALA B 1 104 ? 9.516 -36.875 -3.471 1 91.62 104 ALA B O 1
ATOM 3298 N N . SER B 1 105 ? 7.492 -36 -3.631 1 93.56 105 SER B N 1
ATOM 3299 C CA . SER B 1 105 ? 6.84 -37.312 -3.6 1 93.56 105 SER B CA 1
ATOM 3300 C C . SER B 1 105 ? 5.938 -37.5 -4.812 1 93.56 105 SER B C 1
ATOM 3302 O O . SER B 1 105 ? 5.484 -36.531 -5.422 1 93.56 105 SER B O 1
ATOM 3304 N N . GLY B 1 106 ? 5.715 -38.719 -5.152 1 93.12 106 GLY B N 1
ATOM 3305 C CA . GLY B 1 106 ? 4.805 -39.062 -6.238 1 93.12 106 GLY B CA 1
ATOM 3306 C C . GLY B 1 106 ? 3.359 -38.75 -5.926 1 93.12 106 GLY B C 1
ATOM 3307 O O . GLY B 1 106 ? 2.521 -38.688 -6.828 1 93.12 106 GLY B O 1
ATOM 3308 N N . GLN B 1 107 ? 3.076 -38.5 -4.672 1 95.38 107 GLN B N 1
ATOM 3309 C CA . GLN B 1 107 ? 1.711 -38.219 -4.238 1 95.38 107 GLN B CA 1
ATOM 3310 C C . GLN B 1 107 ? 1.412 -36.75 -4.289 1 95.38 107 GLN B C 1
ATOM 3312 O O . GLN B 1 107 ? 0.267 -36.312 -4.102 1 95.38 107 GLN B O 1
ATOM 3317 N N . ALA B 1 108 ? 2.404 -36 -4.543 1 97.5 108 ALA B N 1
ATOM 3318 C CA . ALA B 1 108 ? 2.236 -34.531 -4.555 1 97.5 108 ALA B CA 1
ATOM 3319 C C . ALA B 1 108 ? 1.31 -34.094 -5.688 1 97.5 108 ALA B C 1
ATOM 3321 O O . ALA B 1 108 ? 1.133 -34.844 -6.668 1 97.5 108 ALA B O 1
ATOM 3322 N N . PHE B 1 109 ? 0.695 -32.969 -5.488 1 98.12 109 PHE B N 1
ATOM 3323 C CA . PHE B 1 109 ? -0.08 -32.375 -6.562 1 98.12 109 PHE B CA 1
ATOM 3324 C C . PHE B 1 109 ? 0.771 -32.188 -7.816 1 98.12 109 PHE B C 1
ATOM 3326 O O . PHE B 1 109 ? 1.987 -32.031 -7.727 1 98.12 109 PHE B O 1
ATOM 3333 N N . ASP B 1 110 ? 0.133 -32.281 -8.961 1 97.88 110 ASP B N 1
ATOM 3334 C CA . ASP B 1 110 ? 0.846 -32.188 -10.227 1 97.88 110 ASP B CA 1
ATOM 3335 C C . ASP B 1 110 ? 1.276 -30.734 -10.5 1 97.88 110 ASP B C 1
ATOM 3337 O O . ASP B 1 110 ? 2.301 -30.5 -11.141 1 97.88 110 ASP B O 1
ATOM 3341 N N . PHE B 1 111 ? 0.456 -29.781 -10.055 1 98 111 PHE B N 1
ATOM 3342 C CA . PHE B 1 111 ? 0.746 -28.391 -10.359 1 98 111 PHE B CA 1
ATOM 3343 C C . PHE B 1 111 ? 0.129 -27.469 -9.312 1 98 111 PHE B C 1
ATOM 3345 O O . PHE B 1 111 ? -1.008 -27.672 -8.891 1 98 111 PHE B O 1
ATOM 3352 N N . VAL B 1 112 ? 0.876 -26.469 -8.891 1 98.62 112 VAL B N 1
ATOM 3353 C CA . VAL B 1 112 ? 0.361 -25.422 -8.016 1 98.62 112 VAL B CA 1
ATOM 3354 C C . VAL B 1 112 ? 0.618 -24.047 -8.641 1 98.62 112 VAL B C 1
ATOM 3356 O O . VAL B 1 112 ? 1.75 -23.734 -9.016 1 98.62 112 VAL B O 1
ATOM 3359 N N . LEU B 1 113 ? -0.414 -23.281 -8.828 1 98.81 113 LEU B N 1
ATOM 3360 C CA . LEU B 1 113 ? -0.327 -21.875 -9.227 1 98.81 113 LEU B CA 1
ATOM 3361 C C . LEU B 1 113 ? -0.461 -20.953 -8.008 1 98.81 113 LEU B C 1
ATOM 3363 O O . LEU B 1 113 ? -1.461 -21.016 -7.293 1 98.81 113 LEU B O 1
ATOM 3367 N N . ASP B 1 114 ? 0.537 -20.172 -7.75 1 98.75 114 ASP B N 1
ATOM 3368 C CA . ASP B 1 114 ? 0.597 -19.312 -6.578 1 98.75 114 ASP B CA 1
ATOM 3369 C C . ASP B 1 114 ? 0.375 -17.844 -6.969 1 98.75 114 ASP B C 1
ATOM 3371 O O . ASP B 1 114 ? 1.11 -17.297 -7.793 1 98.75 114 ASP B O 1
ATOM 3375 N N . LEU B 1 115 ? -0.626 -17.172 -6.406 1 98.88 115 LEU B N 1
ATOM 3376 C CA . LEU B 1 115 ? -1.044 -15.844 -6.824 1 98.88 115 LEU B CA 1
ATOM 3377 C C . LEU B 1 115 ? -0.465 -14.773 -5.895 1 98.88 115 LEU B C 1
ATOM 3379 O O . LEU B 1 115 ? -0.718 -14.797 -4.691 1 98.88 115 LEU B O 1
ATOM 3383 N N . HIS B 1 116 ? 0.313 -13.867 -6.457 1 98.75 116 HIS B N 1
ATOM 3384 C CA . HIS B 1 116 ? 0.943 -12.789 -5.699 1 98.75 116 HIS B CA 1
ATOM 3385 C C . HIS B 1 116 ? 0.676 -11.438 -6.34 1 98.75 116 HIS B C 1
ATOM 3387 O O . HIS B 1 116 ? 0.448 -11.352 -7.551 1 98.75 116 HIS B O 1
ATOM 3393 N N . THR B 1 117 ? 0.644 -10.43 -5.492 1 98.75 117 THR B N 1
ATOM 3394 C CA . THR B 1 117 ? 0.712 -9.047 -5.934 1 98.75 117 THR B CA 1
ATOM 3395 C C . THR B 1 117 ? 1.848 -8.305 -5.23 1 98.75 117 THR B C 1
ATOM 3397 O O . THR B 1 117 ? 2.355 -8.773 -4.207 1 98.75 117 THR B O 1
ATOM 3400 N N . SER B 1 118 ? 2.295 -7.258 -5.781 1 98.38 118 SER B N 1
ATOM 3401 C CA . SER B 1 118 ? 3.414 -6.473 -5.273 1 98.38 118 SER B CA 1
ATOM 3402 C C . SER B 1 118 ? 3.133 -4.977 -5.387 1 98.38 118 SER B C 1
ATOM 3404 O O . SER B 1 118 ? 2.354 -4.547 -6.238 1 98.38 118 SER B O 1
ATOM 3406 N N . THR B 1 119 ? 3.734 -4.195 -4.508 1 98.62 119 THR B N 1
ATOM 3407 C CA . THR B 1 119 ? 3.666 -2.742 -4.613 1 98.62 119 THR B CA 1
ATOM 3408 C C . THR B 1 119 ? 4.629 -2.232 -5.684 1 98.62 119 THR B C 1
ATOM 3410 O O . THR B 1 119 ? 4.543 -1.075 -6.098 1 98.62 119 THR B O 1
ATOM 3413 N N . ALA B 1 120 ? 5.559 -3.043 -6.141 1 98.5 120 ALA B N 1
ATOM 3414 C CA . ALA B 1 120 ? 6.48 -2.678 -7.207 1 98.5 120 ALA B CA 1
ATOM 3415 C C . ALA B 1 120 ? 5.797 -2.732 -8.57 1 98.5 120 ALA B C 1
ATOM 3417 O O . ALA B 1 120 ? 4.785 -3.42 -8.734 1 98.5 120 ALA B O 1
ATOM 3418 N N . ASN B 1 121 ? 6.34 -1.985 -9.461 1 97.94 121 ASN B N 1
ATOM 3419 C CA . ASN B 1 121 ? 5.777 -1.919 -10.805 1 97.94 121 ASN B CA 1
ATOM 3420 C C . ASN B 1 121 ? 6.227 -3.1 -11.664 1 97.94 121 ASN B C 1
ATOM 3422 O O . ASN B 1 121 ? 6.855 -2.912 -12.703 1 97.94 121 ASN B O 1
ATOM 3426 N N . MET B 1 122 ? 5.73 -4.254 -11.305 1 97.12 122 MET B N 1
ATOM 3427 C CA . MET B 1 122 ? 6.184 -5.496 -11.922 1 97.12 122 MET B CA 1
ATOM 3428 C C . MET B 1 122 ? 5.387 -5.793 -13.188 1 97.12 122 MET B C 1
ATOM 3430 O O . MET B 1 122 ? 5.773 -6.652 -13.984 1 97.12 122 MET B O 1
ATOM 3434 N N . GLY B 1 123 ? 4.273 -5.035 -13.414 1 97.44 123 GLY B N 1
ATOM 3435 C CA . GLY B 1 123 ? 3.371 -5.461 -14.469 1 97.44 123 GLY B CA 1
ATOM 3436 C C . GLY B 1 123 ? 2.828 -6.863 -14.266 1 97.44 123 GLY B C 1
ATOM 3437 O O . GLY B 1 123 ? 2.232 -7.156 -13.227 1 97.44 123 GLY B O 1
ATOM 3438 N N . THR B 1 124 ? 3.014 -7.664 -15.25 1 98.56 124 THR B N 1
ATOM 3439 C CA . THR B 1 124 ? 2.713 -9.086 -15.188 1 98.56 124 THR B CA 1
ATOM 3440 C C . THR B 1 124 ? 3.994 -9.914 -15.227 1 98.56 124 THR B C 1
ATOM 3442 O O . THR B 1 124 ? 4.68 -9.953 -16.25 1 98.56 124 THR B O 1
ATOM 3445 N N . CYS B 1 125 ? 4.285 -10.492 -14.102 1 98.62 125 CYS B N 1
ATOM 3446 C CA . CYS B 1 125 ? 5.52 -11.258 -13.992 1 98.62 125 CYS B CA 1
ATOM 3447 C C . CYS B 1 125 ? 5.227 -12.711 -13.641 1 98.62 125 CYS B C 1
ATOM 3449 O O . CYS B 1 125 ? 4.379 -12.992 -12.789 1 98.62 125 CYS B O 1
ATOM 3451 N N . PHE B 1 126 ? 5.852 -13.617 -14.375 1 98.69 126 PHE B N 1
ATOM 3452 C CA . PHE B 1 126 ? 5.805 -15.039 -14.078 1 98.69 126 PHE B CA 1
ATOM 3453 C C . PHE B 1 126 ? 7.062 -15.484 -13.344 1 98.69 126 PHE B C 1
ATOM 3455 O O . PHE B 1 126 ? 8.18 -15.258 -13.82 1 98.69 126 PHE B O 1
ATOM 3462 N N . ILE B 1 127 ? 6.863 -16.078 -12.234 1 98.19 127 ILE B N 1
ATOM 3463 C CA . ILE B 1 127 ? 8 -16.5 -11.43 1 98.19 127 ILE B CA 1
ATOM 3464 C C . ILE B 1 127 ? 8.109 -18.016 -11.438 1 98.19 127 ILE B C 1
ATOM 3466 O O . ILE B 1 127 ? 7.215 -18.703 -10.945 1 98.19 127 ILE B O 1
ATOM 3470 N N . ALA B 1 128 ? 9.141 -18.5 -11.992 1 96.56 128 ALA B N 1
ATOM 3471 C CA . ALA B 1 128 ? 9.469 -19.938 -12.031 1 96.56 128 ALA B CA 1
ATOM 3472 C C . ALA B 1 128 ? 10.75 -20.219 -11.258 1 96.56 128 ALA B C 1
ATOM 3474 O O . ALA B 1 128 ? 11.5 -19.297 -10.914 1 96.56 128 ALA B O 1
ATOM 3475 N N . GLU B 1 129 ? 10.906 -21.422 -10.922 1 93.44 129 GLU B N 1
ATOM 3476 C CA . GLU B 1 129 ? 12.047 -21.797 -10.094 1 93.44 129 GLU B CA 1
ATOM 3477 C C . GLU B 1 129 ? 13.352 -21.703 -10.875 1 93.44 129 GLU B C 1
ATOM 3479 O O . GLU B 1 129 ? 14.312 -21.062 -10.422 1 93.44 129 GLU B O 1
ATOM 3484 N N . SER B 1 130 ? 13.414 -22.359 -12.031 1 92.25 130 SER B N 1
ATOM 3485 C CA . SER B 1 130 ? 14.656 -22.406 -12.797 1 92.25 130 SER B CA 1
ATOM 3486 C C . SER B 1 130 ? 14.383 -22.641 -14.281 1 92.25 130 SER B C 1
ATOM 3488 O O . SER B 1 130 ? 13.242 -22.891 -14.672 1 92.25 130 SER B O 1
ATOM 3490 N N . SER B 1 131 ? 15.445 -22.578 -15.047 1 91.94 131 SER B N 1
ATOM 3491 C CA . SER B 1 131 ? 15.352 -22.797 -16.484 1 91.94 131 SER B CA 1
ATOM 3492 C C . SER B 1 131 ? 15.102 -24.266 -16.797 1 91.94 131 SER B C 1
ATOM 3494 O O . SER B 1 131 ? 14.859 -24.625 -17.953 1 91.94 131 SER B O 1
ATOM 3496 N N . HIS B 1 132 ? 15.016 -25.062 -15.758 1 90.06 132 HIS B N 1
ATOM 3497 C CA . HIS B 1 132 ? 14.812 -26.484 -15.953 1 90.06 132 HIS B CA 1
ATOM 3498 C C . HIS B 1 132 ? 13.344 -26.859 -15.789 1 90.06 132 HIS B C 1
ATOM 3500 O O . HIS B 1 132 ? 12.953 -28.016 -16.016 1 90.06 132 HIS B O 1
ATOM 3506 N N . ASP B 1 133 ? 12.555 -25.922 -15.398 1 92.94 133 ASP B N 1
ATOM 3507 C CA . ASP B 1 133 ? 11.125 -26.156 -15.227 1 92.94 133 ASP B CA 1
ATOM 3508 C C . ASP B 1 133 ? 10.383 -26.047 -16.562 1 92.94 133 ASP B C 1
ATOM 3510 O O . ASP B 1 133 ? 9.594 -25.109 -16.766 1 92.94 133 ASP B O 1
ATOM 3514 N N . VAL B 1 134 ? 10.492 -27.062 -17.359 1 95.5 134 VAL B N 1
ATOM 3515 C CA . VAL B 1 134 ? 10.086 -27.016 -18.766 1 95.5 134 VAL B CA 1
ATOM 3516 C C . VAL B 1 134 ? 8.586 -26.75 -18.859 1 95.5 134 VAL B C 1
ATOM 3518 O O . VAL B 1 134 ? 8.156 -25.906 -19.656 1 95.5 134 VAL B O 1
ATOM 3521 N N . PHE B 1 135 ? 7.781 -27.469 -18.109 1 96.81 135 PHE B N 1
ATOM 3522 C CA . PHE B 1 135 ? 6.336 -27.281 -18.188 1 96.81 135 PHE B CA 1
ATOM 3523 C C . PHE B 1 135 ? 5.965 -25.844 -17.875 1 96.81 135 PHE B C 1
ATOM 3525 O O . PHE B 1 135 ? 5.207 -25.219 -18.625 1 96.81 135 PHE B O 1
ATOM 3532 N N . ALA B 1 136 ? 6.523 -25.312 -16.766 1 97.25 136 ALA B N 1
ATOM 3533 C CA . ALA B 1 136 ? 6.246 -23.938 -16.359 1 97.25 136 ALA B CA 1
ATOM 3534 C C . ALA B 1 136 ? 6.668 -22.938 -17.438 1 97.25 136 ALA B C 1
ATOM 3536 O O . ALA B 1 136 ? 5.98 -21.953 -17.672 1 97.25 136 ALA B O 1
ATOM 3537 N N . LEU B 1 137 ? 7.758 -23.203 -18.078 1 97.94 137 LEU B N 1
ATOM 3538 C CA . LEU B 1 137 ? 8.273 -22.281 -19.094 1 97.94 137 LEU B CA 1
ATOM 3539 C C . LEU B 1 137 ? 7.406 -22.297 -20.344 1 97.94 137 LEU B C 1
ATOM 3541 O O . LEU B 1 137 ? 7.195 -21.266 -20.969 1 97.94 137 LEU B O 1
ATOM 3545 N N . HIS B 1 138 ? 6.914 -23.469 -20.703 1 98.06 138 HIS B N 1
ATOM 3546 C CA . HIS B 1 138 ? 5.957 -23.531 -21.812 1 98.06 138 HIS B CA 1
ATOM 3547 C C . HIS B 1 138 ? 4.672 -22.797 -21.469 1 98.06 138 HIS B C 1
ATOM 3549 O O . HIS B 1 138 ? 4.078 -22.141 -22.328 1 98.06 138 HIS B O 1
ATOM 3555 N N . LEU B 1 139 ? 4.281 -22.984 -20.25 1 98.44 139 LEU B N 1
ATOM 3556 C CA . LEU B 1 139 ? 3.117 -22.25 -19.781 1 98.44 139 LEU B CA 1
ATOM 3557 C C . LEU B 1 139 ? 3.35 -20.75 -19.891 1 98.44 139 LEU B C 1
ATOM 3559 O O . LEU B 1 139 ? 2.486 -20.016 -20.375 1 98.44 139 LEU B O 1
ATOM 3563 N N . CYS B 1 140 ? 4.488 -20.219 -19.453 1 98.5 140 CYS B N 1
ATOM 3564 C CA . CYS B 1 140 ? 4.832 -18.797 -19.562 1 98.5 140 CYS B CA 1
ATOM 3565 C C . CYS B 1 140 ? 4.758 -18.328 -21.016 1 98.5 140 CYS B C 1
ATOM 3567 O O . CYS B 1 140 ? 4.184 -17.281 -21.297 1 98.5 140 CYS B O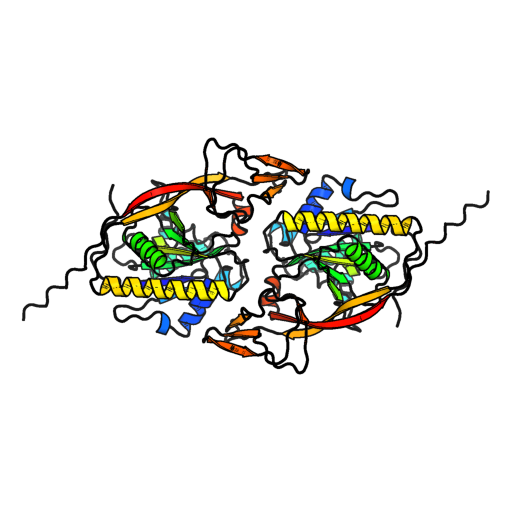 1
ATOM 3569 N N . ARG B 1 141 ? 5.301 -19.125 -21.875 1 97.94 141 ARG B N 1
ATOM 3570 C CA . ARG B 1 141 ? 5.281 -18.781 -23.297 1 97.94 141 ARG B CA 1
ATOM 3571 C C . ARG B 1 141 ? 3.85 -18.703 -23.812 1 97.94 141 ARG B C 1
ATOM 3573 O O . ARG B 1 141 ? 3.516 -17.781 -24.578 1 97.94 141 ARG B O 1
ATOM 3580 N N . HIS B 1 142 ? 3.072 -19.688 -23.453 1 98 142 HIS B N 1
ATOM 3581 C CA . HIS B 1 142 ? 1.671 -19.688 -23.859 1 98 142 HIS B CA 1
ATOM 3582 C C . HIS B 1 142 ? 0.967 -18.406 -23.406 1 98 142 HIS B C 1
ATOM 3584 O O . HIS B 1 142 ? 0.251 -17.781 -24.188 1 98 142 HIS B O 1
ATOM 3590 N N . LEU B 1 143 ? 1.187 -18.016 -22.156 1 98.5 143 LEU B N 1
ATOM 3591 C CA . LEU B 1 143 ? 0.599 -16.797 -21.609 1 98.5 143 LEU B CA 1
ATOM 3592 C C . LEU B 1 143 ? 1.086 -15.562 -22.375 1 98.5 143 LEU B C 1
ATOM 3594 O O . LEU B 1 143 ? 0.291 -14.68 -22.719 1 98.5 143 LEU B O 1
ATOM 3598 N N . GLN B 1 144 ? 2.348 -15.477 -22.688 1 97.88 144 GLN B N 1
ATOM 3599 C CA . GLN B 1 144 ? 2.924 -14.359 -23.438 1 97.88 144 GLN B CA 1
ATOM 3600 C C . GLN B 1 144 ? 2.279 -14.227 -24.812 1 97.88 144 GLN B C 1
ATOM 3602 O O . GLN B 1 144 ? 2.025 -13.109 -25.281 1 97.88 144 GLN B O 1
ATOM 3607 N N . LEU B 1 145 ? 2.043 -15.328 -25.438 1 96.81 145 LEU B N 1
ATOM 3608 C CA . LEU B 1 145 ? 1.464 -15.336 -26.781 1 96.81 145 LEU B CA 1
ATOM 3609 C C . LEU B 1 145 ? -0.007 -14.938 -26.734 1 96.81 145 LEU B C 1
ATOM 3611 O O . LEU B 1 145 ? -0.511 -14.297 -27.656 1 96.81 145 LEU B O 1
ATOM 3615 N N . GLN B 1 146 ? -0.676 -15.312 -25.688 1 97.19 146 GLN B N 1
ATOM 3616 C CA . GLN B 1 146 ? -2.098 -15.016 -25.562 1 97.19 146 GLN B CA 1
ATOM 3617 C C . GLN B 1 146 ? -2.322 -13.547 -25.219 1 97.19 146 GLN B C 1
ATOM 3619 O O . GLN B 1 146 ? -3.365 -12.977 -25.547 1 97.19 146 GLN B O 1
ATOM 3624 N N . TYR B 1 147 ? -1.368 -12.953 -24.531 1 97.12 147 TYR B N 1
ATOM 3625 C CA . TYR B 1 147 ? -1.51 -11.57 -24.109 1 97.12 147 TYR B CA 1
ATOM 3626 C C . TYR B 1 147 ? -0.333 -10.727 -24.578 1 97.12 147 TYR B C 1
ATOM 3628 O O . TYR B 1 147 ? 0.407 -10.164 -23.781 1 97.12 147 TYR B O 1
ATOM 3636 N N . PRO B 1 148 ? -0.225 -10.508 -25.828 1 93.69 148 PRO B N 1
ATOM 3637 C CA . PRO B 1 148 ? 0.926 -9.766 -26.359 1 93.69 148 PRO B CA 1
ATOM 3638 C C . PRO B 1 148 ? 0.946 -8.305 -25.906 1 93.69 148 PRO B C 1
ATOM 3640 O O . PRO B 1 148 ? 2.004 -7.672 -25.906 1 93.69 148 PRO B O 1
ATOM 3643 N N . GLU B 1 149 ? -0.239 -7.891 -25.5 1 92.94 149 GLU B N 1
ATOM 3644 C CA . GLU B 1 149 ? -0.335 -6.492 -25.094 1 92.94 149 GLU B CA 1
ATOM 3645 C C . GLU B 1 149 ? 0.182 -6.301 -23.672 1 92.94 149 GLU B C 1
ATOM 3647 O O . GLU B 1 149 ? 0.477 -5.176 -23.266 1 92.94 149 GLU B O 1
ATOM 3652 N N . LEU B 1 150 ? 0.222 -7.512 -23.047 1 86.88 150 LEU B N 1
ATOM 3653 C CA . LEU B 1 150 ? 0.758 -7.453 -21.688 1 86.88 150 LEU B CA 1
ATOM 3654 C C . LEU B 1 150 ? 2.271 -7.645 -21.703 1 86.88 150 LEU B C 1
ATOM 3656 O O . LEU B 1 150 ? 2.797 -8.445 -22.469 1 86.88 150 LEU B O 1
ATOM 3660 N N . SER B 1 151 ? 3.117 -6.68 -21.344 1 86.31 151 SER B N 1
ATOM 3661 C CA . SER B 1 151 ? 4.547 -6.879 -21.125 1 86.31 151 SER B CA 1
ATOM 3662 C C . SER B 1 151 ? 4.797 -7.859 -19.984 1 86.31 151 SER B C 1
ATOM 3664 O O . SER B 1 151 ? 5.004 -7.445 -18.844 1 86.31 151 SER B O 1
ATOM 3666 N N . CYS B 1 152 ? 4.758 -9.234 -20.375 1 94.31 152 CYS B N 1
ATOM 3667 C CA . CYS B 1 152 ? 4.945 -10.273 -19.375 1 94.31 152 CYS B CA 1
ATOM 3668 C C . CYS B 1 152 ? 6.414 -10.672 -19.266 1 94.31 152 CYS B C 1
ATOM 3670 O O . CYS B 1 152 ? 7.051 -10.984 -20.281 1 94.31 152 CYS B O 1
ATOM 3672 N N . GLN B 1 153 ? 6.945 -10.617 -18.125 1 97.44 153 GLN B N 1
ATOM 3673 C CA . GLN B 1 153 ? 8.336 -10.992 -17.891 1 97.44 153 GLN B CA 1
ATOM 3674 C C . GLN B 1 153 ? 8.43 -12.297 -17.109 1 97.44 153 GLN B C 1
ATOM 3676 O O . GLN B 1 153 ? 7.508 -12.664 -16.375 1 97.44 153 GLN B O 1
ATOM 3681 N N . VAL B 1 154 ? 9.5 -13.047 -17.344 1 98.56 154 VAL B N 1
ATOM 3682 C CA . VAL B 1 154 ? 9.758 -14.289 -16.641 1 98.56 154 VAL B CA 1
ATOM 3683 C C . VAL B 1 154 ? 10.938 -14.109 -15.68 1 98.56 154 VAL B C 1
ATOM 3685 O O . VAL B 1 154 ? 12.008 -13.656 -16.094 1 98.56 154 VAL B O 1
ATOM 3688 N N . PHE B 1 155 ? 10.75 -14.359 -14.477 1 98.38 155 PHE B N 1
ATOM 3689 C CA . PHE B 1 155 ? 11.766 -14.281 -13.438 1 98.38 155 PHE B CA 1
ATOM 3690 C C . PHE B 1 155 ? 12.094 -15.672 -12.898 1 98.38 155 PHE B C 1
ATOM 3692 O O . PHE B 1 155 ? 11.203 -16.406 -12.469 1 98.38 155 PHE B O 1
ATOM 3699 N N . LEU B 1 156 ? 13.328 -16.109 -12.969 1 96.81 156 LEU B N 1
ATOM 3700 C CA . LEU B 1 156 ? 13.82 -17.375 -12.422 1 96.81 156 LEU B CA 1
ATOM 3701 C C . LEU B 1 156 ? 14.492 -17.156 -11.07 1 96.81 156 LEU B C 1
ATOM 3703 O O . LEU B 1 156 ? 15.586 -16.578 -11.008 1 96.81 156 LEU B O 1
ATOM 3707 N N . TYR B 1 157 ? 13.922 -17.672 -9.969 1 91.94 157 TYR B N 1
ATOM 3708 C CA . TYR B 1 157 ? 14.375 -17.203 -8.672 1 91.94 157 TYR B CA 1
ATOM 3709 C C . TYR B 1 157 ? 15.406 -18.141 -8.07 1 91.94 157 TYR B C 1
ATOM 3711 O O . TYR B 1 157 ? 16.109 -17.797 -7.121 1 91.94 157 TYR B O 1
ATOM 3719 N N . GLN B 1 158 ? 15.43 -19.344 -8.484 1 83.88 158 GLN B N 1
ATOM 3720 C CA . GLN B 1 158 ? 16.281 -20.328 -7.812 1 83.88 158 GLN B CA 1
ATOM 3721 C C . GLN B 1 158 ? 17.75 -20.141 -8.203 1 83.88 158 GLN B C 1
ATOM 3723 O O . GLN B 1 158 ? 18.062 -20.047 -9.391 1 83.88 158 GLN B O 1
ATOM 3728 N N . ARG B 1 159 ? 18.562 -20.125 -7.145 1 75.75 159 ARG B N 1
ATOM 3729 C CA . ARG B 1 159 ? 20.016 -20.156 -7.32 1 75.75 159 ARG B CA 1
ATOM 3730 C C . ARG B 1 159 ? 20.547 -21.578 -7.277 1 75.75 159 ARG B C 1
ATOM 3732 O O . ARG B 1 159 ? 20.016 -22.422 -6.535 1 75.75 159 ARG B O 1
ATOM 3739 N N . SER B 1 160 ? 21.359 -21.781 -8.031 1 69.81 160 SER B N 1
ATOM 3740 C CA . SER B 1 160 ? 21.922 -23.109 -8.133 1 69.81 160 SER B CA 1
ATOM 3741 C C . SER B 1 160 ? 22.297 -23.656 -6.758 1 69.81 160 SER B C 1
ATOM 3743 O O . SER B 1 160 ? 22.922 -22.953 -5.953 1 69.81 160 SER B O 1
ATOM 3745 N N . GLY B 1 161 ? 21.766 -24.859 -6.43 1 73.12 161 GLY B N 1
ATOM 3746 C CA . GLY B 1 161 ? 22.172 -25.547 -5.215 1 73.12 161 GLY B CA 1
ATOM 3747 C C . GLY B 1 161 ? 21.266 -25.234 -4.031 1 73.12 161 GLY B C 1
ATOM 3748 O O . GLY B 1 161 ? 21.375 -25.859 -2.979 1 73.12 161 GLY B O 1
ATOM 3749 N N . GLU B 1 162 ? 20.438 -24.312 -4.191 1 82.81 162 GLU B N 1
ATOM 3750 C CA . GLU B 1 162 ? 19.562 -23.938 -3.08 1 82.81 162 GLU B CA 1
ATOM 3751 C C . GLU B 1 162 ? 18.266 -24.75 -3.096 1 82.81 162 GLU B C 1
ATOM 3753 O O . GLU B 1 162 ? 17.75 -25.078 -4.164 1 82.81 162 GLU B O 1
ATOM 3758 N N . GLU B 1 163 ? 17.906 -25.141 -1.918 1 87.88 163 GLU B N 1
ATOM 3759 C CA . GLU B 1 163 ? 16.609 -25.797 -1.801 1 87.88 163 GLU B CA 1
ATOM 3760 C C . GLU B 1 163 ? 15.469 -24.812 -2.045 1 87.88 163 GLU B C 1
ATOM 3762 O O . GLU B 1 163 ? 15.523 -23.656 -1.595 1 87.88 163 GLU B O 1
ATOM 3767 N N . SER B 1 164 ? 14.5 -25.359 -2.74 1 90.31 164 SER B N 1
ATOM 3768 C CA . SER B 1 164 ? 13.312 -24.531 -2.953 1 90.31 164 SER B CA 1
ATOM 3769 C C . SER B 1 164 ? 12.57 -24.281 -1.647 1 90.31 164 SER B C 1
ATOM 3771 O O . SER B 1 164 ? 12.461 -25.188 -0.812 1 90.31 164 SER B O 1
ATOM 3773 N N . TYR B 1 165 ? 12.016 -23.078 -1.439 1 92 165 TYR B N 1
ATOM 3774 C CA . TYR B 1 165 ? 11.438 -22.688 -0.158 1 92 165 TYR B CA 1
ATOM 3775 C C . TYR B 1 165 ? 10.016 -22.172 -0.335 1 92 165 TYR B C 1
ATOM 3777 O O . TYR B 1 165 ? 9.359 -21.797 0.639 1 92 165 TYR B O 1
ATOM 3785 N N . SER B 1 166 ? 9.562 -22.109 -1.585 1 93.88 166 SER B N 1
ATOM 3786 C CA . SER B 1 166 ? 8.273 -21.5 -1.875 1 93.88 166 SER B CA 1
ATOM 3787 C C . SER B 1 166 ? 7.148 -22.531 -1.846 1 93.88 166 SER B C 1
ATOM 3789 O O . SER B 1 166 ? 7.402 -23.734 -1.918 1 93.88 166 SER B O 1
ATOM 3791 N N . LEU B 1 167 ? 5.941 -22.062 -1.762 1 95.5 167 LEU B N 1
ATOM 3792 C CA . LEU B 1 167 ? 4.758 -22.906 -1.654 1 95.5 167 LEU B CA 1
ATOM 3793 C C . LEU B 1 167 ? 4.664 -23.859 -2.844 1 95.5 167 LEU B C 1
ATOM 3795 O O . LEU B 1 167 ? 4.375 -25.047 -2.672 1 95.5 167 LEU B O 1
ATOM 3799 N N . ASP B 1 168 ? 4.898 -23.375 -4.008 1 93.12 168 ASP B N 1
ATOM 3800 C CA . ASP B 1 168 ? 4.711 -24.203 -5.199 1 93.12 168 ASP B CA 1
ATOM 3801 C C . ASP B 1 168 ? 5.711 -25.359 -5.234 1 93.12 168 ASP B C 1
ATOM 3803 O O . ASP B 1 168 ? 5.531 -26.328 -5.977 1 93.12 168 ASP B O 1
ATOM 3807 N N . SER B 1 169 ? 6.73 -25.328 -4.387 1 93.56 169 SER B N 1
ATOM 3808 C CA . SER B 1 169 ? 7.77 -26.359 -4.379 1 93.56 169 SER B CA 1
ATOM 3809 C C . SER B 1 169 ? 7.262 -27.656 -3.764 1 93.56 169 SER B C 1
ATOM 3811 O O . SER B 1 169 ? 7.902 -28.703 -3.887 1 93.56 169 SER B O 1
ATOM 3813 N N . VAL B 1 170 ? 6.125 -27.641 -3.102 1 96.25 170 VAL B N 1
ATOM 3814 C CA . VAL B 1 170 ? 5.602 -28.859 -2.5 1 96.25 170 VAL B CA 1
ATOM 3815 C C . VAL B 1 170 ? 4.965 -29.734 -3.578 1 96.25 170 VAL B C 1
ATOM 3817 O O . VAL B 1 170 ? 4.695 -30.922 -3.348 1 96.25 170 VAL B O 1
ATOM 3820 N N . ALA B 1 171 ? 4.633 -29.156 -4.742 1 96.94 171 ALA B N 1
ATOM 3821 C CA . ALA B 1 171 ? 4.055 -29.891 -5.875 1 96.94 171 ALA B CA 1
ATOM 3822 C C . ALA B 1 171 ? 5.133 -30.312 -6.863 1 96.94 171 ALA B C 1
ATOM 3824 O O . ALA B 1 171 ? 6.301 -29.938 -6.715 1 96.94 171 ALA B O 1
ATOM 3825 N N . LYS B 1 172 ? 4.695 -31.078 -7.855 1 95.56 172 LYS B N 1
ATOM 3826 C CA . LYS B 1 172 ? 5.621 -31.547 -8.883 1 95.56 172 LYS B CA 1
ATOM 3827 C C . LYS B 1 172 ? 6.035 -30.406 -9.812 1 95.56 172 LYS B C 1
ATOM 3829 O O . LYS B 1 172 ? 7.184 -30.359 -10.258 1 95.56 172 LYS B O 1
ATOM 3834 N N . ASN B 1 173 ? 5.121 -29.547 -10.109 1 94.88 173 ASN B N 1
ATOM 3835 C CA . ASN B 1 173 ? 5.32 -28.344 -10.906 1 94.88 173 ASN B CA 1
ATOM 3836 C C . ASN B 1 173 ? 4.625 -27.141 -10.273 1 94.88 173 ASN B C 1
ATOM 3838 O O . ASN B 1 173 ? 3.697 -27.297 -9.484 1 94.88 173 ASN B O 1
ATOM 3842 N N . GLY B 1 174 ? 5.141 -25.969 -10.656 1 96.19 174 GLY B N 1
ATOM 3843 C CA . GLY B 1 174 ? 4.488 -24.797 -10.125 1 96.19 174 GLY B CA 1
ATOM 3844 C C . GLY B 1 174 ? 4.906 -23.516 -10.82 1 96.19 174 GLY B C 1
ATOM 3845 O O . GLY B 1 174 ? 5.859 -23.516 -11.602 1 96.19 174 GLY B O 1
ATOM 3846 N N . LEU B 1 175 ? 4.203 -22.5 -10.617 1 98.06 175 LEU B N 1
ATOM 3847 C CA . LEU B 1 175 ? 4.422 -21.156 -11.133 1 98.06 175 LEU B CA 1
ATOM 3848 C C . LEU B 1 175 ? 3.77 -20.125 -10.227 1 98.06 175 LEU B C 1
ATOM 3850 O O . LEU B 1 175 ? 2.74 -20.391 -9.602 1 98.06 175 LEU B O 1
ATOM 3854 N N . ALA B 1 176 ? 4.383 -19.016 -10.094 1 98.5 176 ALA B N 1
ATOM 3855 C CA . ALA B 1 176 ? 3.75 -17.906 -9.383 1 98.5 176 ALA B CA 1
ATOM 3856 C C . ALA B 1 176 ? 3.441 -16.766 -10.336 1 98.5 176 ALA B C 1
ATOM 3858 O O . ALA B 1 176 ? 4.246 -16.438 -11.211 1 98.5 176 ALA B O 1
ATOM 3859 N N . LEU B 1 177 ? 2.271 -16.234 -10.227 1 98.69 177 LEU B N 1
ATOM 3860 C CA . LEU B 1 177 ? 1.939 -14.961 -10.867 1 98.69 177 LEU B CA 1
ATOM 3861 C C . LEU B 1 177 ? 2.225 -13.789 -9.922 1 98.69 177 LEU B C 1
ATOM 3863 O O . LEU B 1 177 ? 1.805 -13.805 -8.766 1 98.69 177 LEU B O 1
ATOM 3867 N N . GLU B 1 178 ? 2.98 -12.859 -10.359 1 98.56 178 GLU B N 1
ATOM 3868 C CA . GLU B 1 178 ? 3.266 -11.633 -9.617 1 98.56 178 GLU B CA 1
ATOM 3869 C C . GLU B 1 178 ? 2.797 -10.398 -10.391 1 98.56 178 GLU B C 1
ATOM 3871 O O . GLU B 1 178 ? 3.4 -10.023 -11.398 1 98.56 178 GLU B O 1
ATOM 3876 N N . LEU B 1 179 ? 1.699 -9.836 -9.898 1 98.62 179 LEU B N 1
ATOM 3877 C CA . LEU B 1 179 ? 1.149 -8.68 -10.594 1 98.62 179 LEU B CA 1
ATOM 3878 C C . LEU B 1 179 ? 1.278 -7.422 -9.742 1 98.62 179 LEU B C 1
ATOM 3880 O O . LEU B 1 179 ? 1.131 -7.48 -8.516 1 98.62 179 LEU B O 1
ATOM 3884 N N . GLY B 1 180 ? 1.52 -6.258 -10.375 1 97.81 180 GLY B N 1
ATOM 3885 C CA . GLY B 1 180 ? 1.577 -4.973 -9.695 1 97.81 180 GLY B CA 1
ATOM 3886 C C . GLY B 1 180 ? 1.685 -3.799 -10.648 1 97.81 180 GLY B C 1
ATOM 3887 O O . GLY B 1 180 ? 1.805 -3.984 -11.867 1 97.81 180 GLY B O 1
ATOM 3888 N N . PRO B 1 181 ? 1.657 -2.678 -10.141 1 98.25 181 PRO B N 1
ATOM 3889 C CA . PRO B 1 181 ? 1.662 -2.355 -8.719 1 98.25 181 PRO B CA 1
ATOM 3890 C C . PRO B 1 181 ? 0.275 -2.445 -8.086 1 98.25 181 PRO B C 1
ATOM 3892 O O . PRO B 1 181 ? -0.72 -2.084 -8.719 1 98.25 181 PRO B O 1
ATOM 3895 N N . GLN B 1 182 ? 0.146 -2.979 -6.934 1 98.62 182 GLN B N 1
ATOM 3896 C CA . GLN B 1 182 ? -1.034 -3.004 -6.074 1 98.62 182 GLN B CA 1
ATOM 3897 C C . GLN B 1 182 ? -0.651 -2.846 -4.605 1 98.62 182 GLN B C 1
ATOM 3899 O O . GLN B 1 182 ? 0.102 -3.658 -4.066 1 98.62 182 GLN B O 1
ATOM 3904 N N . PRO B 1 183 ? -1.118 -1.759 -3.949 1 98.69 183 PRO B N 1
ATOM 3905 C CA . PRO B 1 183 ? -0.824 -1.627 -2.52 1 98.69 183 PRO B CA 1
ATOM 3906 C C . PRO B 1 183 ? -1.331 -2.812 -1.701 1 98.69 183 PRO B C 1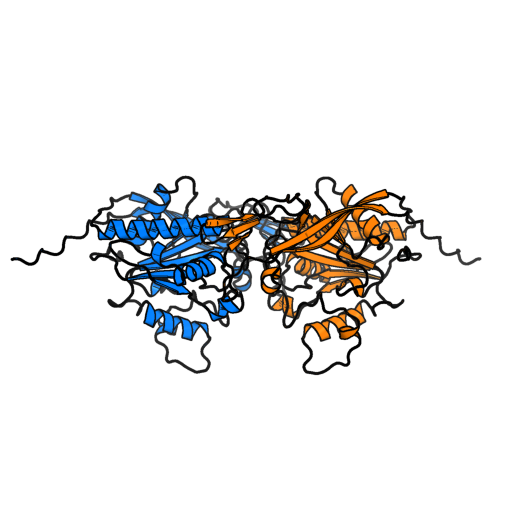
ATOM 3908 O O . PRO B 1 183 ? -2.377 -3.385 -2.02 1 98.69 183 PRO B O 1
ATOM 3911 N N . GLN B 1 184 ? -0.566 -3.137 -0.657 1 98.06 184 GLN B N 1
ATOM 3912 C CA . GLN B 1 184 ? -1.031 -4.152 0.28 1 98.06 184 GLN B CA 1
ATOM 3913 C C . GLN B 1 184 ? -2.355 -3.746 0.92 1 98.06 184 GLN B C 1
ATOM 3915 O O . GLN B 1 184 ? -2.574 -2.57 1.215 1 98.06 184 GLN B O 1
ATOM 3920 N N . GLY B 1 185 ? -3.242 -4.688 1.041 1 98.06 185 GLY B N 1
ATOM 3921 C CA . GLY B 1 185 ? -4.516 -4.422 1.696 1 98.06 185 GLY B CA 1
ATOM 3922 C C . GLY B 1 185 ? -5.527 -3.752 0.787 1 98.06 185 GLY B C 1
ATOM 3923 O O . GLY B 1 185 ? -6.613 -3.379 1.229 1 98.06 185 GLY B O 1
ATOM 3924 N N . VAL B 1 186 ? -5.188 -3.547 -0.461 1 98.69 186 VAL B N 1
ATOM 3925 C CA . VAL B 1 186 ? -6.098 -2.922 -1.414 1 98.69 186 VAL B CA 1
ATOM 3926 C C . VAL B 1 186 ? -6.484 -3.926 -2.498 1 98.69 186 VAL B C 1
ATOM 3928 O O . VAL B 1 186 ? -5.633 -4.668 -2.998 1 98.69 186 VAL B O 1
ATOM 3931 N N . LEU B 1 187 ? -7.711 -3.99 -2.83 1 98.69 187 LEU B N 1
ATOM 3932 C CA . LEU B 1 187 ? -8.203 -4.789 -3.943 1 98.69 187 LEU B CA 1
ATOM 3933 C C . LEU B 1 187 ? -8.547 -3.908 -5.137 1 98.69 187 LEU B C 1
ATOM 3935 O O . LEU B 1 187 ? -9.539 -3.17 -5.105 1 98.69 187 LEU B O 1
ATOM 3939 N N . ARG B 1 188 ? -7.758 -3.957 -6.133 1 98.38 188 ARG B N 1
ATOM 3940 C CA . ARG B 1 188 ? -7.98 -3.182 -7.352 1 98.38 188 ARG B CA 1
ATOM 3941 C C . ARG B 1 188 ? -8.641 -4.035 -8.43 1 98.38 188 ARG B C 1
ATOM 3943 O O . ARG B 1 188 ? -8.18 -5.145 -8.719 1 98.38 188 ARG B O 1
ATOM 3950 N N . ALA B 1 189 ? -9.547 -3.5 -9.086 1 98.25 189 ALA B N 1
ATOM 3951 C CA . ALA B 1 189 ? -10.328 -4.223 -10.078 1 98.25 189 ALA B CA 1
ATOM 3952 C C . ALA B 1 189 ? -9.469 -4.637 -11.266 1 98.25 189 ALA B C 1
ATOM 3954 O O . ALA B 1 189 ? -9.609 -5.75 -11.781 1 98.25 189 ALA B O 1
ATOM 3955 N N . ASP B 1 190 ? -8.609 -3.766 -11.719 1 97.19 190 ASP B N 1
ATOM 3956 C CA . ASP B 1 190 ? -7.812 -4.031 -12.914 1 97.19 190 ASP B CA 1
ATOM 3957 C C . ASP B 1 190 ? -6.852 -5.199 -12.688 1 97.19 190 ASP B C 1
ATOM 3959 O O . ASP B 1 190 ? -6.723 -6.078 -13.539 1 97.19 190 ASP B O 1
ATOM 3963 N N . ILE B 1 191 ? -6.223 -5.242 -11.547 1 98.25 191 ILE B N 1
ATOM 3964 C CA . ILE B 1 191 ? -5.277 -6.309 -11.234 1 98.25 191 ILE B CA 1
ATOM 3965 C C . ILE B 1 191 ? -6.031 -7.609 -10.969 1 98.25 191 ILE B C 1
ATOM 3967 O O . ILE B 1 191 ? -5.621 -8.68 -11.422 1 98.25 191 ILE B O 1
ATOM 3971 N N . PHE B 1 192 ? -7.148 -7.496 -10.266 1 98.56 192 PHE B N 1
ATOM 3972 C CA . PHE B 1 192 ? -8.008 -8.641 -9.969 1 98.56 192 PHE B CA 1
ATOM 3973 C C . PHE B 1 192 ? -8.461 -9.32 -11.25 1 98.56 192 PHE B C 1
ATOM 3975 O O . PHE B 1 192 ? -8.312 -10.531 -11.406 1 98.56 192 PHE B O 1
ATOM 3982 N N . SER B 1 193 ? -8.93 -8.531 -12.156 1 97.75 193 SER B N 1
ATOM 3983 C CA . SER B 1 193 ? -9.453 -9.055 -13.414 1 97.75 193 SER B CA 1
ATOM 3984 C C . SER B 1 193 ? -8.344 -9.648 -14.266 1 97.75 193 SER B C 1
ATOM 3986 O O . SER B 1 193 ? -8.523 -10.695 -14.898 1 97.75 193 SER B O 1
ATOM 3988 N N . ARG B 1 194 ? -7.242 -8.969 -14.32 1 98.12 194 ARG B N 1
ATOM 3989 C CA . ARG B 1 194 ? -6.105 -9.477 -15.078 1 98.12 194 ARG B CA 1
ATOM 3990 C C . ARG B 1 194 ? -5.629 -10.82 -14.516 1 98.12 194 ARG B C 1
ATOM 3992 O O . ARG B 1 194 ? -5.395 -11.766 -15.273 1 98.12 194 ARG B O 1
ATOM 3999 N N . MET B 1 195 ? -5.547 -10.891 -13.195 1 98.75 195 MET B N 1
ATOM 4000 C CA . MET B 1 195 ? -5.121 -12.133 -12.555 1 98.75 195 MET B CA 1
ATOM 4001 C C . MET B 1 195 ? -6.113 -13.258 -12.836 1 98.75 195 MET B C 1
ATOM 4003 O O . MET B 1 195 ? -5.711 -14.383 -13.156 1 98.75 195 MET B O 1
ATOM 4007 N N . ARG B 1 196 ? -7.328 -12.922 -12.719 1 98.62 196 ARG B N 1
ATOM 4008 C CA . ARG B 1 196 ? -8.391 -13.891 -12.984 1 98.62 196 ARG B CA 1
ATOM 4009 C C . ARG B 1 196 ? -8.289 -14.438 -14.406 1 98.62 196 ARG B C 1
ATOM 4011 O O . ARG B 1 196 ? -8.359 -15.656 -14.609 1 98.62 196 ARG B O 1
ATOM 4018 N N . ALA B 1 197 ? -8.055 -13.578 -15.336 1 98 197 ALA B N 1
ATOM 4019 C CA . ALA B 1 197 ? -7.918 -13.984 -16.734 1 98 197 ALA B CA 1
ATOM 4020 C C . ALA B 1 197 ? -6.688 -14.859 -16.938 1 98 197 ALA B C 1
ATOM 4022 O O . ALA B 1 197 ? -6.727 -15.844 -17.672 1 98 197 ALA B O 1
ATOM 4023 N N . LEU B 1 198 ? -5.629 -14.492 -16.312 1 98.75 198 LEU B N 1
ATOM 4024 C CA . LEU B 1 198 ? -4.402 -15.273 -16.422 1 98.75 198 LEU B CA 1
ATOM 4025 C C . LEU B 1 198 ? -4.598 -16.672 -15.844 1 98.75 198 LEU B C 1
ATOM 4027 O O . LEU B 1 198 ? -4.141 -17.656 -16.422 1 98.75 198 LEU B O 1
ATOM 4031 N N . VAL B 1 199 ? -5.277 -16.75 -14.703 1 98.88 199 VAL B N 1
ATOM 4032 C CA . VAL B 1 199 ? -5.535 -18.047 -14.086 1 98.88 199 VAL B CA 1
ATOM 4033 C C . VAL B 1 199 ? -6.344 -18.922 -15.047 1 98.88 199 VAL B C 1
ATOM 4035 O O . VAL B 1 199 ? -6.031 -20.109 -15.234 1 98.88 199 VAL B O 1
ATOM 4038 N N . ALA B 1 200 ? -7.344 -18.359 -15.633 1 98.56 200 ALA B N 1
ATOM 4039 C CA . ALA B 1 200 ? -8.148 -19.109 -16.594 1 98.56 200 ALA B CA 1
ATOM 4040 C C . ALA B 1 200 ? -7.285 -19.641 -17.734 1 98.56 200 ALA B C 1
ATOM 4042 O O . ALA B 1 200 ? -7.43 -20.797 -18.141 1 98.56 200 ALA B O 1
ATOM 4043 N N . THR B 1 201 ? -6.387 -18.828 -18.234 1 98.62 201 THR B N 1
ATOM 4044 C CA . THR B 1 201 ? -5.516 -19.219 -19.328 1 98.62 201 THR B CA 1
ATOM 4045 C C . THR B 1 201 ? -4.551 -20.328 -18.906 1 98.62 201 THR B C 1
ATOM 4047 O O . THR B 1 201 ? -4.215 -21.203 -19.688 1 98.62 201 THR B O 1
ATOM 4050 N N . VAL B 1 202 ? -4.09 -20.25 -17.688 1 98.81 202 VAL B N 1
ATOM 4051 C CA . VAL B 1 202 ? -3.24 -21.312 -17.141 1 98.81 202 VAL B CA 1
ATOM 4052 C C . VAL B 1 202 ? -3.994 -22.641 -17.156 1 98.81 202 VAL B C 1
ATOM 4054 O O . VAL B 1 202 ? -3.459 -23.656 -17.594 1 98.81 202 VAL B O 1
ATOM 4057 N N . LEU B 1 203 ? -5.211 -22.625 -16.688 1 98.81 203 LEU B N 1
ATOM 4058 C CA . LEU B 1 203 ? -6.02 -23.844 -16.625 1 98.81 203 LEU B CA 1
ATOM 4059 C C . LEU B 1 203 ? -6.297 -24.375 -18.031 1 98.81 203 LEU B C 1
ATOM 4061 O O . LEU B 1 203 ? -6.27 -25.578 -18.266 1 98.81 203 LEU B O 1
ATOM 4065 N N . ASP B 1 204 ? -6.547 -23.484 -18.953 1 98.69 204 ASP B N 1
ATOM 4066 C CA . ASP B 1 204 ? -6.746 -23.875 -20.344 1 98.69 204 ASP B CA 1
ATOM 4067 C C . ASP B 1 204 ? -5.496 -24.562 -20.891 1 98.69 204 ASP B C 1
ATOM 4069 O O . ASP B 1 204 ? -5.598 -25.516 -21.656 1 98.69 204 ASP B O 1
ATOM 4073 N N . PHE B 1 205 ? -4.383 -24.047 -20.609 1 98.62 205 PHE B N 1
ATOM 4074 C CA . PHE B 1 205 ? -3.129 -24.625 -21.078 1 98.62 205 PHE B CA 1
ATOM 4075 C C . PHE B 1 205 ? -2.965 -26.047 -20.547 1 98.62 205 PHE B C 1
ATOM 4077 O O . PHE B 1 205 ? -2.562 -26.953 -21.297 1 98.62 205 PHE B O 1
ATOM 4084 N N . ILE B 1 206 ? -3.217 -26.234 -19.234 1 98.38 206 ILE B N 1
ATOM 4085 C CA . ILE B 1 206 ? -3.121 -27.562 -18.641 1 98.38 206 ILE B CA 1
ATOM 4086 C C . ILE B 1 206 ? -4.082 -28.516 -19.344 1 98.38 206 ILE B C 1
ATOM 4088 O O . ILE B 1 206 ? -3.725 -29.656 -19.641 1 98.38 206 ILE B O 1
ATOM 4092 N N . ASP B 1 207 ? -5.273 -28.047 -19.625 1 98.38 207 ASP B N 1
ATOM 4093 C CA . ASP B 1 207 ? -6.258 -28.859 -20.344 1 98.38 207 ASP B CA 1
ATOM 4094 C C . ASP B 1 207 ? -5.742 -29.234 -21.719 1 98.38 207 ASP B C 1
ATOM 4096 O O . ASP B 1 207 ? -5.891 -30.391 -22.141 1 98.38 207 ASP B O 1
ATOM 4100 N N . LEU B 1 208 ? -5.168 -28.297 -22.406 1 97.62 208 LEU B N 1
ATOM 4101 C CA . LEU B 1 208 ? -4.594 -28.547 -23.719 1 97.62 208 LEU B CA 1
ATOM 4102 C C . LEU B 1 208 ? -3.504 -29.609 -23.641 1 97.62 208 LEU B C 1
ATOM 4104 O O . LEU B 1 208 ? -3.451 -30.531 -24.469 1 97.62 208 LEU B O 1
ATOM 4108 N N . PHE B 1 209 ? -2.656 -29.484 -22.688 1 97.31 209 PHE B N 1
ATOM 4109 C CA . PHE B 1 209 ? -1.591 -30.453 -22.469 1 97.31 209 PHE B CA 1
ATOM 4110 C C . PHE B 1 209 ? -2.166 -31.844 -22.203 1 97.31 209 PHE B C 1
ATOM 4112 O O . PHE B 1 209 ? -1.729 -32.844 -22.797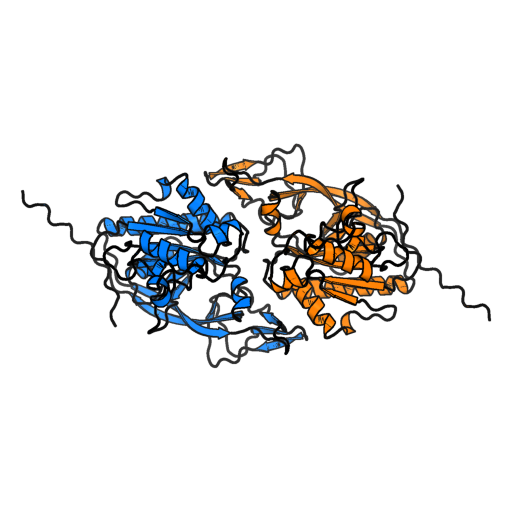 1 97.31 209 PHE B O 1
ATOM 4119 N N . ASN B 1 210 ? -3.152 -31.906 -21.312 1 97.25 210 ASN B N 1
ATOM 4120 C CA . ASN B 1 210 ? -3.783 -33.156 -20.922 1 97.25 210 ASN B CA 1
ATOM 4121 C C . ASN B 1 210 ? -4.422 -33.875 -22.125 1 97.25 210 ASN B C 1
ATOM 4123 O O . ASN B 1 210 ? -4.523 -35.094 -22.156 1 97.25 210 ASN B O 1
ATOM 4127 N N . GLN B 1 211 ? -4.816 -33.125 -23.062 1 96.06 211 GLN B N 1
ATOM 4128 C CA . GLN B 1 211 ? -5.5 -33.656 -24.234 1 96.06 211 GLN B CA 1
ATOM 4129 C C . GLN B 1 211 ? -4.496 -34.125 -25.281 1 96.06 211 GLN B C 1
ATOM 4131 O O . GLN B 1 211 ? -4.887 -34.625 -26.344 1 96.06 211 GLN B O 1
ATOM 4136 N N . GLY B 1 212 ? -3.289 -33.938 -25.062 1 94.94 212 GLY B N 1
ATOM 4137 C CA . GLY B 1 212 ? -2.273 -34.562 -25.891 1 94.94 212 GLY B CA 1
ATOM 4138 C C . GLY B 1 212 ? -1.632 -33.594 -26.875 1 94.94 212 GLY B C 1
ATOM 4139 O O . GLY B 1 212 ? -1.093 -34 -27.891 1 94.94 212 GLY B O 1
ATOM 4140 N N . THR B 1 213 ? -1.727 -32.375 -26.578 1 95.5 213 THR B N 1
ATOM 4141 C CA . THR B 1 213 ? -1.082 -31.359 -27.422 1 95.5 213 THR B CA 1
ATOM 4142 C C . THR B 1 213 ? 0.429 -31.375 -27.219 1 95.5 213 THR B C 1
ATOM 4144 O O . THR B 1 213 ? 0.902 -31.438 -26.078 1 95.5 213 THR B O 1
ATOM 4147 N N . ALA B 1 214 ? 1.18 -31.344 -28.234 1 95.88 214 ALA B N 1
ATOM 4148 C CA . ALA B 1 214 ? 2.631 -31.172 -28.188 1 95.88 214 ALA B CA 1
ATOM 4149 C C . ALA B 1 214 ? 3.02 -29.703 -28.328 1 95.88 214 ALA B C 1
ATOM 4151 O O . ALA B 1 214 ? 2.299 -28.922 -28.953 1 95.88 214 ALA B O 1
ATOM 4152 N N . PHE B 1 215 ? 4.109 -29.344 -27.766 1 96.62 215 PHE B N 1
ATOM 4153 C CA . PHE B 1 215 ? 4.602 -27.969 -27.812 1 96.62 215 PHE B CA 1
ATOM 4154 C C . PHE B 1 215 ? 6.047 -27.938 -28.297 1 96.62 215 PHE B C 1
ATOM 4156 O O . PHE B 1 215 ? 6.902 -28.656 -27.781 1 96.62 215 PHE B O 1
ATOM 4163 N N . PRO B 1 216 ? 6.336 -27.156 -29.266 1 96.88 216 PRO B N 1
ATOM 4164 C CA . PRO B 1 216 ? 7.676 -27.141 -29.859 1 96.88 216 PRO B CA 1
ATOM 4165 C C . PRO B 1 216 ? 8.695 -26.375 -29.016 1 96.88 216 PRO B C 1
ATOM 4167 O O . PRO B 1 216 ? 8.312 -25.641 -28.109 1 96.88 216 PRO B O 1
ATOM 4170 N N . THR B 1 217 ? 9.93 -26.609 -29.344 1 97.06 217 THR B N 1
ATOM 4171 C CA . THR B 1 217 ? 11.039 -25.875 -28.75 1 97.06 217 THR B CA 1
ATOM 4172 C C . THR B 1 217 ? 10.906 -24.375 -29.062 1 97.06 217 THR B C 1
ATOM 4174 O O . THR B 1 217 ? 10.336 -24 -30.078 1 97.06 217 THR B O 1
ATOM 4177 N N . PHE B 1 218 ? 11.414 -23.516 -28.188 1 97.62 218 PHE B N 1
ATOM 4178 C CA . PHE B 1 218 ? 11.438 -22.078 -28.406 1 97.62 218 PHE B CA 1
ATOM 4179 C C . PHE B 1 218 ? 12.562 -21.438 -27.609 1 97.62 218 PHE B C 1
ATOM 4181 O O . PHE B 1 218 ? 13.156 -22.062 -26.734 1 97.62 218 PHE B O 1
ATOM 4188 N N . GLU B 1 219 ? 12.883 -20.203 -27.953 1 97.69 219 GLU B N 1
ATOM 4189 C CA . GLU B 1 219 ? 13.82 -19.375 -27.203 1 97.69 219 GLU B CA 1
ATOM 4190 C C . GLU B 1 219 ? 13.086 -18.453 -26.234 1 97.69 219 GLU B C 1
ATOM 4192 O O . GLU B 1 219 ? 12.039 -17.906 -26.578 1 97.69 219 GLU B O 1
ATOM 4197 N N . MET B 1 220 ? 13.625 -18.375 -25.031 1 97 220 MET B N 1
ATOM 4198 C CA . MET B 1 220 ? 12.969 -17.547 -24.031 1 97 220 MET B CA 1
ATOM 4199 C C . MET B 1 220 ? 13.961 -16.562 -23.406 1 97 220 MET B C 1
ATOM 4201 O O . MET B 1 220 ? 15.125 -16.906 -23.188 1 97 220 MET B O 1
ATOM 4205 N N . GLU B 1 221 ? 13.461 -15.336 -23.203 1 97.38 221 GLU B N 1
ATOM 4206 C CA . GLU B 1 221 ? 14.172 -14.375 -22.359 1 97.38 221 GLU B CA 1
ATOM 4207 C C . GLU B 1 221 ? 13.656 -14.414 -20.922 1 97.38 221 GLU B C 1
ATOM 4209 O O . GLU B 1 221 ? 12.445 -14.516 -20.703 1 97.38 221 GLU B O 1
ATOM 4214 N N . ALA B 1 222 ? 14.508 -14.445 -19.984 1 98.25 222 ALA B N 1
ATOM 4215 C CA . ALA B 1 222 ? 14.148 -14.445 -18.578 1 98.25 222 ALA B CA 1
ATOM 4216 C C . ALA B 1 222 ? 15.148 -13.641 -17.75 1 98.25 222 ALA B C 1
ATOM 4218 O O . ALA B 1 222 ? 16.203 -13.258 -18.25 1 98.25 222 ALA B O 1
ATOM 4219 N N . TYR B 1 223 ? 14.797 -13.328 -16.578 1 98.38 223 TYR B N 1
ATOM 4220 C CA . TYR B 1 223 ? 15.641 -12.602 -15.633 1 98.38 223 TYR B CA 1
ATOM 4221 C C . TYR B 1 223 ? 16.062 -13.508 -14.477 1 98.38 223 TYR B C 1
ATOM 4223 O O . TYR B 1 223 ? 15.258 -14.305 -13.984 1 98.38 223 TYR B O 1
ATOM 4231 N N . ARG B 1 224 ? 17.266 -13.391 -14.047 1 97.12 224 ARG B N 1
ATOM 4232 C CA . ARG B 1 224 ? 17.781 -14.148 -12.914 1 97.12 224 ARG B CA 1
ATOM 4233 C C . ARG B 1 224 ? 18.516 -13.242 -11.938 1 97.12 224 ARG B C 1
ATOM 4235 O O . ARG B 1 224 ? 19.25 -12.344 -12.359 1 97.12 224 ARG B O 1
ATOM 4242 N N . PRO B 1 225 ? 18.375 -13.469 -10.648 1 96.5 225 PRO B N 1
ATOM 4243 C CA . PRO B 1 225 ? 19.016 -12.594 -9.672 1 96.5 225 PRO B CA 1
ATOM 4244 C C . PRO B 1 225 ? 20.531 -12.742 -9.641 1 96.5 225 PRO B C 1
ATOM 4246 O O . PRO B 1 225 ? 21.047 -13.867 -9.711 1 96.5 225 PRO B O 1
ATOM 4249 N N . VAL B 1 226 ? 21.219 -11.617 -9.508 1 96.31 226 VAL B N 1
ATOM 4250 C CA . VAL B 1 226 ? 22.672 -11.641 -9.406 1 96.31 226 VAL B CA 1
ATOM 4251 C C . VAL B 1 226 ? 23.125 -10.852 -8.18 1 96.31 226 VAL B C 1
ATOM 4253 O O . VAL B 1 226 ? 24.328 -10.812 -7.871 1 96.31 226 VAL B O 1
ATOM 4256 N N . GLY B 1 227 ? 22.203 -10.203 -7.535 1 95.94 227 GLY B N 1
ATOM 4257 C CA . GLY B 1 227 ? 22.531 -9.445 -6.344 1 95.94 227 GLY B CA 1
ATOM 4258 C C . GLY B 1 227 ? 21.344 -8.719 -5.746 1 95.94 227 GLY B C 1
ATOM 4259 O O . GLY B 1 227 ? 20.234 -8.789 -6.281 1 95.94 227 GLY B O 1
ATOM 4260 N N . ILE B 1 228 ? 21.562 -8.125 -4.629 1 97.31 228 ILE B N 1
ATOM 4261 C CA . ILE B 1 228 ? 20.562 -7.324 -3.924 1 97.31 228 ILE B CA 1
ATOM 4262 C C . ILE B 1 228 ? 21.141 -5.949 -3.594 1 97.31 228 ILE B C 1
ATOM 4264 O O . ILE B 1 228 ? 22.344 -5.824 -3.301 1 97.31 228 ILE B O 1
ATOM 4268 N N . MET B 1 229 ? 20.359 -4.945 -3.721 1 98.38 229 MET B N 1
ATOM 4269 C CA . MET B 1 229 ? 20.719 -3.604 -3.273 1 98.38 229 MET B CA 1
ATOM 4270 C C . MET B 1 229 ? 19.922 -3.201 -2.043 1 98.38 229 MET B C 1
ATOM 4272 O O . MET B 1 229 ? 18.688 -3.281 -2.049 1 98.38 229 MET B O 1
ATOM 4276 N N . ASP B 1 230 ? 20.609 -2.861 -0.974 1 97.88 230 ASP B N 1
ATOM 4277 C CA . ASP B 1 230 ? 19.922 -2.387 0.227 1 97.88 230 ASP B CA 1
ATOM 4278 C C . ASP B 1 230 ? 19.734 -0.873 0.184 1 97.88 230 ASP B C 1
ATOM 4280 O O . ASP B 1 230 ? 20.344 -0.185 -0.633 1 97.88 230 ASP B O 1
ATOM 4284 N N . PHE B 1 231 ? 18.922 -0.33 1.015 1 98.12 231 PHE B N 1
ATOM 4285 C CA . PHE B 1 231 ? 18.734 1.104 1.19 1 98.12 231 PHE B CA 1
ATOM 4286 C C . PHE B 1 231 ? 19.906 1.727 1.918 1 98.12 231 PHE B C 1
ATOM 4288 O O . PHE B 1 231 ? 20.562 1.069 2.736 1 98.12 231 PHE B O 1
ATOM 4295 N N . PRO B 1 232 ? 20.188 2.996 1.536 1 97.56 232 PRO B N 1
ATOM 4296 C CA . PRO B 1 232 ? 21.094 3.695 2.438 1 97.56 232 PRO B CA 1
ATOM 4297 C C . PRO B 1 232 ? 20.516 3.893 3.836 1 97.56 232 PRO B C 1
ATOM 4299 O O . PRO B 1 232 ? 19.328 4.168 3.98 1 97.56 232 PRO B O 1
ATOM 4302 N N . ARG B 1 233 ? 21.328 3.766 4.848 1 95.62 233 ARG B N 1
ATOM 4303 C CA . ARG B 1 233 ? 20.844 3.805 6.223 1 95.62 233 ARG B CA 1
ATOM 4304 C C . ARG B 1 233 ? 21.672 4.766 7.07 1 95.62 233 ARG B C 1
ATOM 4306 O O . ARG B 1 233 ? 22.844 4.996 6.789 1 95.62 233 ARG B O 1
ATOM 4313 N N . THR B 1 234 ? 21.031 5.305 8.062 1 93.44 234 THR B N 1
ATOM 4314 C CA . THR B 1 234 ? 21.719 6.074 9.086 1 93.44 234 THR B CA 1
ATOM 4315 C C . THR B 1 234 ? 22.438 5.148 10.062 1 93.44 234 THR B C 1
ATOM 4317 O O . THR B 1 234 ? 22.312 3.926 9.977 1 93.44 234 THR B O 1
ATOM 4320 N N . GLU B 1 235 ? 23.203 5.727 11.023 1 91.25 235 GLU B N 1
ATOM 4321 C CA . GLU B 1 235 ? 23.906 4.945 12.039 1 91.25 235 GLU B CA 1
ATOM 4322 C C . GLU B 1 235 ? 22.922 4.168 12.914 1 91.25 235 GLU B C 1
ATOM 4324 O O . GLU B 1 235 ? 23.219 3.064 13.367 1 91.25 235 GLU B O 1
ATOM 4329 N N . ALA B 1 236 ? 21.75 4.711 13.039 1 90.19 236 ALA B N 1
ATOM 4330 C CA . ALA B 1 236 ? 20.719 4.094 13.883 1 90.19 236 ALA B CA 1
ATOM 4331 C C . ALA B 1 236 ? 19.969 3.012 13.117 1 90.19 236 ALA B C 1
ATOM 4333 O O . ALA B 1 236 ? 19.094 2.348 13.68 1 90.19 236 ALA B O 1
ATOM 4334 N N . GLY B 1 237 ? 20.266 2.826 11.812 1 92.62 237 GLY B N 1
ATOM 4335 C CA . GLY B 1 237 ? 19.641 1.763 11.031 1 92.62 237 GLY B CA 1
ATOM 4336 C C . GLY B 1 237 ? 18.406 2.213 10.281 1 92.62 237 GLY B C 1
ATOM 4337 O O . GLY B 1 237 ? 17.781 1.418 9.586 1 92.62 237 GLY B O 1
ATOM 4338 N N . ASN B 1 238 ? 18.062 3.492 10.422 1 94.31 238 ASN B N 1
ATOM 4339 C CA . ASN B 1 238 ? 16.922 4.035 9.688 1 94.31 238 ASN B CA 1
ATOM 4340 C C . ASN B 1 238 ? 17.297 4.391 8.258 1 94.31 238 ASN B C 1
ATOM 4342 O O . ASN B 1 238 ? 18.484 4.543 7.938 1 94.31 238 ASN B O 1
ATOM 4346 N N . LEU B 1 239 ? 16.312 4.484 7.414 1 97.44 239 LEU B N 1
ATOM 4347 C CA . LEU B 1 239 ? 16.578 4.926 6.051 1 97.44 239 LEU B CA 1
ATOM 4348 C C . LEU B 1 239 ? 17.219 6.309 6.043 1 97.44 239 LEU B C 1
ATOM 4350 O O . LEU B 1 239 ? 16.844 7.176 6.832 1 97.44 239 LEU B O 1
ATOM 4354 N N . ALA B 1 240 ? 18.125 6.516 5.16 1 97.19 240 ALA B N 1
ATOM 4355 C CA . ALA B 1 240 ? 18.797 7.809 5.008 1 97.19 240 ALA B CA 1
ATOM 4356 C C . ALA B 1 240 ? 18.406 8.469 3.689 1 97.19 240 ALA B C 1
ATOM 4358 O O . ALA B 1 240 ? 18.812 9.609 3.424 1 97.19 240 ALA B O 1
ATOM 4359 N N . GLY B 1 241 ? 17.656 7.73 2.914 1 98 241 GLY B N 1
ATOM 4360 C CA . GLY B 1 241 ? 17.203 8.219 1.615 1 98 241 GLY B CA 1
ATOM 4361 C C . GLY B 1 241 ? 16.125 7.359 0.999 1 98 241 GLY B C 1
ATOM 4362 O O . GLY B 1 241 ? 15.648 6.402 1.618 1 98 241 GLY B O 1
ATOM 4363 N N . THR B 1 242 ? 15.703 7.738 -0.154 1 98.5 242 THR B N 1
ATOM 4364 C CA . THR B 1 242 ? 14.68 7.055 -0.93 1 98.5 242 THR B CA 1
ATOM 4365 C C . THR B 1 242 ? 15.273 6.449 -2.199 1 98.5 242 THR B C 1
ATOM 4367 O O . THR B 1 242 ? 16.359 6.836 -2.625 1 98.5 242 THR B O 1
ATOM 4370 N N . VAL B 1 243 ? 14.562 5.445 -2.717 1 98.88 243 VAL B N 1
ATOM 4371 C CA . VAL B 1 243 ? 14.836 5.102 -4.109 1 98.88 243 VAL B CA 1
ATOM 4372 C C . VAL B 1 243 ? 14.742 6.355 -4.977 1 98.88 243 VAL B C 1
ATOM 4374 O O . VAL B 1 243 ? 13.828 7.172 -4.805 1 98.88 243 VAL B O 1
ATOM 4377 N N . HIS B 1 244 ? 15.695 6.512 -5.852 1 98.81 244 HIS B N 1
ATOM 4378 C CA . HIS B 1 244 ? 15.734 7.695 -6.699 1 98.81 244 HIS B CA 1
ATOM 4379 C C . HIS B 1 244 ? 14.508 7.762 -7.602 1 98.81 244 HIS B C 1
ATOM 4381 O O . HIS B 1 244 ? 14.062 6.742 -8.125 1 98.81 244 HIS B O 1
ATOM 4387 N N . PRO B 1 245 ? 13.992 8.992 -7.859 1 98.06 245 PRO B N 1
ATOM 4388 C CA . PRO B 1 245 ? 12.812 9.133 -8.711 1 98.06 245 PRO B CA 1
ATOM 4389 C C . PRO B 1 245 ? 13.023 8.547 -10.109 1 98.06 245 PRO B C 1
ATOM 4391 O O . PRO B 1 245 ? 12.07 8.062 -10.727 1 98.06 245 PRO B O 1
ATOM 4394 N N . GLN B 1 246 ? 14.18 8.547 -10.617 1 98.19 246 GLN B N 1
ATOM 4395 C CA . GLN B 1 246 ? 14.477 8.039 -11.945 1 98.19 246 GLN B CA 1
ATOM 4396 C C . GLN B 1 246 ? 14.438 6.512 -11.977 1 98.19 246 GLN B C 1
ATOM 4398 O O . GLN B 1 246 ? 14.258 5.91 -13.039 1 98.19 246 GLN B O 1
ATOM 4403 N N . LEU B 1 247 ? 14.664 5.918 -10.828 1 98.81 247 LEU B N 1
ATOM 4404 C CA . LEU B 1 247 ? 14.68 4.465 -10.727 1 98.81 247 LEU B CA 1
ATOM 4405 C C . LEU B 1 247 ? 13.312 3.936 -10.305 1 98.81 247 LEU B C 1
ATOM 4407 O O . LEU B 1 247 ? 12.906 2.842 -10.711 1 98.81 247 LEU B O 1
ATOM 4411 N N . GLN B 1 248 ? 12.594 4.719 -9.539 1 98.81 248 GLN B N 1
ATOM 4412 C CA . GLN B 1 248 ? 11.273 4.328 -9.039 1 98.81 248 GLN B CA 1
ATOM 4413 C C . GLN B 1 248 ? 10.383 3.834 -10.164 1 98.81 248 GLN B C 1
ATOM 4415 O O . GLN B 1 248 ? 10.219 4.512 -11.18 1 98.81 248 GLN B O 1
ATOM 4420 N N . ASP B 1 249 ? 9.812 2.662 -10.016 1 98.31 249 ASP B N 1
ATOM 4421 C CA . ASP B 1 249 ? 8.82 2.074 -10.906 1 98.31 249 ASP B CA 1
ATOM 4422 C C . ASP B 1 249 ? 9.445 1.637 -12.227 1 98.31 249 ASP B C 1
ATOM 4424 O O . ASP B 1 249 ? 8.75 1.463 -13.227 1 98.31 249 ASP B O 1
ATOM 4428 N N . GLN B 1 250 ? 10.781 1.499 -12.281 1 98.56 250 GLN B N 1
ATOM 4429 C CA . GLN B 1 250 ? 11.445 1.109 -13.516 1 98.56 250 GLN B CA 1
ATOM 4430 C C . GLN B 1 250 ? 11.844 -0.364 -13.484 1 98.56 250 GLN B C 1
ATOM 4432 O O . GLN B 1 250 ? 12.922 -0.733 -13.969 1 98.56 250 GLN B O 1
ATOM 4437 N N . ASP B 1 251 ? 11.055 -1.166 -12.906 1 98.62 251 ASP B N 1
ATOM 4438 C CA . ASP B 1 251 ? 11.336 -2.598 -12.867 1 98.62 251 ASP B CA 1
ATOM 4439 C C . ASP B 1 251 ? 11.578 -3.15 -14.273 1 98.62 251 ASP B C 1
ATOM 4441 O O . ASP B 1 251 ? 10.875 -2.787 -15.219 1 98.62 251 ASP B O 1
ATOM 4445 N N . PHE B 1 252 ? 12.531 -4.02 -14.461 1 98.31 252 PHE B N 1
ATOM 4446 C CA . PHE B 1 252 ? 12.93 -4.75 -15.656 1 98.31 252 PHE B CA 1
ATOM 4447 C C . PHE B 1 252 ? 13.633 -3.83 -16.641 1 98.31 252 PHE B C 1
ATOM 4449 O O . PHE B 1 252 ? 14.117 -4.281 -17.688 1 98.31 252 PHE B O 1
ATOM 4456 N N . GLN B 1 253 ? 13.688 -2.506 -16.359 1 98.44 253 GLN B N 1
ATOM 4457 C CA . GLN B 1 253 ? 14.422 -1.588 -17.234 1 98.44 253 GLN B CA 1
ATOM 4458 C C . GLN B 1 253 ? 15.906 -1.572 -16.875 1 98.44 253 GLN B C 1
ATOM 4460 O O . GLN B 1 253 ? 16.281 -1.776 -15.719 1 98.44 253 GLN B O 1
ATOM 4465 N N . PRO B 1 254 ? 16.734 -1.333 -17.844 1 98.69 254 PRO B N 1
ATOM 4466 C CA . PRO B 1 254 ? 18.188 -1.39 -17.578 1 98.69 254 PRO B CA 1
ATOM 4467 C C . PRO B 1 254 ? 18.641 -0.298 -16.625 1 98.69 254 PRO B C 1
ATOM 4469 O O . PRO B 1 254 ? 18.203 0.847 -16.719 1 98.69 254 PRO B O 1
ATOM 4472 N N . LEU B 1 255 ? 19.438 -0.648 -15.695 1 98.81 255 LEU B N 1
ATOM 4473 C CA . LEU B 1 255 ? 20.188 0.214 -14.797 1 98.81 255 LEU B CA 1
ATOM 4474 C C . LEU B 1 255 ? 21.688 0.155 -15.109 1 98.81 255 LEU B C 1
ATOM 4476 O O . LEU B 1 255 ? 22.312 -0.891 -14.945 1 98.81 255 LEU B O 1
ATOM 4480 N N . GLN B 1 256 ? 22.25 1.243 -15.547 1 98.69 256 GLN B N 1
ATOM 4481 C CA . GLN B 1 256 ? 23.641 1.295 -15.969 1 98.69 256 GLN B CA 1
ATOM 4482 C C . GLN B 1 256 ? 24.531 1.865 -14.859 1 98.69 256 GLN B C 1
ATOM 4484 O O . GLN B 1 256 ? 24.078 2.676 -14.047 1 98.69 256 GLN B O 1
ATOM 4489 N N . PRO B 1 257 ? 25.812 1.4 -14.953 1 98.44 257 PRO B N 1
ATOM 4490 C CA . PRO B 1 257 ? 26.75 2.066 -14.047 1 98.44 257 PRO B CA 1
ATOM 4491 C C . PRO B 1 257 ? 26.719 3.588 -14.172 1 98.44 257 PRO B C 1
ATOM 4493 O O . PRO B 1 257 ? 26.688 4.117 -15.281 1 98.44 257 PRO B O 1
ATOM 4496 N N . GLY B 1 258 ? 26.562 4.238 -12.977 1 98.62 258 GLY B N 1
ATOM 4497 C CA . GLY B 1 258 ? 26.531 5.691 -13 1 98.62 258 GLY B CA 1
ATOM 4498 C C . GLY B 1 258 ? 25.141 6.262 -12.898 1 98.62 258 GLY B C 1
ATOM 4499 O O . GLY B 1 258 ? 24.969 7.449 -12.609 1 98.62 258 GLY B O 1
ATOM 4500 N N . ASP B 1 259 ? 24.094 5.438 -13.156 1 98.81 259 ASP B N 1
ATOM 4501 C CA . ASP B 1 259 ? 22.719 5.895 -13 1 98.81 259 ASP B CA 1
ATOM 4502 C C . ASP B 1 259 ? 22.391 6.184 -11.531 1 98.81 259 ASP B C 1
ATOM 4504 O O . ASP B 1 259 ? 22.875 5.477 -10.641 1 98.81 259 ASP B O 1
ATOM 4508 N N . PRO B 1 260 ? 21.609 7.152 -11.219 1 98.75 260 PRO B N 1
ATOM 4509 C CA . PRO B 1 260 ? 21.219 7.387 -9.828 1 98.75 260 PRO B CA 1
ATOM 4510 C C . PRO B 1 260 ? 20.266 6.316 -9.289 1 98.75 260 PRO B C 1
ATOM 4512 O O . PRO B 1 260 ? 19.328 5.91 -9.984 1 98.75 260 PRO B O 1
ATOM 4515 N N . ILE B 1 261 ? 20.5 5.863 -8.078 1 98.88 261 ILE B N 1
ATOM 4516 C CA . ILE B 1 261 ? 19.672 4.781 -7.562 1 98.88 261 ILE B CA 1
ATOM 4517 C C . ILE B 1 261 ? 19 5.211 -6.254 1 98.88 261 ILE B C 1
ATOM 4519 O O . ILE B 1 261 ? 17.922 4.73 -5.906 1 98.88 261 ILE B O 1
ATOM 4523 N N . PHE B 1 262 ? 19.625 6.168 -5.512 1 98.88 262 PHE B N 1
ATOM 4524 C CA . PHE B 1 262 ? 19.016 6.68 -4.293 1 98.88 262 PHE B CA 1
ATOM 4525 C C . PHE B 1 262 ? 19.109 8.195 -4.238 1 98.88 262 PHE B C 1
ATOM 4527 O O . PHE B 1 262 ? 20.062 8.789 -4.75 1 98.88 262 PHE B O 1
ATOM 4534 N N . GLN B 1 263 ? 18.125 8.844 -3.758 1 98.44 263 GLN B N 1
ATOM 4535 C CA . GLN B 1 263 ? 18.141 10.242 -3.344 1 98.44 263 GLN B CA 1
ATOM 4536 C C . GLN B 1 263 ? 18.188 10.367 -1.824 1 98.44 263 GLN B C 1
ATOM 4538 O O . GLN B 1 263 ? 17.219 10.016 -1.141 1 98.44 263 GLN B O 1
ATOM 4543 N N . MET B 1 264 ? 19.266 10.867 -1.323 1 97.56 264 MET B N 1
ATOM 4544 C CA . MET B 1 264 ? 19.438 11 0.12 1 97.56 264 MET B CA 1
ATOM 4545 C C . MET B 1 264 ? 18.578 12.133 0.672 1 97.56 264 MET B C 1
ATOM 4547 O O . MET B 1 264 ? 18.266 13.086 -0.041 1 97.56 264 MET B O 1
ATOM 4551 N N . PHE B 1 265 ? 18.219 12.039 1.989 1 96.44 265 PHE B N 1
ATOM 4552 C CA . PHE B 1 265 ? 17.453 13.109 2.605 1 96.44 265 PHE B CA 1
ATOM 4553 C C . PHE B 1 265 ? 18.234 14.406 2.639 1 96.44 265 PHE B C 1
ATOM 4555 O O . PHE B 1 265 ? 17.656 15.5 2.666 1 96.44 265 PHE B O 1
ATOM 4562 N N . SER B 1 266 ? 19.531 14.312 2.578 1 92.25 266 SER B N 1
ATOM 4563 C CA . SER B 1 266 ? 20.422 15.469 2.547 1 92.25 266 SER B CA 1
ATOM 4564 C C . SER B 1 266 ? 20.375 16.156 1.188 1 92.25 266 SER B C 1
ATOM 4566 O O . SER B 1 266 ? 20.844 17.297 1.046 1 92.25 266 SER B O 1
ATOM 4568 N N . GLY B 1 267 ? 19.906 15.469 0.18 1 91.62 267 GLY B N 1
ATOM 4569 C CA . GLY B 1 267 ? 19.812 16.047 -1.149 1 91.62 267 GLY B CA 1
ATOM 4570 C C . GLY B 1 267 ? 20.781 15.422 -2.143 1 91.62 267 GLY B C 1
ATOM 4571 O O . GLY B 1 267 ? 20.594 15.547 -3.355 1 91.62 267 GLY B O 1
ATOM 4572 N N . GLU B 1 268 ? 21.703 14.703 -1.669 1 95.88 268 GLU B N 1
ATOM 4573 C CA . GLU B 1 268 ? 22.688 14.086 -2.551 1 95.88 268 GLU B CA 1
ATOM 4574 C C . GLU B 1 268 ? 22.141 12.805 -3.182 1 95.88 268 GLU B C 1
ATOM 4576 O O . GLU B 1 268 ? 21.359 12.086 -2.561 1 95.88 268 GLU B O 1
ATOM 4581 N N . ASP B 1 269 ? 22.625 12.531 -4.387 1 98.25 269 ASP B N 1
ATOM 4582 C CA . ASP B 1 269 ? 22.25 11.289 -5.062 1 98.25 269 ASP B CA 1
ATOM 4583 C C . ASP B 1 269 ? 23.344 10.234 -4.922 1 98.25 269 ASP B C 1
ATOM 4585 O O . ASP B 1 269 ? 24.531 10.562 -4.945 1 98.25 269 ASP B O 1
ATOM 4589 N N . LEU B 1 270 ? 22.938 9.07 -4.715 1 98.56 270 LEU B N 1
ATOM 4590 C CA . LEU B 1 270 ? 23.844 7.926 -4.82 1 98.56 270 LEU B CA 1
ATOM 4591 C C . LEU B 1 270 ? 23.688 7.238 -6.176 1 98.56 270 LEU B C 1
ATOM 4593 O O . LEU B 1 270 ? 22.578 7.016 -6.645 1 98.56 270 LEU B O 1
ATOM 4597 N N . LEU B 1 271 ? 24.828 6.953 -6.719 1 98.69 271 LEU B N 1
ATOM 4598 C CA . LEU B 1 271 ? 24.844 6.367 -8.055 1 98.69 271 LEU B CA 1
ATOM 4599 C C . LEU B 1 271 ? 25.109 4.867 -7.988 1 98.69 271 LEU B C 1
ATOM 4601 O O . LEU B 1 271 ? 25.688 4.379 -7.016 1 98.69 271 LEU B O 1
ATOM 4605 N N . TYR B 1 272 ? 24.578 4.152 -8.992 1 98.69 272 TYR B N 1
ATOM 4606 C CA . TYR B 1 272 ? 24.875 2.729 -9.125 1 98.69 272 TYR B CA 1
ATOM 4607 C C . TYR B 1 272 ? 26.344 2.504 -9.438 1 98.69 272 TYR B C 1
ATOM 4609 O O . TYR B 1 272 ? 26.859 2.986 -10.453 1 98.69 272 TYR B O 1
ATOM 4617 N N . GLU B 1 273 ? 27.016 1.712 -8.617 1 97.69 273 GLU B N 1
ATOM 4618 C CA . GLU B 1 273 ? 28.453 1.541 -8.734 1 97.69 273 GLU B CA 1
ATOM 4619 C C . GLU B 1 273 ? 28.797 0.162 -9.289 1 97.69 273 GLU B C 1
ATOM 4621 O O . GLU B 1 273 ? 29.953 -0.27 -9.211 1 97.69 273 GLU B O 1
ATOM 4626 N N . GLY B 1 274 ? 27.812 -0.542 -9.727 1 96.44 274 GLY B N 1
ATOM 4627 C CA . GLY B 1 274 ? 28.094 -1.84 -10.312 1 96.44 274 GLY B CA 1
ATOM 4628 C C . GLY B 1 274 ? 28.922 -1.75 -11.586 1 96.44 274 GLY B C 1
ATOM 4629 O O . GLY B 1 274 ? 29.062 -0.673 -12.164 1 96.44 274 GLY B O 1
ATOM 4630 N N . GLU B 1 275 ? 29.484 -2.836 -12.023 1 96.12 275 GLU B N 1
ATOM 4631 C CA . GLU B 1 275 ? 30.406 -2.869 -13.148 1 96.12 275 GLU B CA 1
ATOM 4632 C C . GLU B 1 275 ? 29.672 -3.094 -14.469 1 96.12 275 GLU B C 1
ATOM 4634 O O . GLU B 1 275 ? 30.219 -2.85 -15.547 1 96.12 275 GLU B O 1
ATOM 4639 N N . SER B 1 276 ? 28.516 -3.562 -14.391 1 97.38 276 SER B N 1
ATOM 4640 C CA . SER B 1 276 ? 27.75 -3.889 -15.594 1 97.38 276 SER B CA 1
ATOM 4641 C C . SER B 1 276 ? 26.297 -3.502 -15.445 1 97.38 276 SER B C 1
ATOM 4643 O O . SER B 1 276 ? 25.828 -3.186 -14.344 1 97.38 276 SER B O 1
ATOM 4645 N N . THR B 1 277 ? 25.625 -3.471 -16.594 1 98.31 277 THR B N 1
ATOM 4646 C CA . THR B 1 277 ? 24.203 -3.205 -16.609 1 98.31 277 THR B CA 1
ATOM 4647 C C . THR B 1 277 ? 23.438 -4.332 -15.914 1 98.31 277 THR B C 1
ATOM 4649 O O . THR B 1 277 ? 23.734 -5.508 -16.125 1 98.31 277 THR B O 1
ATOM 4652 N N . VAL B 1 278 ? 22.531 -3.959 -15.047 1 98.69 278 VAL B N 1
ATOM 4653 C CA . VAL B 1 278 ? 21.609 -4.914 -14.438 1 98.69 278 VAL B CA 1
ATOM 4654 C C . VAL B 1 278 ? 20.172 -4.469 -14.68 1 98.69 278 VAL B C 1
ATOM 4656 O O . VAL B 1 278 ? 19.938 -3.391 -15.234 1 98.69 278 VAL B O 1
ATOM 4659 N N . TYR B 1 279 ? 19.234 -5.305 -14.352 1 98.75 279 TYR B N 1
ATOM 4660 C CA . TYR B 1 279 ? 17.812 -5.043 -14.484 1 98.75 279 TYR B CA 1
ATOM 4661 C C . TYR B 1 279 ? 17.094 -5.188 -13.148 1 98.75 279 TYR B C 1
ATOM 4663 O O . TYR B 1 279 ? 16.797 -6.305 -12.719 1 98.75 279 TYR B O 1
ATOM 4671 N N . PRO B 1 280 ? 16.812 -4.055 -12.477 1 98.81 280 PRO B N 1
ATOM 4672 C CA . PRO B 1 280 ? 16.25 -4.113 -11.125 1 98.81 280 PRO B CA 1
ATOM 4673 C C . PRO B 1 280 ? 14.812 -4.617 -11.102 1 98.81 280 PRO B C 1
ATOM 4675 O O . PRO B 1 280 ? 14.023 -4.293 -12 1 98.81 280 PRO B O 1
ATOM 4678 N N . LEU B 1 281 ? 14.508 -5.418 -10.117 1 98.56 281 LEU B N 1
ATOM 4679 C CA . LEU B 1 281 ? 13.164 -5.91 -9.844 1 98.56 281 LEU B CA 1
ATOM 4680 C C . LEU B 1 281 ? 12.75 -5.609 -8.398 1 98.56 281 LEU B C 1
ATOM 4682 O O . LEU B 1 281 ? 13.609 -5.402 -7.539 1 98.56 281 LEU B O 1
ATOM 4686 N N . PHE B 1 282 ? 11.383 -5.586 -8.227 1 98.69 282 PHE B N 1
ATOM 4687 C CA . PHE B 1 282 ? 10.836 -5.344 -6.898 1 98.69 282 PHE B CA 1
ATOM 4688 C C . PHE B 1 282 ? 11.383 -4.043 -6.316 1 98.69 282 PHE B C 1
ATOM 4690 O O . PHE B 1 282 ? 11.773 -3.996 -5.148 1 98.69 282 PHE B O 1
ATOM 4697 N N . ILE B 1 283 ? 11.469 -3.074 -7.188 1 98.88 283 ILE B N 1
ATOM 4698 C CA . ILE B 1 283 ? 11.977 -1.773 -6.758 1 98.88 283 ILE B CA 1
ATOM 4699 C C . ILE B 1 283 ? 11.031 -1.175 -5.715 1 98.88 283 ILE B C 1
ATOM 4701 O O . ILE B 1 283 ? 9.844 -0.97 -5.984 1 98.88 283 ILE B O 1
ATOM 4705 N N . ASN B 1 284 ? 11.609 -0.901 -4.508 1 98.81 284 ASN B N 1
ATOM 4706 C CA . ASN B 1 284 ? 10.875 -0.201 -3.459 1 98.81 284 ASN B CA 1
ATOM 4707 C C . ASN B 1 284 ? 9.648 -0.988 -3.014 1 98.81 284 ASN B C 1
ATOM 4709 O O . ASN B 1 284 ? 8.594 -0.405 -2.74 1 98.81 284 ASN B O 1
ATOM 4713 N N . GLU B 1 285 ? 9.719 -2.318 -3.025 1 98.62 285 GLU B N 1
ATOM 4714 C CA . GLU B 1 285 ? 8.641 -3.197 -2.574 1 98.62 285 GLU B CA 1
ATOM 4715 C C . GLU B 1 285 ? 8.43 -3.076 -1.068 1 98.62 285 GLU B C 1
ATOM 4717 O O . GLU B 1 285 ? 9.359 -3.244 -0.286 1 98.62 285 GLU B O 1
ATOM 4722 N N . ALA B 1 286 ? 7.215 -2.854 -0.673 1 98.31 286 ALA B N 1
ATOM 4723 C CA . ALA B 1 286 ? 6.852 -2.58 0.714 1 98.31 286 ALA B CA 1
ATOM 4724 C C . ALA B 1 286 ? 7.336 -3.693 1.639 1 98.31 286 ALA B C 1
ATOM 4726 O O . ALA B 1 286 ? 7.844 -3.428 2.73 1 98.31 286 ALA B O 1
ATOM 4727 N N . ALA B 1 287 ? 7.199 -4.91 1.192 1 96.94 287 ALA B N 1
ATOM 4728 C CA . ALA B 1 287 ? 7.469 -6.066 2.041 1 96.94 287 ALA B CA 1
ATOM 4729 C C . ALA B 1 287 ? 8.969 -6.277 2.229 1 96.94 287 ALA B C 1
ATOM 4731 O O . ALA B 1 287 ? 9.391 -7.062 3.078 1 96.94 287 ALA B O 1
ATOM 4732 N N . TYR B 1 288 ? 9.805 -5.555 1.481 1 97.31 288 TYR B N 1
ATOM 4733 C CA . TYR B 1 288 ? 11.219 -5.891 1.473 1 97.31 288 TYR B CA 1
ATOM 4734 C C . TYR B 1 288 ? 12.023 -4.875 2.277 1 97.31 288 TYR B C 1
ATOM 4736 O O . TYR B 1 288 ? 13.234 -5.035 2.461 1 97.31 288 TYR B O 1
ATOM 4744 N N . TYR B 1 289 ? 11.375 -3.871 2.877 1 96.75 289 TYR B N 1
ATOM 4745 C CA . TYR B 1 289 ? 12.062 -2.939 3.768 1 96.75 289 TYR B CA 1
ATOM 4746 C C . TYR B 1 289 ? 12.695 -3.672 4.945 1 96.75 289 TYR B C 1
ATOM 4748 O O . TYR B 1 289 ? 13.844 -3.404 5.305 1 96.75 289 TYR B O 1
ATOM 4756 N N . GLU B 1 290 ? 11.914 -4.602 5.488 1 93.12 290 GLU B N 1
ATOM 4757 C CA . GLU B 1 290 ? 12.391 -5.316 6.668 1 93.12 290 GLU B CA 1
ATOM 4758 C C . GLU B 1 290 ? 13.508 -6.289 6.305 1 93.12 290 GLU B C 1
ATOM 4760 O O . GLU B 1 290 ? 14.211 -6.793 7.184 1 93.12 290 GLU B O 1
ATOM 4765 N N . LYS B 1 291 ? 13.672 -6.535 5.016 1 93.88 291 LYS B N 1
ATOM 4766 C CA . LYS B 1 291 ? 14.688 -7.477 4.547 1 93.88 291 LYS B CA 1
ATOM 4767 C C . LYS B 1 291 ? 15.93 -6.738 4.059 1 93.88 291 LYS B C 1
ATOM 4769 O O . LYS B 1 291 ? 16.906 -7.367 3.658 1 93.88 291 LYS B O 1
ATOM 4774 N N . GLY B 1 292 ? 15.875 -5.387 4.082 1 96 292 GLY B N 1
ATOM 4775 C CA . GLY B 1 292 ? 16.984 -4.602 3.576 1 96 292 GLY B CA 1
ATOM 4776 C C . GLY B 1 292 ? 17.156 -4.707 2.072 1 96 292 GLY B C 1
ATOM 4777 O O . GLY B 1 292 ? 18.281 -4.848 1.579 1 96 292 GLY B O 1
ATOM 4778 N N . VAL B 1 293 ? 16.094 -4.789 1.353 1 98.06 293 VAL B N 1
ATOM 4779 C CA . VAL B 1 293 ? 16.125 -4.91 -0.101 1 98.06 293 VAL B CA 1
ATOM 4780 C C . VAL B 1 293 ? 15.414 -3.719 -0.736 1 98.06 293 VAL B C 1
ATOM 4782 O O . VAL B 1 293 ? 14.188 -3.668 -0.765 1 98.06 293 VAL B O 1
ATOM 4785 N N . ALA B 1 294 ? 16.188 -2.807 -1.247 1 98.81 294 ALA B N 1
ATOM 4786 C CA . ALA B 1 294 ? 15.609 -1.729 -2.043 1 98.81 294 ALA B CA 1
ATOM 4787 C C . ALA B 1 294 ? 15.195 -2.23 -3.422 1 98.81 294 ALA B C 1
ATOM 4789 O O . ALA B 1 294 ? 14.148 -1.828 -3.945 1 98.81 294 ALA B O 1
ATOM 4790 N N . PHE B 1 295 ? 16.031 -3.076 -4 1 98.88 295 PHE B N 1
ATOM 4791 C CA . PHE B 1 295 ? 15.688 -3.779 -5.23 1 98.88 295 PHE B CA 1
ATOM 4792 C C . PHE B 1 295 ? 16.609 -4.973 -5.445 1 98.88 295 PHE B C 1
ATOM 4794 O O . PHE B 1 295 ? 17.672 -5.055 -4.84 1 98.88 295 PHE B O 1
ATOM 4801 N N . VAL B 1 296 ? 16.141 -5.918 -6.234 1 98.5 296 VAL B N 1
ATOM 4802 C CA . VAL B 1 296 ? 16.906 -7.086 -6.637 1 98.5 296 VAL B CA 1
ATOM 4803 C C . VAL B 1 296 ? 17.609 -6.812 -7.965 1 98.5 296 VAL B C 1
ATOM 4805 O O . VAL B 1 296 ? 16.984 -6.328 -8.914 1 98.5 296 VAL B O 1
ATOM 4808 N N . GLN B 1 297 ? 18.875 -7.031 -7.996 1 98.56 297 GLN B N 1
ATOM 4809 C CA . GLN B 1 297 ? 19.625 -6.926 -9.25 1 98.56 297 GLN B CA 1
ATOM 4810 C C . GLN B 1 297 ? 19.531 -8.219 -10.055 1 98.56 297 GLN B C 1
ATOM 4812 O O . GLN B 1 297 ? 19.781 -9.305 -9.531 1 98.56 297 GLN B O 1
ATOM 4817 N N . THR B 1 298 ? 19.156 -8.086 -11.336 1 98.38 298 THR B N 1
ATOM 4818 C CA . THR B 1 298 ? 19.047 -9.281 -12.172 1 98.38 298 THR B CA 1
ATOM 4819 C C . THR B 1 298 ? 19.828 -9.102 -13.469 1 98.38 298 THR B C 1
ATOM 4821 O O . THR B 1 298 ? 20.219 -7.984 -13.82 1 98.38 298 THR B O 1
ATOM 4824 N N . GLU B 1 299 ? 20.109 -10.172 -14.07 1 97.88 299 GLU B N 1
ATOM 4825 C CA . GLU B 1 299 ? 20.594 -10.195 -15.445 1 97.88 299 GLU B CA 1
ATOM 4826 C C . GLU B 1 299 ? 19.547 -10.797 -16.391 1 97.88 299 GLU B C 1
ATOM 4828 O O . GLU B 1 299 ? 18.719 -11.602 -15.969 1 97.88 299 GLU B O 1
ATOM 4833 N N . LYS B 1 300 ? 19.656 -10.406 -17.562 1 97.12 300 LYS B N 1
ATOM 4834 C CA . LYS B 1 300 ? 18.797 -10.961 -18.609 1 97.12 300 LYS B CA 1
ATOM 4835 C C . LYS B 1 300 ? 19.5 -12.125 -19.328 1 97.12 300 LYS B C 1
ATOM 4837 O O . LYS B 1 300 ? 20.656 -12.016 -19.719 1 97.12 300 LYS B O 1
ATOM 4842 N N . LEU B 1 301 ? 18.781 -13.219 -19.422 1 96 301 LEU B N 1
ATOM 4843 C CA . LEU B 1 301 ? 19.359 -14.352 -20.125 1 96 301 LEU B CA 1
ATOM 4844 C C . LEU B 1 301 ? 18.422 -14.859 -21.203 1 96 301 LEU B C 1
ATOM 4846 O O . LEU B 1 301 ? 17.203 -14.664 -21.125 1 96 301 LEU B O 1
ATOM 4850 N N . THR B 1 302 ? 19.031 -15.43 -22.234 1 97.62 302 THR B N 1
ATOM 4851 C CA . THR B 1 302 ? 18.297 -16.109 -23.297 1 97.62 302 THR B CA 1
ATOM 4852 C C . THR B 1 302 ? 18.703 -17.578 -23.391 1 97.62 302 THR B C 1
ATOM 4854 O O . THR B 1 302 ? 19.891 -17.906 -23.359 1 97.62 302 THR B O 1
ATOM 4857 N N . PHE B 1 303 ? 17.734 -18.391 -23.406 1 97.12 303 PHE B N 1
ATOM 4858 C CA . PHE B 1 303 ? 18.031 -19.812 -23.469 1 97.12 303 PHE B CA 1
ATOM 4859 C C . PHE B 1 303 ? 16.938 -20.547 -24.25 1 97.12 303 PHE B C 1
ATOM 4861 O O . PHE B 1 303 ? 15.867 -20 -24.5 1 97.12 303 PHE B O 1
ATOM 4868 N N . SER B 1 304 ? 17.25 -21.797 -24.625 1 97.44 304 SER B N 1
ATOM 4869 C CA . SER B 1 304 ? 16.312 -22.625 -25.359 1 97.44 304 SER B CA 1
ATOM 4870 C C . SER B 1 304 ? 15.531 -23.547 -24.422 1 97.44 304 SER B C 1
ATOM 4872 O O . SER B 1 304 ? 16.109 -24.203 -23.547 1 97.44 304 SER B O 1
ATOM 4874 N N . VAL B 1 305 ? 14.234 -23.516 -24.562 1 97.25 305 VAL B N 1
ATOM 4875 C CA . VAL B 1 305 ? 13.367 -24.438 -23.844 1 97.25 305 VAL B CA 1
ATOM 4876 C C . VAL B 1 305 ? 13.039 -25.641 -24.719 1 97.25 305 VAL B C 1
ATOM 4878 O O . VAL B 1 305 ? 12.547 -25.469 -25.844 1 97.25 305 VAL B O 1
ATOM 4881 N N . PRO B 1 306 ? 13.352 -26.797 -24.266 1 96.19 306 PRO B N 1
ATOM 4882 C CA . PRO B 1 306 ? 13.117 -27.969 -25.109 1 96.19 306 PRO B CA 1
ATOM 4883 C C . PRO B 1 306 ? 11.633 -28.219 -25.375 1 96.19 306 PRO B C 1
ATOM 4885 O O . PRO B 1 306 ? 10.781 -27.719 -24.625 1 96.19 306 PRO B O 1
ATOM 4888 N N . ALA B 1 307 ? 11.383 -29 -26.359 1 96.12 307 ALA B N 1
ATOM 4889 C CA . ALA B 1 307 ? 10.008 -29.344 -26.719 1 96.12 307 ALA B CA 1
ATOM 4890 C C . ALA B 1 307 ? 9.352 -30.188 -25.625 1 96.12 307 ALA B C 1
ATOM 4892 O O . ALA B 1 307 ? 10.039 -30.875 -24.859 1 96.12 307 ALA B O 1
ATOM 4893 N N . MET B 1 308 ? 8.078 -30.094 -25.516 1 94.56 308 MET B N 1
ATOM 4894 C CA . MET B 1 308 ? 7.246 -30.984 -24.703 1 94.56 308 MET B CA 1
ATOM 4895 C C . MET B 1 308 ? 6.375 -31.875 -25.578 1 94.56 308 MET B C 1
ATOM 4897 O O . MET B 1 308 ? 5.395 -31.406 -26.156 1 94.56 308 MET B O 1
ATOM 4901 N N . PRO B 1 309 ? 6.715 -33.188 -25.641 1 91.88 309 PRO B N 1
ATOM 4902 C CA . PRO B 1 309 ? 5.965 -34.062 -26.516 1 91.88 309 PRO B CA 1
ATOM 4903 C C . PRO B 1 309 ? 4.547 -34.344 -26.016 1 91.88 309 PRO B C 1
ATOM 4905 O O . PRO B 1 309 ? 4.258 -34.156 -24.828 1 91.88 309 PRO B O 1
ATOM 4908 N N . ALA B 1 310 ? 3.73 -34.812 -26.938 1 92.75 310 ALA B N 1
ATOM 4909 C CA . ALA B 1 310 ? 2.363 -35.188 -26.594 1 92.75 310 ALA B CA 1
ATOM 4910 C C . ALA B 1 310 ? 2.348 -36.375 -25.625 1 92.75 310 ALA B C 1
ATOM 4912 O O . ALA B 1 310 ? 3.219 -37.25 -25.688 1 92.75 310 ALA B O 1
ATOM 4913 N N . LEU B 1 311 ? 1.351 -36.344 -24.812 1 91.19 311 LEU B N 1
ATOM 4914 C CA . LEU B 1 311 ? 1.141 -37.5 -23.938 1 91.19 311 LEU B CA 1
ATOM 4915 C C . LEU B 1 311 ? 0.749 -38.719 -24.734 1 91.19 311 LEU B C 1
ATOM 4917 O O . LEU B 1 311 ? -0.009 -38.625 -25.703 1 91.19 311 LEU B O 1
ATOM 4921 N N . THR B 1 312 ? 1.42 -39.875 -24.594 1 78.69 312 THR B N 1
ATOM 4922 C CA . THR B 1 312 ? 1.07 -41.125 -25.281 1 78.69 312 THR B CA 1
ATOM 4923 C C . THR B 1 312 ? -0.273 -41.656 -24.781 1 78.69 312 THR B C 1
ATOM 4925 O O . THR B 1 312 ? -0.504 -41.719 -23.578 1 78.69 312 THR B O 1
ATOM 4928 N N . PRO B 1 313 ? -1.228 -41.719 -25.719 1 68.69 313 PRO B N 1
ATOM 4929 C CA . PRO B 1 313 ? -2.521 -42.281 -25.297 1 68.69 313 PRO B CA 1
ATOM 4930 C C . PRO B 1 313 ? -2.389 -43.594 -24.547 1 68.69 313 PRO B C 1
ATOM 4932 O O . PRO B 1 313 ? -1.462 -44.375 -24.812 1 68.69 313 PRO B O 1
ATOM 4935 N N . ALA B 1 314 ? -2.889 -43.688 -23.266 1 57.5 314 ALA B N 1
ATOM 4936 C CA . ALA B 1 314 ? -2.904 -44.969 -22.562 1 57.5 314 ALA B CA 1
ATOM 4937 C C . ALA B 1 314 ? -3.312 -46.094 -23.516 1 57.5 314 ALA B C 1
ATOM 4939 O O . ALA B 1 314 ? -4.215 -45.938 -24.328 1 57.5 314 ALA B O 1
ATOM 4940 N N . PRO B 1 315 ? -2.447 -47.094 -23.625 1 52.66 315 PRO B N 1
ATOM 4941 C CA . PRO B 1 315 ? -2.889 -48.219 -24.484 1 52.66 315 PRO B CA 1
ATOM 4942 C C . PRO B 1 315 ? -4.332 -48.625 -24.203 1 52.66 315 PRO B C 1
ATOM 4944 O O . PRO B 1 315 ? -4.777 -48.625 -23.062 1 52.66 315 PRO B O 1
ATOM 4947 N N . SER B 1 316 ? -5.223 -48.344 -25.141 1 50.94 316 SER B N 1
ATOM 4948 C CA . SER B 1 316 ? -6.566 -48.906 -25.031 1 50.94 316 SER B CA 1
ATOM 4949 C C . SER B 1 316 ? -6.523 -50.344 -24.516 1 50.94 316 SER B C 1
ATOM 4951 O O . SER B 1 316 ? -5.676 -51.125 -24.938 1 50.94 316 SER B O 1
ATOM 4953 N N . PRO B 1 317 ? -7.133 -50.594 -23.266 1 52.12 317 PRO B N 1
ATOM 4954 C CA . PRO B 1 317 ? -7.168 -52 -22.922 1 52.12 317 PRO B CA 1
ATOM 4955 C C . PRO B 1 317 ? -7.438 -52.906 -24.125 1 52.12 317 PRO B C 1
ATOM 4957 O O . PRO B 1 317 ? -8.203 -52.531 -25.031 1 52.12 317 PRO B O 1
ATOM 4960 N N . ALA B 1 318 ? -6.449 -53.688 -24.609 1 52.78 318 ALA B N 1
ATOM 4961 C CA . ALA B 1 318 ? -6.758 -54.75 -25.562 1 52.78 318 ALA B CA 1
ATOM 4962 C C . ALA B 1 318 ? -8.133 -55.344 -25.312 1 52.78 318 ALA B C 1
ATOM 4964 O O . ALA B 1 318 ? -8.461 -55.688 -24.172 1 52.78 318 ALA B O 1
ATOM 4965 N N . SER B 1 319 ? -9.156 -55.156 -26.188 1 39.12 319 SER B N 1
ATOM 4966 C CA . SER B 1 319 ? -10.32 -56.031 -26.078 1 39.12 319 SER B CA 1
ATOM 4967 C C . SER B 1 319 ? -9.906 -57.469 -25.875 1 39.12 319 SER B C 1
ATOM 4969 O O . SER B 1 319 ? -8.953 -57.938 -26.5 1 39.12 319 SER B O 1
#